Protein AF-A0A235BWM4-F1 (afdb_monomer_lite)

InterPro domains:
  IPR001303 Class II aldolase/adducin N-terminal [PF00596] (14-226)
  IPR001303 Class II aldolase/adducin N-terminal [SM01007] (13-226)
  IPR001537 tRNA/rRNA methyltransferase, SpoU type [PF00588] (274-415)
  IPR029026 tRNA (guanine-N1-)-methyltransferase, N-terminal [G3DSA:3.40.1280.10] (260-425)
  IPR029028 Alpha/beta knot methyltransferases [SSF75217] (262-420)
  IPR036409 Class II aldolase/adducin N-terminal domain superfamily [G3DSA:3.40.225.10] (7-238)
  IPR036409 Class II aldolase/adducin N-terminal domain superfamily [SSF53639] (11-229)
  IPR050197 Aldolase class II family, sugar metabolism enzymes [PTHR22789] (12-230)

Organism: NCBI:txid1973747

Sequence (426 aa):
MDLLTEVATPYLAEIAAVAEELDRKGWAEANAGNLSFRLNDIPLFPGKETRLSDSFPQFSQTSLLITAAGVRMRDLARNPLSGLCLVRFNNDGTAFRTLGNPVPTSELPAHIAAHSTLMRKQPCHPALVHTHPTALIALTLLQPEPESLLSLLGRSHSEMALFRDKLTMLPFLEPGSENLAKTTGKALEKYSGIIWPRHGMVASGTDFNAALDLIQICDKAAEIALLSKGKPMQKGRSLKGWNAPDGIETFYEVRSQDSHLPPEEFARLPRRPVHIILDNLRSAFNVGSIFRLADAARIAEIIPCGYTAYPPNHKLEQTALKTTDSVPWCRFQETTQALKELKKRNIQLVAVETAEGAIPFHRFDYHFPVAVIFGNERLGISQSVLRLCDGIIDIPVYGYKNSINVAAAAGIVLYHLLRTGKWLDR

Structure (mmCIF, N/CA/C/O backbone):
data_AF-A0A235BWM4-F1
#
_entry.id   AF-A0A235BWM4-F1
#
loop_
_atom_site.group_PDB
_atom_site.id
_atom_site.type_symbol
_atom_site.label_atom_id
_atom_site.label_alt_id
_atom_site.label_comp_id
_atom_site.label_asym_id
_atom_site.label_entity_id
_atom_site.label_seq_id
_atom_site.pdbx_PDB_ins_code
_atom_site.Cartn_x
_atom_site.Cartn_y
_atom_site.Cartn_z
_atom_site.occupancy
_atom_site.B_iso_or_equiv
_atom_site.auth_seq_id
_atom_site.auth_comp_id
_atom_site.auth_asym_id
_atom_site.auth_atom_id
_atom_site.pdbx_PDB_model_num
ATOM 1 N N . MET A 1 1 ? 31.220 -14.971 -44.095 1.00 57.50 1 MET A N 1
ATOM 2 C CA . MET A 1 1 ? 30.061 -14.260 -43.516 1.00 57.50 1 MET A CA 1
ATOM 3 C C . MET A 1 1 ? 30.319 -12.778 -43.663 1.00 57.50 1 MET A C 1
ATOM 5 O O . MET A 1 1 ? 31.482 -12.396 -43.626 1.00 57.50 1 MET A O 1
ATOM 9 N N . ASP A 1 2 ? 29.288 -11.966 -43.886 1.00 86.19 2 ASP A N 1
ATOM 10 C CA . ASP A 1 2 ? 29.452 -10.522 -43.711 1.00 86.19 2 ASP A CA 1
ATOM 11 C C . ASP A 1 2 ? 29.641 -10.197 -42.214 1.00 86.19 2 ASP A C 1
ATOM 13 O O . ASP A 1 2 ? 29.250 -10.979 -41.343 1.00 86.19 2 ASP A O 1
ATOM 17 N N . LEU A 1 3 ? 30.297 -9.069 -41.917 1.00 90.12 3 LEU A N 1
ATOM 18 C CA . LEU A 1 3 ? 30.657 -8.669 -40.548 1.00 90.12 3 LEU A CA 1
ATOM 19 C C . LEU A 1 3 ? 29.430 -8.597 -39.624 1.00 90.12 3 LEU A C 1
ATOM 21 O O . LEU A 1 3 ? 29.521 -8.935 -38.448 1.00 90.12 3 LEU A O 1
ATOM 25 N N . LEU A 1 4 ? 28.273 -8.183 -40.150 1.00 90.94 4 LEU A N 1
ATOM 26 C CA . LEU A 1 4 ? 27.035 -8.144 -39.375 1.00 90.94 4 LEU A CA 1
ATOM 27 C C . LEU A 1 4 ? 26.615 -9.544 -38.929 1.00 90.94 4 LEU A C 1
ATOM 29 O O . LEU A 1 4 ? 26.305 -9.727 -37.756 1.00 90.94 4 LEU A O 1
ATOM 33 N N . THR A 1 5 ? 26.608 -10.519 -39.841 1.00 92.75 5 THR A N 1
ATOM 34 C CA . THR A 1 5 ? 26.255 -11.905 -39.515 1.00 92.75 5 THR A CA 1
ATOM 35 C C . THR A 1 5 ? 27.187 -12.447 -38.443 1.00 92.75 5 THR A C 1
ATOM 37 O O . THR A 1 5 ? 26.711 -12.997 -37.455 1.00 92.75 5 THR A O 1
ATOM 40 N N . GLU A 1 6 ? 28.498 -12.255 -38.594 1.00 92.94 6 GLU A N 1
ATOM 41 C CA . GLU A 1 6 ? 29.494 -12.723 -37.624 1.00 92.94 6 GLU A CA 1
ATOM 42 C C . GLU A 1 6 ? 29.238 -12.158 -36.219 1.00 92.94 6 GLU A C 1
ATOM 44 O O . GLU A 1 6 ? 29.143 -12.909 -35.249 1.00 92.94 6 GLU A O 1
ATOM 49 N N . VAL A 1 7 ? 29.045 -10.843 -36.125 1.00 93.62 7 VAL A N 1
ATOM 50 C CA . VAL A 1 7 ? 28.863 -10.129 -34.856 1.00 93.62 7 VAL A CA 1
ATOM 51 C C . VAL A 1 7 ? 27.495 -10.399 -34.224 1.00 93.62 7 VAL A C 1
ATOM 53 O O . VAL A 1 7 ? 27.383 -10.467 -33.002 1.00 93.62 7 VAL A O 1
ATOM 56 N N . ALA A 1 8 ? 26.445 -10.546 -35.034 1.00 94.12 8 ALA A N 1
ATOM 57 C CA . ALA A 1 8 ? 25.087 -10.750 -34.542 1.00 94.12 8 ALA A CA 1
ATOM 58 C C . ALA A 1 8 ? 24.798 -12.212 -34.177 1.00 94.12 8 ALA A C 1
ATOM 60 O O . ALA A 1 8 ? 23.970 -12.441 -33.297 1.00 94.12 8 ALA A O 1
ATOM 61 N N . THR A 1 9 ? 25.469 -13.188 -34.812 1.00 94.94 9 THR A N 1
ATOM 62 C CA . THR A 1 9 ? 25.215 -14.637 -34.646 1.00 94.94 9 THR A CA 1
ATOM 63 C C . THR A 1 9 ? 25.057 -15.080 -33.187 1.00 94.94 9 THR A C 1
ATOM 65 O O . THR A 1 9 ? 24.078 -15.776 -32.912 1.00 94.94 9 THR A O 1
ATOM 68 N N . PRO A 1 10 ? 25.919 -14.662 -32.235 1.00 94.94 10 PRO A N 1
ATOM 69 C CA . PRO A 1 10 ? 25.785 -15.066 -30.832 1.00 94.94 10 PRO A CA 1
ATOM 70 C C . PRO A 1 10 ? 24.464 -14.640 -30.174 1.00 94.94 10 PRO A C 1
ATOM 72 O O . PRO A 1 10 ? 24.037 -15.262 -29.207 1.00 94.94 10 PRO A O 1
ATOM 75 N N . TYR A 1 11 ? 23.812 -13.603 -30.703 1.00 95.44 11 TYR A N 1
ATOM 76 C CA . TYR A 1 11 ? 22.629 -12.970 -30.120 1.00 95.44 11 TYR A CA 1
ATOM 77 C C . TYR A 1 11 ? 21.340 -13.273 -30.892 1.00 95.44 11 TYR A C 1
ATOM 79 O O . TYR A 1 11 ? 20.255 -13.020 -30.377 1.00 95.44 11 TYR A O 1
ATOM 87 N N . LEU A 1 12 ? 21.421 -13.810 -32.119 1.00 95.88 12 LEU A N 1
ATOM 88 C CA . LEU A 1 12 ? 20.250 -13.982 -32.994 1.00 95.88 12 LEU A CA 1
ATOM 89 C C . LEU A 1 12 ? 19.158 -14.851 -32.363 1.00 95.88 12 LEU A C 1
ATOM 91 O O . LEU A 1 12 ? 17.982 -14.517 -32.485 1.00 95.88 12 LEU A O 1
ATOM 95 N N . ALA A 1 13 ? 19.537 -15.942 -31.692 1.00 96.94 13 ALA A N 1
ATOM 96 C CA . ALA A 1 13 ? 18.582 -16.844 -31.050 1.00 96.94 13 ALA A CA 1
ATOM 97 C C . ALA A 1 13 ? 17.842 -16.160 -29.891 1.00 96.94 13 ALA A C 1
ATOM 99 O O . ALA A 1 13 ? 16.625 -16.284 -29.775 1.00 96.94 13 ALA A O 1
ATOM 100 N N . GLU A 1 14 ? 18.564 -15.397 -29.068 1.00 97.75 14 GLU A N 1
ATOM 101 C CA . GLU A 1 14 ? 17.978 -14.642 -27.962 1.00 97.75 14 GLU A CA 1
ATOM 102 C C . GLU A 1 14 ? 17.075 -13.511 -28.471 1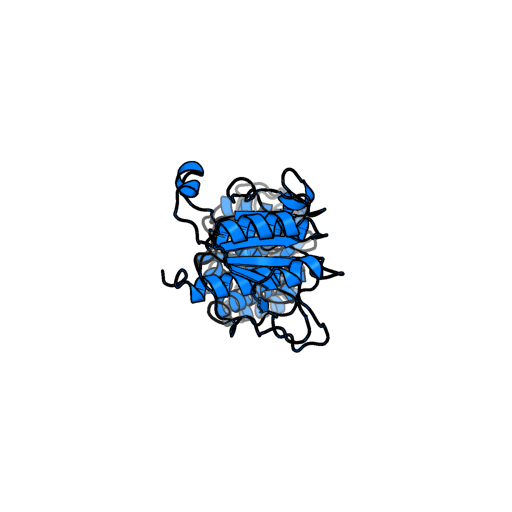.00 97.75 14 GLU A C 1
ATOM 104 O O . GLU A 1 14 ? 15.940 -13.379 -28.021 1.00 97.75 14 GLU A O 1
ATOM 109 N N . ILE A 1 15 ? 17.544 -12.734 -29.452 1.00 97.88 15 ILE A N 1
ATOM 110 C CA . ILE A 1 15 ? 16.765 -11.657 -30.078 1.00 97.88 15 ILE A CA 1
ATOM 111 C C . ILE A 1 15 ? 15.465 -12.211 -30.665 1.00 97.88 15 ILE A C 1
ATOM 113 O O . ILE A 1 15 ? 14.409 -11.617 -30.461 1.00 97.88 15 ILE A O 1
ATOM 117 N N . ALA A 1 16 ? 15.532 -13.345 -31.370 1.00 98.00 16 ALA A N 1
ATOM 118 C CA . ALA A 1 16 ? 14.356 -13.985 -31.945 1.00 98.00 16 ALA A CA 1
ATOM 119 C C . ALA A 1 16 ? 13.356 -14.419 -30.864 1.00 98.00 16 ALA A C 1
ATOM 121 O O . ALA A 1 16 ? 12.173 -14.110 -30.985 1.00 98.00 16 ALA A O 1
ATOM 122 N N . ALA A 1 17 ? 13.832 -15.062 -29.792 1.00 98.00 17 ALA A N 1
ATOM 123 C CA . ALA A 1 17 ? 12.986 -15.518 -28.689 1.00 98.00 17 ALA A CA 1
ATOM 124 C C . ALA A 1 17 ? 12.315 -14.352 -27.943 1.00 98.00 17 ALA A C 1
ATOM 126 O O . ALA A 1 17 ? 11.117 -14.395 -27.663 1.00 98.00 17 ALA A O 1
ATOM 127 N N . VAL A 1 18 ? 13.062 -13.278 -27.667 1.00 98.19 18 VAL A N 1
ATOM 128 C CA . VAL A 1 18 ? 12.517 -12.073 -27.028 1.00 98.19 18 VAL A CA 1
ATOM 129 C C . VAL A 1 18 ? 11.495 -11.403 -27.944 1.00 98.19 18 VAL A C 1
ATOM 131 O O . VAL A 1 18 ? 10.399 -11.081 -27.494 1.00 98.19 18 VAL A O 1
ATOM 134 N N . ALA A 1 19 ? 11.801 -11.242 -29.233 1.00 98.00 19 ALA A N 1
ATOM 135 C CA . ALA A 1 19 ? 10.870 -10.659 -30.198 1.00 98.00 19 ALA A CA 1
ATOM 136 C C . ALA A 1 19 ? 9.577 -11.483 -30.335 1.00 98.00 19 ALA A C 1
ATOM 138 O O . ALA A 1 19 ? 8.487 -10.911 -30.392 1.00 98.00 19 ALA A O 1
ATOM 139 N N . GLU A 1 20 ? 9.683 -12.814 -30.342 1.00 97.94 20 GLU A N 1
ATOM 140 C CA . GLU A 1 20 ? 8.527 -13.713 -30.361 1.00 97.94 20 GLU A CA 1
ATOM 141 C C . GLU A 1 20 ? 7.654 -13.519 -29.118 1.00 97.94 20 GLU A C 1
ATOM 143 O O . GLU A 1 20 ? 6.437 -13.375 -29.238 1.00 97.94 20 GLU A O 1
ATOM 148 N N . GLU A 1 21 ? 8.259 -13.453 -27.930 1.00 97.94 21 GLU A N 1
ATOM 149 C CA . GLU A 1 21 ? 7.518 -13.266 -26.683 1.00 97.94 21 GLU A CA 1
ATOM 150 C C . GLU A 1 21 ? 6.821 -11.898 -26.628 1.00 97.94 21 GLU A C 1
ATOM 152 O O . GLU A 1 21 ? 5.657 -11.824 -26.225 1.00 97.94 21 GLU A O 1
ATOM 157 N N . LEU A 1 22 ? 7.484 -10.829 -27.090 1.00 97.88 22 LEU A N 1
ATOM 158 C CA . LEU A 1 22 ? 6.885 -9.491 -27.175 1.00 97.88 22 LEU A CA 1
ATOM 159 C C . LEU A 1 22 ? 5.679 -9.455 -28.130 1.00 97.88 22 LEU A C 1
ATOM 161 O O . LEU A 1 22 ? 4.641 -8.888 -27.778 1.00 97.88 22 LEU A O 1
ATOM 165 N N . ASP A 1 23 ? 5.777 -10.077 -29.311 1.00 96.62 23 ASP A N 1
ATOM 166 C CA . ASP A 1 23 ? 4.658 -10.157 -30.266 1.00 96.62 23 ASP A CA 1
ATOM 167 C C . ASP A 1 23 ? 3.513 -11.021 -29.718 1.00 96.62 23 ASP A C 1
ATOM 169 O O . ASP A 1 23 ? 2.356 -10.597 -29.716 1.00 96.62 23 ASP A O 1
ATOM 173 N N . ARG A 1 24 ? 3.831 -12.195 -29.161 1.00 97.31 24 ARG A N 1
ATOM 174 C CA . ARG A 1 24 ? 2.853 -13.143 -28.604 1.00 97.31 24 ARG A CA 1
ATOM 175 C C . ARG A 1 24 ? 2.053 -12.549 -27.444 1.00 97.31 24 ARG A C 1
ATOM 177 O O . ARG A 1 24 ? 0.869 -12.853 -27.297 1.00 97.31 24 ARG A O 1
ATOM 184 N N . LYS A 1 25 ? 2.688 -11.721 -26.611 1.00 96.50 25 LYS A N 1
ATOM 185 C CA . LYS A 1 25 ? 2.043 -10.989 -25.509 1.00 96.50 25 LYS A CA 1
ATOM 186 C C . LYS A 1 25 ? 1.234 -9.778 -25.978 1.00 96.50 25 LYS A C 1
ATOM 188 O O . LYS A 1 25 ? 0.463 -9.240 -25.187 1.00 96.50 25 LYS A O 1
ATOM 193 N N . GLY A 1 26 ? 1.396 -9.356 -27.232 1.00 96.44 26 GLY A N 1
ATOM 194 C CA . GLY A 1 26 ? 0.804 -8.125 -27.749 1.00 96.44 26 GLY A CA 1
ATOM 195 C C . GLY A 1 26 ? 1.464 -6.862 -27.190 1.00 96.44 26 GLY A C 1
ATOM 196 O O . GLY A 1 26 ? 0.805 -5.832 -27.109 1.00 96.44 26 GLY A O 1
ATOM 197 N N . TRP A 1 27 ? 2.737 -6.936 -26.788 1.00 97.75 27 TRP A N 1
ATOM 198 C CA . TRP A 1 27 ? 3.497 -5.798 -26.251 1.00 97.75 27 TRP A CA 1
ATOM 199 C C . TRP A 1 27 ? 4.266 -5.024 -27.332 1.00 97.75 27 TRP A C 1
ATOM 201 O O . TRP A 1 27 ? 4.996 -4.081 -27.037 1.00 97.75 27 TRP A O 1
ATOM 211 N N . ALA A 1 28 ? 4.140 -5.424 -28.594 1.00 94.75 28 ALA A N 1
ATOM 212 C CA . ALA A 1 28 ? 4.805 -4.786 -29.722 1.00 94.75 28 ALA A CA 1
ATOM 213 C C . ALA A 1 28 ? 3.863 -4.711 -30.932 1.00 94.75 28 ALA A C 1
ATOM 215 O O . ALA A 1 28 ? 4.016 -5.431 -31.924 1.00 94.75 28 ALA A O 1
ATOM 216 N N . GLU A 1 29 ? 2.832 -3.871 -30.840 1.00 93.19 29 GLU A N 1
ATOM 217 C CA . GLU A 1 29 ? 1.895 -3.645 -31.935 1.00 93.19 29 GLU A CA 1
ATOM 218 C C . GLU A 1 29 ? 2.564 -2.942 -33.125 1.00 93.19 29 GLU A C 1
ATOM 220 O O . GLU A 1 29 ? 3.284 -1.958 -32.984 1.00 93.19 29 GLU A O 1
ATOM 225 N N . ALA A 1 30 ? 2.314 -3.443 -34.338 1.00 93.19 30 ALA A N 1
ATOM 226 C CA . ALA A 1 30 ? 2.976 -2.962 -35.550 1.00 93.19 30 ALA A CA 1
ATOM 227 C C . ALA A 1 30 ? 4.514 -2.916 -35.392 1.00 93.19 30 ALA A C 1
ATOM 229 O O . ALA A 1 30 ? 5.139 -3.968 -35.293 1.00 93.19 30 ALA A O 1
ATOM 230 N N . ASN A 1 31 ? 5.112 -1.725 -35.435 1.00 91.19 31 ASN A N 1
ATOM 231 C CA . ASN A 1 31 ? 6.551 -1.479 -35.295 1.00 91.19 31 ASN A CA 1
ATOM 232 C C . ASN A 1 31 ? 6.914 -0.826 -33.948 1.00 91.19 31 ASN A C 1
ATOM 234 O O . ASN A 1 31 ? 7.939 -0.148 -33.856 1.00 91.19 31 ASN A O 1
ATOM 238 N N . ALA A 1 32 ? 6.046 -0.965 -32.944 1.00 89.19 32 ALA A N 1
ATOM 239 C CA . ALA A 1 32 ? 6.314 -0.554 -31.577 1.00 89.19 32 ALA A CA 1
ATOM 240 C C . ALA A 1 32 ? 7.337 -1.472 -30.897 1.00 89.19 32 ALA A C 1
ATOM 242 O O . ALA A 1 32 ? 7.390 -2.678 -31.152 1.00 89.19 32 ALA A O 1
ATOM 243 N N . GLY A 1 33 ? 8.108 -0.888 -29.982 1.00 91.56 33 GLY A N 1
ATOM 244 C CA . GLY A 1 33 ? 9.192 -1.566 -29.288 1.00 91.56 33 GLY A CA 1
ATOM 245 C C . GLY A 1 33 ? 10.472 -1.669 -30.116 1.00 91.56 33 GLY A C 1
ATOM 246 O O . GLY A 1 33 ? 10.479 -1.658 -31.347 1.00 91.56 33 GLY A O 1
ATOM 247 N N . ASN A 1 34 ? 11.597 -1.745 -29.419 1.00 95.12 34 ASN A N 1
ATOM 248 C CA . ASN A 1 34 ? 12.921 -1.811 -30.020 1.00 95.12 34 ASN A CA 1
ATOM 249 C C . ASN A 1 34 ? 13.918 -2.444 -29.044 1.00 95.12 34 ASN A C 1
ATOM 251 O O . ASN A 1 34 ? 13.728 -2.455 -27.826 1.00 95.12 34 ASN A O 1
ATOM 255 N N . LEU A 1 35 ? 14.977 -3.022 -29.607 1.00 97.44 35 LEU A N 1
ATOM 256 C CA . LEU A 1 35 ? 15.997 -3.762 -28.867 1.00 97.44 35 LEU A CA 1
ATOM 257 C C . LEU A 1 35 ? 17.360 -3.198 -29.240 1.00 97.44 35 LEU A C 1
ATOM 259 O O . LEU A 1 35 ? 17.619 -2.967 -30.424 1.00 97.44 35 LEU A O 1
ATOM 263 N N . SER A 1 36 ? 18.249 -3.012 -28.264 1.00 97.88 36 SER A N 1
ATOM 264 C CA . SER A 1 36 ? 19.654 -2.753 -28.567 1.00 97.88 36 SER A CA 1
ATOM 265 C C . SER A 1 36 ? 20.630 -3.433 -27.618 1.00 97.88 36 SER A C 1
ATOM 267 O O . SER A 1 36 ? 20.392 -3.532 -26.417 1.00 97.88 36 SER A O 1
ATOM 269 N N . PHE A 1 37 ? 21.760 -3.862 -28.173 1.00 97.94 37 PHE A N 1
ATOM 270 C CA . PHE A 1 37 ? 22.847 -4.511 -27.460 1.00 97.94 37 PHE A CA 1
ATOM 271 C C . PHE A 1 37 ? 24.162 -3.770 -27.684 1.00 97.94 37 PHE A C 1
ATOM 273 O O . PHE A 1 37 ? 24.513 -3.422 -28.815 1.00 97.94 37 PHE A O 1
ATOM 280 N N . ARG A 1 38 ? 24.905 -3.543 -26.605 1.00 96.62 38 ARG A N 1
ATOM 281 C CA . ARG A 1 38 ? 26.225 -2.922 -26.626 1.00 96.62 38 ARG A CA 1
ATOM 282 C C . ARG A 1 38 ? 27.302 -3.955 -26.937 1.00 96.62 38 ARG A C 1
ATOM 284 O O . ARG A 1 38 ? 27.462 -4.928 -26.208 1.00 96.62 38 ARG A O 1
ATOM 291 N N . LEU A 1 39 ? 28.082 -3.684 -27.975 1.00 95.06 39 LEU A N 1
ATOM 292 C CA . LEU A 1 39 ? 29.193 -4.513 -28.431 1.00 95.06 39 LEU A CA 1
ATOM 293 C C . LEU A 1 39 ? 30.496 -3.725 -28.355 1.00 95.06 39 LEU A C 1
ATOM 295 O O . LEU A 1 39 ? 30.508 -2.526 -28.630 1.00 95.06 39 LEU A O 1
ATOM 299 N N . ASN A 1 40 ? 31.593 -4.396 -28.029 1.00 91.31 40 ASN A N 1
ATOM 300 C CA . ASN A 1 40 ? 32.918 -3.782 -27.971 1.00 91.31 40 ASN A CA 1
ATOM 301 C C . ASN A 1 40 ? 33.795 -4.301 -29.110 1.00 91.31 40 ASN A C 1
ATOM 303 O O . ASN A 1 40 ? 33.494 -5.334 -29.705 1.00 91.31 40 ASN A O 1
ATOM 307 N N . ASP A 1 41 ? 34.863 -3.563 -29.406 1.00 88.19 41 ASP A N 1
ATOM 308 C CA . ASP A 1 41 ? 35.968 -4.015 -30.262 1.00 88.19 41 ASP A CA 1
ATOM 309 C C . ASP A 1 41 ? 35.569 -4.362 -31.709 1.00 88.19 41 ASP A C 1
ATOM 311 O O . ASP A 1 41 ? 36.260 -5.089 -32.418 1.00 88.19 41 ASP A O 1
ATOM 315 N N . ILE A 1 42 ? 34.463 -3.786 -32.186 1.00 91.44 42 ILE A N 1
ATOM 316 C CA . ILE A 1 42 ? 34.045 -3.908 -33.583 1.00 91.44 42 ILE A CA 1
ATOM 317 C C . ILE A 1 42 ? 34.895 -2.959 -34.444 1.00 91.44 42 ILE A C 1
ATOM 319 O O . ILE A 1 42 ? 34.962 -1.756 -34.150 1.00 91.44 42 ILE A O 1
ATOM 323 N N . PRO A 1 43 ? 35.523 -3.435 -35.533 1.00 89.25 43 PRO A N 1
ATOM 324 C CA . PRO A 1 43 ? 36.311 -2.575 -36.407 1.00 89.25 43 PRO A CA 1
ATOM 325 C C . PRO A 1 43 ? 35.432 -1.529 -37.105 1.00 89.25 43 PRO A C 1
ATOM 327 O O . PRO A 1 43 ? 34.255 -1.758 -37.393 1.00 89.25 43 PRO A O 1
ATOM 330 N N . LEU A 1 44 ? 36.015 -0.366 -37.408 1.00 89.00 44 LEU A N 1
ATOM 331 C CA . LEU A 1 44 ? 35.378 0.591 -38.312 1.00 89.00 44 LEU A CA 1
ATOM 332 C C . LEU A 1 44 ? 35.223 -0.050 -39.695 1.00 89.00 44 LEU A C 1
ATOM 334 O O . LEU A 1 44 ? 36.155 -0.656 -40.219 1.00 89.00 44 LEU A O 1
ATOM 338 N N . PHE A 1 45 ? 34.053 0.127 -40.296 1.00 91.06 45 PHE A N 1
ATOM 339 C CA . PHE A 1 45 ? 33.739 -0.356 -41.636 1.00 91.06 45 PHE A CA 1
ATOM 340 C C . PHE A 1 45 ? 33.412 0.817 -42.570 1.00 91.06 45 PHE A C 1
ATOM 342 O O . PHE A 1 45 ? 32.996 1.883 -42.102 1.00 91.06 45 PHE A O 1
ATOM 349 N N . PRO A 1 46 ? 33.609 0.663 -43.892 1.00 87.25 46 PRO A N 1
ATOM 350 C CA . PRO A 1 46 ? 33.256 1.698 -44.856 1.00 87.25 46 PRO A CA 1
ATOM 351 C C . PRO A 1 46 ? 31.741 1.938 -44.870 1.00 87.25 46 PRO A C 1
ATOM 353 O O . PRO A 1 46 ? 30.948 1.019 -44.687 1.00 87.25 46 PRO A O 1
ATOM 356 N N . GLY A 1 47 ? 31.330 3.184 -45.102 1.00 86.12 47 GLY A N 1
ATOM 357 C CA . GLY A 1 47 ? 29.918 3.558 -45.137 1.00 86.12 47 GLY A CA 1
ATOM 358 C C . GLY A 1 47 ? 29.705 5.057 -44.967 1.00 86.12 47 GLY A C 1
ATOM 359 O O . GLY A 1 47 ? 30.626 5.791 -44.591 1.00 86.12 47 GLY A O 1
ATOM 360 N N . LYS A 1 48 ? 28.477 5.505 -45.246 1.00 89.06 48 LYS A N 1
ATOM 361 C CA . LYS A 1 48 ? 28.058 6.895 -45.043 1.00 89.06 48 LYS A CA 1
ATOM 362 C C . LYS A 1 48 ? 28.035 7.209 -43.546 1.00 89.06 48 LYS A C 1
ATOM 364 O O . LYS A 1 48 ? 27.385 6.505 -42.779 1.00 89.06 48 LYS A O 1
ATOM 369 N N . GLU A 1 49 ? 28.716 8.280 -43.151 1.00 92.75 49 GLU A N 1
ATOM 370 C CA . GLU A 1 49 ? 28.614 8.806 -41.792 1.00 92.75 49 GLU A CA 1
ATOM 371 C C . GLU A 1 49 ? 27.350 9.652 -41.625 1.00 92.75 49 GLU A C 1
ATOM 373 O O . GLU A 1 49 ? 27.012 10.483 -42.473 1.00 92.75 49 GLU A O 1
ATOM 378 N N . THR A 1 50 ? 26.680 9.455 -40.496 1.00 93.50 50 THR A N 1
ATOM 379 C CA . THR A 1 50 ? 25.572 10.284 -40.023 1.00 93.50 50 THR A CA 1
ATOM 380 C C . THR A 1 50 ? 26.036 11.030 -38.780 1.00 93.50 50 THR A C 1
ATOM 382 O O . THR A 1 50 ? 26.471 10.403 -37.815 1.00 93.50 50 THR A O 1
ATOM 385 N N . ARG A 1 51 ? 25.982 12.368 -38.811 1.00 93.31 51 ARG A N 1
ATOM 386 C CA . ARG A 1 51 ? 26.386 13.214 -37.678 1.00 93.31 51 ARG A CA 1
ATOM 387 C C . ARG A 1 51 ? 25.338 13.181 -36.569 1.00 93.31 51 ARG A C 1
ATOM 389 O O . ARG A 1 51 ? 24.141 13.209 -36.848 1.00 93.31 51 ARG A O 1
ATOM 396 N N . LEU A 1 52 ? 25.813 13.155 -35.331 1.00 89.06 52 LEU A N 1
ATOM 397 C CA . LEU A 1 52 ? 25.008 13.292 -34.122 1.00 89.06 52 LEU A CA 1
ATOM 398 C C . LEU A 1 52 ? 24.915 14.770 -33.719 1.00 89.06 52 LEU A C 1
ATOM 400 O O . LEU A 1 52 ? 25.762 15.580 -34.097 1.00 89.06 52 LEU A O 1
ATOM 404 N N . SER A 1 53 ? 23.875 15.115 -32.959 1.00 85.25 53 SER A N 1
ATOM 405 C CA . SER A 1 53 ? 23.711 16.451 -32.371 1.00 85.25 53 SER A CA 1
ATOM 406 C C . SER A 1 53 ? 24.744 16.732 -31.280 1.00 85.25 53 SER A C 1
ATOM 408 O O . SER A 1 53 ? 25.255 17.843 -31.186 1.00 85.25 53 SER A O 1
ATOM 410 N N . ASP A 1 54 ? 25.068 15.707 -30.493 1.00 85.06 54 ASP A N 1
ATOM 411 C CA . ASP A 1 54 ? 25.995 15.756 -29.368 1.00 85.06 54 ASP A CA 1
ATOM 412 C C . ASP A 1 54 ? 27.173 14.797 -29.590 1.00 85.06 54 ASP A C 1
ATOM 414 O O . ASP A 1 54 ? 27.084 13.835 -30.356 1.00 85.06 54 ASP A O 1
ATOM 418 N N . SER A 1 55 ? 28.281 15.045 -28.889 1.00 88.88 55 SER A N 1
ATOM 419 C CA . SER A 1 55 ? 29.431 14.137 -28.858 1.00 88.88 55 SER A CA 1
ATOM 420 C C . SER A 1 55 ? 29.269 13.109 -27.738 1.00 88.88 55 SER A C 1
ATOM 422 O O . SER A 1 55 ? 28.989 13.459 -26.588 1.00 88.88 55 SER A O 1
ATOM 424 N N . PHE A 1 56 ? 29.513 11.837 -28.059 1.00 89.88 56 PHE A N 1
ATOM 425 C CA . PHE A 1 56 ? 29.507 10.733 -27.100 1.00 89.88 56 PHE A CA 1
ATOM 426 C C . PHE A 1 56 ? 30.837 9.947 -27.128 1.00 89.88 56 PHE A C 1
ATOM 428 O O . PHE A 1 56 ? 30.866 8.803 -27.590 1.00 89.88 56 PHE A O 1
ATOM 435 N N . PRO A 1 57 ? 31.949 10.513 -26.613 1.00 87.50 57 PRO A N 1
ATOM 436 C CA . PRO A 1 57 ? 33.296 9.930 -26.736 1.00 87.50 57 PRO A CA 1
ATOM 437 C C . PRO A 1 57 ? 33.437 8.516 -26.156 1.00 87.50 57 PRO A C 1
ATOM 439 O O . PRO A 1 57 ? 34.262 7.719 -26.607 1.00 87.50 57 PRO A O 1
ATOM 442 N N . GLN A 1 58 ? 32.603 8.175 -25.173 1.00 87.88 58 GLN A N 1
ATOM 443 C CA . GLN A 1 58 ? 32.516 6.838 -24.587 1.00 87.88 58 GLN A CA 1
ATOM 444 C C . GLN A 1 58 ? 32.229 5.740 -25.620 1.00 87.88 58 GLN A C 1
ATOM 446 O O . GLN A 1 58 ? 32.623 4.606 -25.384 1.00 87.88 58 GLN A O 1
ATOM 451 N N . PHE A 1 59 ? 31.615 6.051 -26.767 1.00 90.88 59 PHE A N 1
ATOM 452 C CA . PHE A 1 59 ? 31.362 5.062 -27.820 1.00 90.88 59 PHE A CA 1
ATOM 453 C C . PHE A 1 59 ? 32.532 4.846 -28.791 1.00 90.88 59 PHE A C 1
ATOM 455 O O . PHE A 1 59 ? 32.408 4.047 -29.718 1.00 90.88 59 PHE A O 1
ATOM 462 N N . SER A 1 60 ? 33.678 5.502 -28.592 1.00 84.81 60 SER A N 1
ATOM 463 C CA . SER A 1 60 ? 34.844 5.406 -29.487 1.00 84.81 60 SER A CA 1
ATOM 464 C C . SER A 1 60 ? 35.253 3.964 -29.832 1.00 84.81 60 SER A C 1
ATOM 466 O O . SER A 1 60 ? 35.588 3.672 -30.979 1.00 84.81 60 SER A O 1
ATOM 468 N N . GLN A 1 61 ? 35.128 3.021 -28.894 1.00 82.19 61 GLN A N 1
ATOM 469 C CA . GLN A 1 61 ? 35.404 1.585 -29.097 1.00 82.19 61 GLN A CA 1
ATOM 470 C C . GLN A 1 61 ? 34.171 0.687 -28.946 1.00 82.19 61 GLN A C 1
ATOM 472 O O . GLN A 1 61 ? 34.272 -0.525 -28.768 1.00 82.19 61 GLN A O 1
ATOM 477 N N . THR A 1 62 ? 32.985 1.281 -29.035 1.00 90.50 62 THR A N 1
ATOM 478 C CA . THR A 1 62 ? 31.719 0.594 -28.816 1.00 90.50 62 THR A CA 1
ATOM 479 C C . THR A 1 62 ? 30.827 0.693 -30.049 1.00 90.50 62 THR A C 1
ATOM 481 O O . THR A 1 62 ? 30.888 1.638 -30.839 1.00 90.50 62 THR A O 1
ATOM 484 N N . SER A 1 63 ? 29.995 -0.322 -30.229 1.00 95.12 63 SER A N 1
ATOM 485 C CA . SER A 1 63 ? 28.940 -0.381 -31.235 1.00 95.12 63 SER A CA 1
ATOM 486 C C . SER A 1 63 ? 27.617 -0.728 -30.582 1.00 95.12 63 SER A C 1
ATOM 488 O O . SER A 1 63 ? 27.581 -1.293 -29.487 1.00 95.12 63 SER A O 1
ATOM 490 N N . LEU A 1 64 ? 26.529 -0.421 -31.275 1.00 97.19 64 LEU A N 1
ATOM 491 C CA . LEU A 1 64 ? 25.200 -0.887 -30.909 1.00 97.19 64 LEU A CA 1
ATOM 492 C C . LEU A 1 64 ? 24.676 -1.806 -32.007 1.00 97.19 64 LEU A C 1
ATOM 494 O O . LEU A 1 64 ? 24.580 -1.398 -33.161 1.00 97.19 64 LEU A O 1
ATOM 498 N N . LEU A 1 65 ? 24.315 -3.030 -31.645 1.00 97.38 65 LEU A N 1
ATOM 499 C CA . LEU A 1 65 ? 23.439 -3.862 -32.459 1.00 97.38 65 LEU A CA 1
ATOM 500 C C . LEU A 1 65 ? 22.005 -3.491 -32.091 1.00 97.38 65 LEU A C 1
ATOM 502 O O . LEU A 1 65 ? 21.610 -3.684 -30.947 1.00 97.38 65 LEU A O 1
ATOM 506 N N . ILE A 1 66 ? 21.248 -2.903 -33.011 1.00 97.44 66 ILE A N 1
ATOM 507 C CA . ILE A 1 66 ? 19.932 -2.317 -32.727 1.00 97.44 66 ILE A CA 1
ATOM 508 C C . ILE A 1 66 ? 18.911 -2.702 -33.794 1.00 97.44 66 ILE A C 1
ATOM 510 O O . ILE A 1 66 ? 19.263 -2.935 -34.949 1.00 97.44 66 ILE A O 1
ATOM 514 N N . THR A 1 67 ? 17.634 -2.744 -33.432 1.00 97.19 67 THR A N 1
ATOM 515 C CA . THR A 1 67 ? 16.539 -2.901 -34.398 1.00 97.19 67 THR A CA 1
ATOM 516 C C . THR A 1 67 ? 16.486 -1.737 -35.395 1.00 97.19 67 THR A C 1
ATOM 518 O O . THR A 1 67 ? 16.640 -0.565 -35.031 1.00 97.19 67 THR A O 1
ATOM 521 N N . ALA A 1 68 ? 16.249 -2.056 -36.665 1.00 96.06 68 ALA A N 1
ATOM 522 C CA . ALA A 1 68 ? 16.097 -1.077 -37.735 1.00 96.06 68 ALA A CA 1
ATOM 523 C C . ALA A 1 68 ? 14.731 -0.364 -37.699 1.00 96.06 68 ALA A C 1
ATOM 525 O O . ALA A 1 68 ? 13.791 -0.813 -37.041 1.00 96.06 68 ALA A O 1
ATOM 526 N N . ALA A 1 69 ? 14.608 0.759 -38.410 1.00 93.94 69 ALA A N 1
ATOM 527 C CA . ALA A 1 69 ? 13.349 1.497 -38.503 1.00 93.94 69 ALA A CA 1
ATOM 528 C C . ALA A 1 69 ? 12.235 0.662 -39.153 1.00 93.94 69 ALA A C 1
ATOM 530 O O . ALA A 1 69 ? 12.446 0.009 -40.173 1.00 93.94 69 ALA A O 1
ATOM 531 N N . GLY A 1 70 ? 11.030 0.722 -38.578 1.00 92.50 70 GLY A N 1
ATOM 532 C CA . GLY A 1 70 ? 9.835 0.061 -39.115 1.00 92.50 70 GLY A CA 1
ATOM 533 C C . GLY A 1 70 ? 9.780 -1.458 -38.914 1.00 92.50 70 GLY A C 1
ATOM 534 O O . GLY A 1 70 ? 8.806 -2.083 -39.335 1.00 92.50 70 GLY A O 1
ATOM 535 N N . VAL A 1 71 ? 10.787 -2.051 -38.267 1.00 94.88 71 VAL A N 1
ATOM 536 C CA . VAL A 1 71 ? 10.818 -3.484 -37.955 1.00 94.88 71 VAL A CA 1
ATOM 537 C C . VAL A 1 71 ? 9.709 -3.835 -36.970 1.00 94.88 71 VAL A C 1
ATOM 539 O O . VAL A 1 71 ? 9.467 -3.119 -36.002 1.00 94.88 71 VAL A O 1
ATOM 542 N N . ARG A 1 72 ? 9.040 -4.960 -37.225 1.00 96.94 72 ARG A N 1
ATOM 543 C CA . ARG A 1 72 ? 7.995 -5.521 -36.365 1.00 96.94 72 ARG A CA 1
ATOM 544 C C . ARG A 1 72 ? 8.551 -6.720 -35.614 1.00 96.94 72 ARG A C 1
ATOM 546 O O . ARG A 1 72 ? 9.244 -7.539 -36.220 1.00 96.94 72 ARG A O 1
ATOM 553 N N . MET A 1 73 ? 8.196 -6.887 -34.340 1.00 97.19 73 MET A N 1
ATOM 554 C CA . MET A 1 73 ? 8.724 -7.998 -33.532 1.00 97.19 73 MET A CA 1
ATOM 555 C C . MET A 1 73 ? 8.372 -9.376 -34.113 1.00 97.19 73 MET A C 1
ATOM 557 O O . MET A 1 73 ? 9.231 -10.251 -34.148 1.00 97.19 73 MET A O 1
ATOM 561 N N . ARG A 1 74 ? 7.183 -9.540 -34.716 1.00 95.94 74 ARG A N 1
ATOM 562 C CA . ARG A 1 74 ? 6.799 -10.772 -35.441 1.00 95.94 74 ARG A CA 1
ATOM 563 C C . ARG A 1 74 ? 7.724 -11.146 -36.602 1.00 95.94 74 ARG A C 1
ATOM 565 O O . ARG A 1 74 ? 7.890 -12.325 -36.907 1.00 95.94 74 ARG A O 1
ATOM 572 N N . ASP A 1 75 ? 8.274 -10.144 -37.286 1.00 96.81 75 ASP A N 1
ATOM 573 C CA . ASP A 1 75 ? 9.145 -10.342 -38.444 1.00 96.81 75 ASP A CA 1
ATOM 574 C C . ASP A 1 75 ? 10.580 -10.590 -37.959 1.00 96.81 75 ASP A C 1
ATOM 576 O O . ASP A 1 75 ? 11.255 -11.500 -38.445 1.00 96.81 75 ASP A O 1
ATOM 580 N N . LEU A 1 76 ? 10.999 -9.851 -36.923 1.00 96.31 76 LEU A N 1
ATOM 581 C CA . LEU A 1 76 ? 12.280 -10.031 -36.242 1.00 96.31 76 LEU A CA 1
ATOM 582 C C . LEU A 1 76 ? 12.406 -11.425 -35.603 1.00 96.31 76 LEU A C 1
ATOM 584 O O . LEU A 1 76 ? 13.464 -12.035 -35.696 1.00 96.31 76 LEU A O 1
ATOM 588 N N . ALA A 1 77 ? 11.329 -11.968 -35.032 1.00 97.06 77 ALA A N 1
ATOM 589 C CA . ALA A 1 77 ? 11.295 -13.322 -34.476 1.00 97.06 77 ALA A CA 1
ATOM 590 C C . ALA A 1 77 ? 11.609 -14.406 -35.522 1.00 97.06 77 ALA A C 1
ATOM 592 O O . ALA A 1 77 ? 12.287 -15.389 -35.236 1.00 97.06 77 ALA A O 1
ATOM 593 N N . ARG A 1 78 ? 11.136 -14.225 -36.762 1.00 96.56 78 ARG A N 1
ATOM 594 C CA . ARG A 1 78 ? 11.318 -15.199 -37.852 1.00 96.56 78 ARG A CA 1
ATOM 595 C C . ARG A 1 78 ? 12.662 -15.051 -38.550 1.00 96.56 78 ARG A C 1
ATOM 597 O O . ARG A 1 78 ? 13.237 -16.042 -38.991 1.00 96.56 78 ARG A O 1
ATOM 604 N N . ASN A 1 79 ? 13.123 -13.813 -38.713 1.00 95.31 79 ASN A N 1
ATOM 605 C CA . ASN A 1 79 ? 14.356 -13.501 -39.423 1.00 95.31 79 ASN A CA 1
ATOM 606 C C . ASN A 1 79 ? 15.103 -12.346 -38.731 1.00 95.31 79 ASN A C 1
ATOM 608 O O . ASN A 1 79 ? 15.096 -11.215 -39.236 1.00 95.31 79 ASN A O 1
ATOM 612 N N . PRO A 1 80 ? 15.767 -12.611 -37.590 1.00 94.69 80 PRO A N 1
ATOM 613 C CA . PRO A 1 80 ? 16.327 -11.567 -36.736 1.00 94.69 80 PRO A CA 1
ATOM 614 C C . PRO A 1 80 ? 17.375 -10.730 -37.464 1.00 94.69 80 PRO A C 1
ATOM 616 O O . PRO A 1 80 ? 17.332 -9.506 -37.406 1.00 94.69 80 PRO A O 1
ATOM 619 N N . LEU A 1 81 ? 18.258 -11.362 -38.242 1.00 94.44 81 LEU A N 1
ATOM 620 C CA . LEU A 1 81 ? 19.324 -10.665 -38.963 1.00 94.44 81 LEU A CA 1
ATOM 621 C C . LEU A 1 81 ? 18.779 -9.578 -39.908 1.00 94.44 81 LEU A C 1
ATOM 623 O O . LEU A 1 81 ? 19.355 -8.496 -40.004 1.00 94.44 81 LEU A O 1
ATOM 627 N N . SER A 1 82 ? 17.635 -9.833 -40.553 1.00 91.69 82 SER A N 1
ATOM 628 C CA . SER A 1 82 ? 17.008 -8.885 -41.486 1.00 91.69 82 SER A CA 1
ATOM 629 C C . SER A 1 82 ? 16.411 -7.646 -40.824 1.00 91.69 82 SER A C 1
ATOM 631 O O . SER A 1 82 ? 16.186 -6.653 -41.510 1.00 91.69 82 SER A O 1
ATOM 633 N N . GLY A 1 83 ? 16.170 -7.679 -39.512 1.00 94.62 83 GLY A N 1
ATOM 634 C CA . GLY A 1 83 ? 15.624 -6.558 -38.748 1.00 94.62 83 GLY A CA 1
ATOM 635 C C . GLY A 1 83 ? 16.670 -5.784 -37.944 1.00 94.62 83 GLY A C 1
ATOM 636 O O . GLY A 1 83 ? 16.308 -4.874 -37.199 1.00 94.62 83 GLY A O 1
ATOM 637 N N . LEU A 1 84 ? 17.956 -6.125 -38.067 1.00 95.81 84 LEU A N 1
ATOM 638 C CA . LEU A 1 84 ? 19.031 -5.526 -37.278 1.00 95.81 84 LEU A CA 1
ATOM 639 C C . LEU A 1 84 ? 19.879 -4.539 -38.089 1.00 95.81 84 LEU A C 1
ATOM 641 O O . LEU A 1 84 ? 20.008 -4.609 -39.315 1.00 95.81 84 LEU A O 1
ATOM 645 N N . CYS A 1 85 ? 20.457 -3.596 -37.362 1.00 95.06 85 CYS A N 1
ATOM 646 C CA . CYS A 1 85 ? 21.360 -2.562 -37.822 1.00 95.06 85 CYS A CA 1
ATOM 647 C C . CYS A 1 85 ? 22.542 -2.527 -36.848 1.00 95.06 85 CYS A C 1
ATOM 649 O O . CYS A 1 85 ? 22.351 -2.392 -35.638 1.00 95.06 85 CYS A O 1
ATOM 651 N N . LEU A 1 86 ? 23.765 -2.663 -37.358 1.00 96.00 86 LEU A N 1
ATOM 652 C CA . LEU A 1 86 ? 24.974 -2.462 -36.564 1.00 96.00 86 LEU A CA 1
ATOM 653 C C . LEU A 1 86 ? 25.411 -1.005 -36.695 1.00 96.00 86 LEU A C 1
ATOM 655 O O . LEU A 1 86 ? 25.765 -0.555 -37.782 1.00 96.00 86 LEU A O 1
ATOM 659 N N . VAL A 1 87 ? 25.399 -0.281 -35.581 1.00 96.19 87 VAL A N 1
ATOM 660 C CA . VAL A 1 87 ? 25.785 1.127 -35.478 1.00 96.19 87 VAL A CA 1
ATOM 661 C C . VAL A 1 87 ? 27.187 1.214 -34.887 1.00 96.19 87 VAL A C 1
ATOM 663 O O . VAL A 1 87 ? 27.387 0.884 -33.716 1.00 96.19 87 VAL A O 1
ATOM 666 N N . ARG A 1 88 ? 28.154 1.691 -35.675 1.00 95.38 88 ARG A N 1
ATOM 667 C CA . ARG A 1 88 ? 29.536 1.925 -35.232 1.00 95.38 88 ARG A CA 1
ATOM 668 C C . ARG A 1 88 ? 29.841 3.416 -35.193 1.00 95.38 88 ARG A C 1
ATOM 670 O O . ARG A 1 88 ? 29.724 4.099 -36.209 1.00 95.38 88 ARG A O 1
ATOM 677 N N . PHE A 1 89 ? 30.262 3.900 -34.031 1.00 94.88 89 PHE A N 1
ATOM 678 C CA . PHE A 1 89 ? 30.625 5.299 -33.812 1.00 94.88 89 PHE A CA 1
ATOM 679 C C . PHE A 1 89 ? 32.061 5.577 -34.263 1.00 94.88 89 PHE A C 1
ATOM 681 O O . PHE A 1 89 ? 32.910 4.683 -34.247 1.00 94.88 89 PHE A O 1
ATOM 688 N N . ASN A 1 90 ? 32.329 6.817 -34.671 1.00 92.25 90 ASN A N 1
ATOM 689 C CA . ASN A 1 90 ? 33.689 7.298 -34.896 1.00 92.25 90 ASN A CA 1
ATOM 690 C C . ASN A 1 90 ? 34.434 7.525 -33.563 1.00 92.25 90 ASN A C 1
ATOM 692 O O . ASN A 1 90 ? 33.854 7.473 -32.478 1.00 92.25 90 ASN A O 1
ATOM 696 N N . ASN A 1 91 ? 35.746 7.757 -33.645 1.00 88.56 91 ASN A N 1
ATOM 697 C CA . ASN A 1 91 ? 36.627 7.805 -32.471 1.00 88.56 91 ASN A CA 1
ATOM 698 C C . ASN A 1 91 ? 36.298 8.939 -31.484 1.00 88.56 91 ASN A C 1
ATOM 700 O O . ASN A 1 91 ? 36.603 8.825 -30.302 1.00 88.56 91 ASN A O 1
ATOM 704 N N . ASP A 1 92 ? 35.694 10.026 -31.950 1.00 88.25 92 ASP A N 1
ATOM 705 C CA . ASP A 1 92 ? 35.263 11.184 -31.159 1.00 88.25 92 ASP A CA 1
ATOM 706 C C . ASP A 1 92 ? 33.767 11.137 -30.789 1.00 88.25 92 ASP A C 1
ATOM 708 O O . ASP A 1 92 ? 33.266 12.021 -30.090 1.00 88.25 92 ASP A O 1
ATOM 712 N N . GLY A 1 93 ? 33.042 10.100 -31.226 1.00 90.44 93 GLY A N 1
ATOM 713 C CA . GLY A 1 93 ? 31.629 9.883 -30.913 1.00 90.44 93 GLY A CA 1
ATOM 714 C C . GLY A 1 93 ? 30.691 10.969 -31.448 1.00 90.44 93 GLY A C 1
ATOM 715 O O . GLY A 1 93 ? 29.631 11.186 -30.867 1.00 90.44 93 GLY A O 1
ATOM 716 N N . THR A 1 94 ? 31.084 11.683 -32.504 1.00 92.88 94 THR A N 1
ATOM 717 C CA . THR A 1 94 ? 30.315 12.772 -33.138 1.00 92.88 94 THR A CA 1
ATOM 718 C C . THR A 1 94 ? 29.515 12.308 -34.355 1.00 92.88 94 THR A C 1
ATOM 720 O O . THR A 1 94 ? 28.631 13.019 -34.838 1.00 92.88 94 THR A O 1
ATOM 723 N N . ALA A 1 95 ? 29.804 11.114 -34.871 1.00 93.75 95 ALA A N 1
ATOM 724 C CA . ALA A 1 95 ? 29.099 10.511 -35.991 1.00 93.75 95 ALA A CA 1
ATOM 725 C C . ALA A 1 95 ? 29.091 8.982 -35.881 1.00 93.75 95 ALA A C 1
ATOM 727 O O . ALA A 1 95 ? 29.881 8.378 -35.154 1.00 93.75 95 ALA A O 1
ATOM 728 N N . PHE A 1 96 ? 28.207 8.343 -36.641 1.00 94.81 96 PHE A N 1
ATOM 729 C CA . PHE A 1 96 ? 28.147 6.889 -36.745 1.00 94.81 96 PHE A CA 1
ATOM 730 C C . PHE A 1 96 ? 27.964 6.418 -38.187 1.00 94.81 96 PHE A C 1
ATOM 732 O O . PHE A 1 96 ? 27.488 7.156 -39.051 1.00 94.81 96 PHE A O 1
ATOM 739 N N . ARG A 1 97 ? 28.326 5.159 -38.431 1.00 94.75 97 ARG A N 1
ATOM 740 C CA . ARG A 1 97 ? 28.040 4.403 -39.655 1.00 94.75 97 ARG A CA 1
ATOM 741 C C . ARG A 1 97 ? 27.126 3.230 -39.328 1.00 94.75 97 ARG A C 1
ATOM 743 O O . ARG A 1 97 ? 27.150 2.722 -38.206 1.00 94.75 97 ARG A O 1
ATOM 750 N N . THR A 1 98 ? 26.358 2.789 -40.317 1.00 95.38 98 THR A N 1
ATOM 751 C CA . THR A 1 98 ? 25.469 1.629 -40.207 1.00 95.38 98 THR A CA 1
ATOM 752 C C . THR A 1 98 ? 25.913 0.502 -41.131 1.00 95.38 98 THR A C 1
ATOM 754 O O . THR A 1 98 ? 26.418 0.749 -42.227 1.00 95.38 98 THR A O 1
ATOM 757 N N . LEU A 1 99 ? 25.733 -0.738 -40.682 1.00 93.44 99 LEU A N 1
ATOM 758 C CA . LEU A 1 99 ? 25.912 -1.951 -41.478 1.00 93.44 99 LEU A CA 1
ATOM 759 C C . LEU A 1 99 ? 24.671 -2.844 -41.331 1.00 93.44 99 LEU A C 1
ATOM 761 O O . LEU A 1 99 ? 24.108 -2.953 -40.241 1.00 93.44 99 LEU A O 1
ATOM 765 N N . GLY A 1 100 ? 24.245 -3.476 -42.427 1.00 88.88 100 GLY A N 1
ATOM 766 C CA . GLY A 1 100 ? 22.953 -4.161 -42.517 1.00 88.88 100 GLY A CA 1
ATOM 767 C C . GLY A 1 100 ? 21.866 -3.214 -42.991 1.00 88.88 100 GLY A C 1
ATOM 768 O O . GLY A 1 100 ? 21.979 -2.620 -44.063 1.00 88.88 100 GLY A O 1
ATOM 769 N N . ASN A 1 101 ? 20.822 -3.045 -42.182 1.00 87.12 101 ASN A N 1
ATOM 770 C CA . ASN A 1 101 ? 19.797 -2.056 -42.479 1.00 87.12 101 ASN A CA 1
ATOM 771 C C . ASN A 1 101 ? 20.369 -0.630 -42.414 1.00 87.12 101 ASN A C 1
ATOM 773 O O . ASN A 1 101 ? 21.007 -0.271 -41.422 1.00 87.12 101 ASN A O 1
ATOM 777 N N . PRO A 1 102 ? 20.118 0.217 -43.427 1.00 84.44 102 PRO A N 1
ATOM 778 C CA . PRO A 1 102 ? 20.730 1.540 -43.495 1.00 84.44 102 PRO A CA 1
ATOM 779 C C . PRO A 1 102 ? 20.148 2.525 -42.476 1.00 84.44 102 PRO A C 1
ATOM 781 O O . PRO A 1 102 ? 20.832 3.477 -42.101 1.00 84.44 102 PRO A O 1
ATOM 784 N N . VAL A 1 103 ? 18.905 2.304 -42.033 1.00 91.81 103 VAL A N 1
ATOM 785 C CA . VAL A 1 103 ? 18.168 3.210 -41.145 1.00 91.81 103 VAL A CA 1
ATOM 786 C C . VAL A 1 103 ? 17.883 2.507 -39.809 1.00 91.81 103 VAL A C 1
ATOM 788 O O . VAL A 1 103 ? 17.087 1.564 -39.779 1.00 91.81 103 VAL A O 1
ATOM 791 N N . PRO A 1 104 ? 18.519 2.932 -38.703 1.00 93.62 104 PRO A N 1
ATOM 792 C CA . PRO A 1 104 ? 18.222 2.424 -37.366 1.00 93.62 104 PRO A CA 1
ATOM 793 C C . PRO A 1 104 ? 16.849 2.928 -36.896 1.00 93.62 104 PRO A C 1
ATOM 795 O O . PRO A 1 104 ? 16.296 3.850 -37.492 1.00 93.62 104 PRO A O 1
ATOM 798 N N . THR A 1 105 ? 16.299 2.343 -35.828 1.00 92.75 105 THR A N 1
ATOM 799 C CA . THR A 1 105 ? 15.047 2.819 -35.208 1.00 92.75 105 THR A CA 1
ATOM 800 C C . THR A 1 105 ? 15.026 4.340 -35.002 1.00 92.75 105 THR A C 1
ATOM 802 O O . THR A 1 105 ? 16.047 4.954 -34.679 1.00 92.75 105 THR A O 1
ATOM 805 N N . SER A 1 106 ? 13.845 4.951 -35.139 1.00 88.69 106 SER A N 1
ATOM 806 C CA . SER A 1 106 ? 13.629 6.379 -34.866 1.00 88.69 106 SER A CA 1
ATOM 807 C C . SER A 1 106 ? 13.988 6.769 -33.429 1.00 88.69 106 SER A C 1
ATOM 809 O O . SER A 1 106 ? 14.286 7.930 -33.167 1.00 88.69 106 SER A O 1
ATOM 811 N N . GLU A 1 107 ? 14.020 5.804 -32.508 1.00 87.75 107 GLU A N 1
ATOM 812 C CA . GLU A 1 107 ? 14.407 6.011 -31.109 1.00 87.75 107 GLU A CA 1
ATOM 813 C C . GLU A 1 107 ? 15.916 5.882 -30.849 1.00 87.75 107 GLU A C 1
ATOM 815 O O . GLU A 1 107 ? 16.346 5.923 -29.695 1.00 87.75 107 GLU A O 1
ATOM 820 N N . LEU A 1 108 ? 16.756 5.772 -31.888 1.00 91.00 108 LEU A N 1
ATOM 821 C CA . LEU A 1 108 ? 18.211 5.665 -31.730 1.00 91.00 108 LEU A CA 1
ATOM 822 C C . LEU A 1 108 ? 18.802 6.719 -30.765 1.00 91.00 108 LEU A C 1
ATOM 824 O O . LEU A 1 108 ? 19.611 6.322 -29.923 1.00 91.00 108 LEU A O 1
ATOM 828 N N . PRO A 1 109 ? 18.412 8.014 -30.792 1.00 88.31 109 PRO A N 1
ATOM 829 C CA . PRO A 1 109 ? 18.918 8.993 -29.825 1.00 88.31 109 PRO A CA 1
ATOM 830 C C . PRO A 1 109 ? 18.667 8.598 -28.360 1.00 88.31 109 PRO A C 1
ATOM 832 O O . PRO A 1 109 ? 19.545 8.781 -27.514 1.00 88.31 109 PRO A O 1
ATOM 835 N N . ALA A 1 110 ? 17.512 7.993 -28.059 1.00 88.00 110 ALA A N 1
ATOM 836 C CA . ALA A 1 110 ? 17.193 7.499 -26.722 1.00 88.00 110 ALA A CA 1
ATOM 837 C C . ALA A 1 110 ? 18.078 6.306 -26.331 1.00 88.00 110 ALA A C 1
ATOM 839 O O . ALA A 1 110 ? 18.593 6.280 -25.213 1.00 88.00 110 ALA A O 1
ATOM 840 N N . HIS A 1 111 ? 18.347 5.373 -27.253 1.00 94.12 111 HIS A N 1
ATOM 841 C CA . HIS A 1 111 ? 19.284 4.271 -26.997 1.00 94.12 111 HIS A CA 1
ATOM 842 C C . HIS A 1 111 ? 20.722 4.753 -26.800 1.00 94.12 111 HIS A C 1
ATOM 844 O O . HIS A 1 111 ? 21.417 4.219 -25.939 1.00 94.12 111 HIS A O 1
ATOM 850 N N . ILE A 1 112 ? 21.180 5.753 -27.562 1.00 92.62 112 ILE A N 1
ATOM 851 C CA . ILE A 1 112 ? 22.519 6.338 -27.393 1.00 92.62 112 ILE A CA 1
ATOM 852 C C . ILE A 1 112 ? 22.635 6.977 -26.007 1.00 92.62 112 ILE A C 1
ATOM 854 O O . ILE A 1 112 ? 23.588 6.693 -25.279 1.00 92.62 112 ILE A O 1
ATOM 858 N N . ALA A 1 113 ? 21.649 7.786 -25.609 1.00 90.25 113 ALA A N 1
ATOM 859 C CA . ALA A 1 113 ? 21.618 8.408 -24.287 1.00 90.25 113 ALA A CA 1
ATOM 860 C C . ALA A 1 113 ? 21.572 7.359 -23.159 1.00 90.25 113 ALA A C 1
ATOM 862 O O . ALA A 1 113 ? 22.327 7.458 -22.189 1.00 90.25 113 ALA A O 1
ATOM 863 N N . ALA A 1 114 ? 20.745 6.321 -23.309 1.00 94.25 114 ALA A N 1
ATOM 864 C CA . ALA A 1 114 ? 20.639 5.220 -22.357 1.00 94.25 114 ALA A CA 1
ATOM 865 C C . ALA A 1 114 ? 21.962 4.453 -22.220 1.00 94.25 114 ALA A C 1
ATOM 867 O O . ALA A 1 114 ? 22.508 4.359 -21.119 1.00 94.25 114 ALA A O 1
ATOM 868 N N . HIS A 1 115 ? 22.530 3.968 -23.329 1.00 95.88 115 HIS A N 1
ATOM 869 C CA . HIS A 1 115 ? 23.802 3.235 -23.320 1.00 95.88 115 HIS A CA 1
ATOM 870 C C . HIS A 1 115 ? 24.959 4.093 -22.827 1.00 95.88 115 HIS A C 1
ATOM 872 O O . HIS A 1 115 ? 25.792 3.604 -22.067 1.00 95.88 115 HIS A O 1
ATOM 878 N N . SER A 1 116 ? 24.97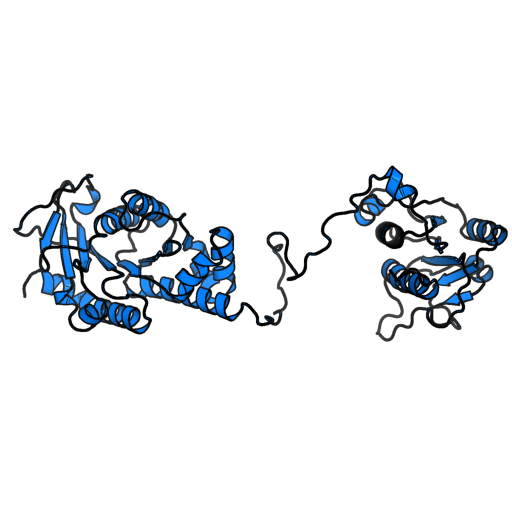1 5.385 -23.159 1.00 93.44 116 SER A N 1
ATOM 879 C CA . SER A 1 116 ? 25.943 6.328 -22.614 1.00 93.44 116 SER A CA 1
ATOM 880 C C . SER A 1 116 ? 25.924 6.359 -21.086 1.00 93.44 116 SER A C 1
ATOM 882 O O . SER A 1 116 ? 26.993 6.464 -20.480 1.00 93.44 116 SER A O 1
ATOM 884 N N . THR A 1 117 ? 24.746 6.347 -20.461 1.00 94.44 117 THR A N 1
ATOM 885 C CA . THR A 1 117 ? 24.650 6.307 -19.000 1.00 94.44 117 THR A CA 1
ATOM 886 C C . THR A 1 117 ? 25.033 4.936 -18.464 1.00 94.44 117 THR A C 1
ATOM 888 O O . THR A 1 117 ? 25.835 4.856 -17.530 1.00 94.44 117 THR A O 1
ATOM 891 N N . LEU A 1 118 ? 24.500 3.866 -19.058 1.00 95.44 118 LEU A N 1
ATOM 892 C CA . LEU A 1 118 ? 24.750 2.497 -18.610 1.00 95.44 118 LEU A CA 1
ATOM 893 C C . LEU A 1 118 ? 26.247 2.179 -18.616 1.00 95.44 118 LEU A C 1
ATOM 895 O O . LEU A 1 118 ? 26.757 1.691 -17.617 1.00 95.44 118 LEU A O 1
ATOM 899 N N . MET A 1 119 ? 26.994 2.573 -19.649 1.00 93.88 119 MET A N 1
ATOM 900 C CA . MET A 1 119 ? 28.453 2.395 -19.696 1.00 93.88 119 MET A CA 1
ATOM 901 C C . MET A 1 119 ? 29.191 3.032 -18.509 1.00 93.88 119 MET A C 1
ATOM 903 O O . MET A 1 119 ? 30.212 2.506 -18.076 1.00 93.88 119 MET A O 1
ATOM 907 N N . ARG A 1 120 ? 28.685 4.148 -17.967 1.00 91.88 120 ARG A N 1
ATOM 908 C CA . ARG A 1 120 ? 29.307 4.836 -16.825 1.00 91.88 120 ARG A CA 1
ATOM 909 C C . ARG A 1 120 ? 28.834 4.319 -15.469 1.00 91.88 120 ARG A C 1
ATOM 911 O O . ARG A 1 120 ? 29.601 4.367 -14.513 1.00 91.88 120 ARG A O 1
ATOM 918 N N . LYS A 1 121 ? 27.561 3.933 -15.352 1.00 94.62 121 LYS A N 1
ATOM 919 C CA . LYS A 1 121 ? 26.907 3.668 -14.055 1.00 94.62 121 LYS A CA 1
ATOM 920 C C . LYS A 1 121 ? 26.557 2.199 -13.825 1.00 94.62 121 LYS A C 1
ATOM 922 O O . LYS A 1 121 ? 26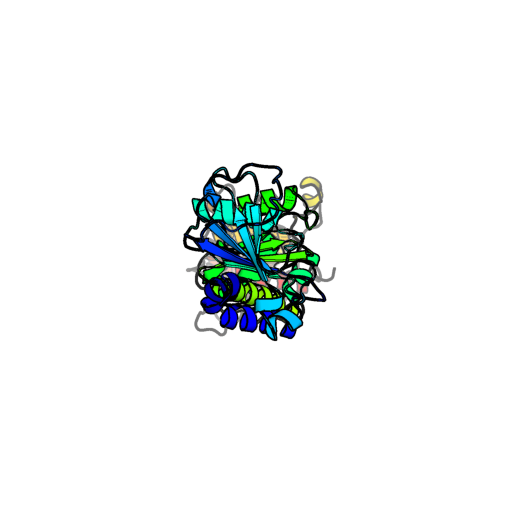.592 1.753 -12.687 1.00 94.62 121 LYS A O 1
ATOM 927 N N . GLN A 1 122 ? 26.243 1.460 -14.886 1.00 93.38 122 GLN A N 1
ATOM 928 C CA . GLN A 1 122 ? 25.852 0.046 -14.864 1.00 93.38 122 GLN A CA 1
ATOM 929 C C . GLN A 1 122 ? 26.514 -0.704 -16.046 1.00 93.38 122 GLN A C 1
ATOM 931 O O . GLN A 1 122 ? 25.822 -1.195 -16.942 1.00 93.38 122 GLN A O 1
ATOM 936 N N . PRO A 1 123 ? 27.862 -0.776 -16.116 1.00 92.81 123 PRO A N 1
ATOM 937 C CA . PRO A 1 123 ? 28.578 -1.296 -17.290 1.00 92.81 123 PRO A CA 1
ATOM 938 C C . PRO A 1 123 ? 28.302 -2.780 -17.572 1.00 92.81 123 PRO A C 1
ATOM 940 O O . PRO A 1 123 ? 28.482 -3.230 -18.703 1.00 92.81 123 PRO A O 1
ATOM 943 N N . CYS A 1 124 ? 27.819 -3.522 -16.572 1.00 94.38 124 CYS A N 1
ATOM 944 C CA . CYS A 1 124 ? 27.360 -4.901 -16.704 1.00 94.38 124 CYS A CA 1
ATOM 945 C C . CYS A 1 124 ? 26.038 -5.051 -17.474 1.00 94.38 124 CYS A C 1
ATOM 947 O O . CYS A 1 124 ? 25.645 -6.183 -17.725 1.00 94.38 124 CYS A O 1
ATOM 949 N N . HIS A 1 125 ? 25.350 -3.961 -17.842 1.00 96.88 125 HIS A N 1
ATOM 950 C CA . HIS A 1 125 ? 24.106 -4.006 -18.616 1.00 96.88 125 HIS A CA 1
ATOM 951 C C . HIS A 1 125 ? 24.355 -3.602 -20.080 1.00 96.88 125 HIS A C 1
ATOM 953 O O . HIS A 1 125 ? 24.367 -2.401 -20.394 1.00 96.88 125 HIS A O 1
ATOM 959 N N . PRO A 1 126 ? 24.636 -4.559 -20.984 1.00 96.81 126 PRO A N 1
ATOM 960 C CA . PRO A 1 126 ? 24.783 -4.299 -22.409 1.00 96.81 126 PRO A CA 1
ATOM 961 C C . PRO A 1 126 ? 23.454 -4.325 -23.167 1.00 96.81 126 PRO A C 1
ATOM 963 O O . PRO A 1 126 ? 23.424 -3.812 -24.279 1.00 96.81 126 PRO A O 1
ATOM 966 N N . ALA A 1 127 ? 22.377 -4.884 -22.614 1.00 98.12 127 ALA A N 1
ATOM 967 C CA . ALA A 1 127 ? 21.099 -5.018 -23.307 1.00 98.12 127 ALA A CA 1
ATOM 968 C C . ALA A 1 127 ? 20.092 -3.947 -22.866 1.00 98.12 127 ALA A C 1
ATOM 970 O O . ALA A 1 127 ? 20.026 -3.591 -21.686 1.00 98.12 127 ALA A O 1
ATOM 971 N N . LEU A 1 128 ? 19.294 -3.459 -23.817 1.00 98.00 128 LEU A N 1
ATOM 972 C CA . LEU A 1 128 ? 18.172 -2.550 -23.600 1.00 98.00 128 LEU A CA 1
ATOM 973 C C . LEU A 1 128 ? 16.956 -3.022 -24.407 1.00 98.00 128 LEU A C 1
ATOM 975 O O . LEU A 1 128 ? 17.075 -3.303 -25.601 1.00 98.00 128 LEU A O 1
ATOM 979 N N . VAL A 1 129 ? 15.795 -3.065 -23.760 1.00 98.19 129 VAL A N 1
ATOM 980 C CA . VAL A 1 129 ? 14.509 -3.449 -24.353 1.00 98.19 129 VAL A CA 1
ATOM 981 C C . VAL A 1 129 ? 13.496 -2.352 -24.072 1.00 98.19 129 VAL A C 1
ATOM 983 O O . VAL A 1 129 ? 13.269 -2.011 -22.913 1.00 98.19 129 VAL A O 1
ATOM 986 N N . HIS A 1 130 ? 12.866 -1.827 -25.116 1.00 96.81 130 HIS A N 1
ATOM 987 C CA . HIS A 1 130 ? 11.662 -1.011 -25.012 1.00 96.81 130 HIS A CA 1
ATOM 988 C C . HIS A 1 130 ? 10.477 -1.775 -25.596 1.00 96.81 130 HIS A C 1
ATOM 990 O O . HIS A 1 130 ? 10.583 -2.371 -26.670 1.00 96.81 130 HIS A O 1
ATOM 996 N N . THR A 1 131 ? 9.343 -1.754 -24.904 1.00 97.50 131 THR A N 1
ATOM 997 C CA . THR A 1 131 ? 8.111 -2.411 -25.352 1.00 97.50 131 THR A CA 1
ATOM 998 C C . THR A 1 131 ? 6.888 -1.801 -24.659 1.00 97.50 131 THR A C 1
ATOM 1000 O O . THR A 1 131 ? 7.032 -0.947 -23.775 1.00 97.50 131 THR A O 1
ATOM 1003 N N . HIS A 1 132 ? 5.688 -2.216 -25.069 1.00 97.38 132 HIS A N 1
ATOM 1004 C CA . HIS A 1 132 ? 4.391 -1.669 -24.666 1.00 97.38 132 HIS A CA 1
ATOM 1005 C C . HIS A 1 132 ? 3.585 -2.683 -23.822 1.00 97.38 132 HIS A C 1
ATOM 1007 O O . HIS A 1 132 ? 2.561 -3.205 -24.268 1.00 97.38 132 HIS A O 1
ATOM 1013 N N . PRO A 1 133 ? 4.026 -2.992 -22.587 1.00 98.12 133 PRO A N 1
ATOM 1014 C CA . PRO A 1 133 ? 3.331 -3.920 -21.697 1.00 98.12 133 PRO A CA 1
ATOM 1015 C C . PRO A 1 133 ? 1.907 -3.436 -21.383 1.00 98.12 133 PRO A C 1
ATOM 1017 O O . PRO A 1 133 ? 1.704 -2.371 -20.790 1.00 98.12 133 PRO A O 1
ATOM 1020 N N . THR A 1 134 ? 0.907 -4.200 -21.826 1.00 97.75 134 THR A N 1
ATOM 1021 C CA . THR A 1 134 ? -0.494 -3.755 -21.896 1.00 97.75 134 THR A CA 1
ATOM 1022 C C . THR A 1 134 ? -1.091 -3.442 -20.527 1.00 97.75 134 THR A C 1
ATOM 1024 O O . THR A 1 134 ? -1.734 -2.401 -20.352 1.00 97.75 134 THR A O 1
ATOM 1027 N N . ALA A 1 135 ? -0.896 -4.327 -19.546 1.00 97.50 135 ALA A N 1
ATOM 1028 C CA . ALA A 1 135 ? -1.460 -4.144 -18.216 1.00 97.50 135 ALA A CA 1
ATOM 1029 C C . ALA A 1 135 ? -0.767 -2.986 -17.494 1.00 97.50 135 ALA A C 1
ATOM 1031 O O . ALA A 1 135 ? -1.426 -2.191 -16.819 1.00 97.50 135 ALA A O 1
ATOM 1032 N N . LEU A 1 136 ? 0.543 -2.834 -17.690 1.00 97.56 136 LEU A N 1
ATOM 1033 C CA . LEU A 1 136 ? 1.297 -1.716 -17.140 1.00 97.56 136 LEU A CA 1
ATOM 1034 C C . LEU A 1 136 ? 0.824 -0.376 -17.715 1.00 97.56 136 LEU A C 1
ATOM 1036 O O . LEU A 1 136 ? 0.545 0.543 -16.944 1.00 97.56 136 LEU A O 1
ATOM 1040 N N . ILE A 1 137 ? 0.647 -0.269 -19.037 1.00 97.12 137 ILE A N 1
ATOM 1041 C CA . ILE A 1 137 ? 0.098 0.940 -19.676 1.00 97.12 137 ILE A CA 1
ATOM 1042 C C . ILE A 1 137 ? -1.284 1.262 -19.100 1.00 97.12 137 ILE A C 1
ATOM 1044 O O . ILE A 1 137 ? -1.513 2.390 -18.653 1.00 97.12 137 ILE A O 1
ATOM 1048 N N . ALA A 1 138 ? -2.181 0.274 -19.037 1.00 95.56 138 ALA A N 1
ATOM 1049 C CA . ALA A 1 138 ? -3.512 0.453 -18.462 1.00 95.56 138 ALA A CA 1
ATOM 1050 C C . ALA A 1 138 ? -3.449 0.929 -17.002 1.00 95.56 138 ALA A C 1
ATOM 1052 O O . ALA A 1 138 ? -4.209 1.815 -16.599 1.00 95.56 138 ALA A O 1
ATOM 1053 N N . LEU A 1 139 ? -2.512 0.404 -16.210 1.00 93.81 139 LEU A N 1
ATOM 1054 C CA . LEU A 1 139 ? -2.345 0.827 -14.828 1.00 93.81 139 LEU A CA 1
ATOM 1055 C C . LEU A 1 139 ? -1.844 2.272 -14.715 1.00 93.81 139 LEU A C 1
ATOM 1057 O O . LEU A 1 139 ? -2.355 3.001 -13.866 1.00 93.81 139 LEU A O 1
ATOM 1061 N N . THR A 1 140 ? -0.934 2.720 -15.588 1.00 94.50 140 THR A N 1
ATOM 1062 C CA . THR A 1 140 ? -0.453 4.121 -15.598 1.00 94.50 140 THR A CA 1
ATOM 1063 C C . THR A 1 140 ? -1.562 5.132 -15.904 1.00 94.50 140 THR A C 1
ATOM 1065 O O . THR A 1 140 ? -1.505 6.268 -15.440 1.00 94.50 140 THR A O 1
ATOM 1068 N N . LEU A 1 141 ? -2.606 4.729 -16.641 1.00 88.81 141 LEU A N 1
ATOM 1069 C CA . LEU A 1 141 ? -3.789 5.567 -16.872 1.00 88.81 141 LEU A CA 1
ATOM 1070 C C . LEU A 1 141 ? -4.646 5.712 -15.607 1.00 88.81 141 LEU A C 1
ATOM 1072 O O . LEU A 1 141 ? -5.227 6.768 -15.374 1.00 88.81 141 LEU A O 1
ATOM 1076 N N . LEU A 1 142 ? -4.724 4.658 -14.789 1.00 86.56 142 LEU A N 1
ATOM 1077 C CA . LEU A 1 142 ? -5.532 4.629 -13.565 1.00 86.56 142 LEU A CA 1
ATOM 1078 C C . LEU A 1 142 ? -4.783 5.127 -12.323 1.00 86.56 142 LEU A C 1
ATOM 1080 O O . LEU A 1 142 ? -5.420 5.420 -11.311 1.00 86.56 142 LEU A O 1
ATOM 1084 N N . GLN A 1 143 ? -3.454 5.124 -12.355 1.00 86.50 143 GLN A N 1
ATOM 1085 C CA . GLN A 1 143 ? -2.559 5.539 -11.277 1.00 86.50 143 GLN A CA 1
ATOM 1086 C C . GLN A 1 143 ? -1.488 6.465 -11.873 1.00 86.50 143 GLN A C 1
ATOM 1088 O O . GLN A 1 143 ? -0.373 6.018 -12.134 1.00 86.50 143 GLN A O 1
ATOM 1093 N N . PRO A 1 144 ? -1.831 7.740 -12.135 1.00 81.38 144 PRO A N 1
ATOM 1094 C CA . PRO A 1 144 ? -0.922 8.676 -12.797 1.00 81.38 144 PRO A CA 1
ATOM 1095 C C . PRO A 1 144 ? 0.243 9.121 -11.902 1.00 81.38 144 PRO A C 1
ATOM 1097 O O . PRO A 1 144 ? 1.248 9.601 -12.418 1.00 81.38 144 PRO A O 1
ATOM 1100 N N . GLU A 1 145 ? 0.126 8.947 -10.583 1.00 86.94 145 GLU A N 1
ATOM 1101 C CA . GLU A 1 145 ? 1.158 9.329 -9.621 1.00 86.94 145 GLU A CA 1
ATOM 1102 C C . GLU A 1 145 ? 2.233 8.233 -9.469 1.00 86.94 145 GLU A C 1
ATOM 1104 O O . GLU A 1 145 ? 1.887 7.098 -9.111 1.00 86.94 145 GLU A O 1
ATOM 1109 N N . PRO A 1 146 ? 3.533 8.550 -9.679 1.00 87.31 146 PRO A N 1
ATOM 1110 C CA . PRO A 1 146 ? 4.631 7.579 -9.626 1.00 87.31 146 PRO A CA 1
ATOM 1111 C C . PRO A 1 146 ? 4.669 6.744 -8.348 1.00 87.31 146 PRO A C 1
ATOM 1113 O O . PRO A 1 146 ? 4.787 5.521 -8.407 1.00 87.31 146 PRO A O 1
ATOM 1116 N N . GLU A 1 147 ? 4.546 7.388 -7.186 1.00 85.88 147 GLU A N 1
ATOM 1117 C CA . GLU A 1 147 ? 4.651 6.706 -5.893 1.00 85.88 147 GLU A CA 1
ATOM 1118 C C . GLU A 1 147 ? 3.510 5.706 -5.683 1.00 85.88 147 GLU A C 1
ATOM 1120 O O . GLU A 1 147 ? 3.741 4.581 -5.230 1.00 85.88 147 GLU A O 1
ATOM 1125 N N . SER A 1 148 ? 2.289 6.080 -6.076 1.00 82.50 148 SER A N 1
ATOM 1126 C CA . SER A 1 148 ? 1.118 5.207 -5.972 1.00 82.50 148 SER A CA 1
ATOM 1127 C C . SER A 1 148 ? 1.251 3.990 -6.887 1.00 82.50 148 SER A C 1
ATOM 1129 O O . SER A 1 148 ? 1.048 2.852 -6.452 1.00 82.50 148 SER A O 1
ATOM 1131 N N . LEU A 1 149 ? 1.661 4.208 -8.142 1.00 89.69 149 LEU A N 1
ATOM 1132 C CA . LEU A 1 149 ? 1.847 3.133 -9.112 1.00 89.69 149 LEU A CA 1
ATOM 1133 C C . LEU A 1 149 ? 2.941 2.153 -8.669 1.00 89.69 149 LEU A C 1
ATOM 1135 O O . LEU A 1 149 ? 2.705 0.945 -8.637 1.00 89.69 149 LEU A O 1
ATOM 1139 N N . LEU A 1 150 ? 4.113 2.655 -8.270 1.00 91.81 150 LEU A N 1
ATOM 1140 C CA . LEU A 1 150 ? 5.229 1.815 -7.822 1.00 91.81 150 LEU A CA 1
ATOM 1141 C C . LEU A 1 150 ? 4.891 1.052 -6.533 1.00 91.81 150 LEU A C 1
ATOM 1143 O O . LEU A 1 150 ? 5.269 -0.112 -6.386 1.00 91.81 150 LEU A O 1
ATOM 1147 N N . SER A 1 151 ? 4.141 1.672 -5.616 1.00 86.12 151 SER A N 1
ATOM 1148 C CA . SER A 1 151 ? 3.629 1.011 -4.410 1.00 86.12 151 SER A CA 1
ATOM 1149 C C . SER A 1 151 ? 2.686 -0.145 -4.750 1.00 86.12 151 SER A C 1
ATOM 1151 O O . SER A 1 151 ? 2.808 -1.237 -4.187 1.00 86.12 151 SER A O 1
ATOM 1153 N N . LEU A 1 152 ? 1.777 0.065 -5.704 1.00 86.38 152 LEU A N 1
ATOM 1154 C CA . LEU A 1 152 ? 0.815 -0.946 -6.128 1.00 86.38 152 LEU A CA 1
ATOM 1155 C C . LEU A 1 152 ? 1.496 -2.125 -6.833 1.00 86.38 152 LEU A C 1
ATOM 1157 O O . LEU A 1 152 ? 1.253 -3.276 -6.460 1.00 86.38 152 LEU A O 1
ATOM 1161 N N . LEU A 1 153 ? 2.408 -1.854 -7.774 1.00 90.50 153 LEU A N 1
ATOM 1162 C CA . LEU A 1 153 ? 3.235 -2.894 -8.394 1.00 90.50 153 LEU A CA 1
ATOM 1163 C C . LEU A 1 153 ? 4.001 -3.677 -7.320 1.00 90.50 153 LEU A C 1
ATOM 1165 O O . LEU A 1 153 ? 3.902 -4.900 -7.256 1.00 90.50 153 LEU A O 1
ATOM 1169 N N . GLY A 1 154 ? 4.674 -2.971 -6.406 1.00 87.69 154 GLY A N 1
ATOM 1170 C CA . GLY A 1 154 ? 5.493 -3.554 -5.339 1.00 87.69 154 GLY A CA 1
ATOM 1171 C C . GLY A 1 154 ? 4.757 -4.499 -4.383 1.00 87.69 154 GLY A C 1
ATOM 1172 O O . GLY A 1 154 ? 5.403 -5.274 -3.681 1.00 87.69 154 GLY A O 1
ATOM 1173 N N . ARG A 1 155 ? 3.421 -4.446 -4.340 1.00 81.00 155 ARG A N 1
ATOM 1174 C CA . ARG A 1 155 ? 2.569 -5.270 -3.464 1.00 81.00 155 ARG A CA 1
ATOM 1175 C C . ARG A 1 155 ? 1.802 -6.365 -4.205 1.00 81.00 155 ARG A C 1
ATOM 1177 O O . ARG A 1 155 ? 1.042 -7.089 -3.566 1.00 81.00 155 ARG A O 1
ATOM 1184 N N . SER A 1 156 ? 1.967 -6.467 -5.521 1.00 84.38 156 SER A N 1
ATOM 1185 C CA . SER A 1 156 ? 1.130 -7.336 -6.352 1.00 84.38 156 SER A CA 1
ATOM 1186 C C . SER A 1 156 ? 1.520 -8.817 -6.268 1.00 84.38 156 SER A C 1
ATOM 1188 O O . SER A 1 156 ? 0.638 -9.668 -6.217 1.00 84.38 156 SER A O 1
ATOM 1190 N N . HIS A 1 157 ? 2.814 -9.149 -6.207 1.00 88.56 157 HIS A N 1
ATOM 1191 C CA . HIS A 1 157 ? 3.303 -10.523 -6.003 1.00 88.56 157 HIS A CA 1
ATOM 1192 C C . HIS A 1 157 ? 4.718 -10.544 -5.395 1.00 88.56 157 HIS A C 1
ATOM 1194 O O . HIS A 1 157 ? 5.362 -9.501 -5.278 1.00 88.56 157 HIS A O 1
ATOM 1200 N N . SER A 1 158 ? 5.191 -11.722 -4.973 1.00 87.06 158 SER A N 1
ATOM 1201 C CA . SER A 1 158 ? 6.429 -11.904 -4.197 1.00 87.06 158 SER A CA 1
ATOM 1202 C C . SER A 1 158 ? 7.695 -11.442 -4.912 1.00 87.06 158 SER A C 1
ATOM 1204 O O . SER A 1 158 ? 8.568 -10.845 -4.285 1.00 87.06 158 SER A O 1
ATOM 1206 N N . GLU A 1 159 ? 7.800 -11.680 -6.215 1.00 89.12 159 GLU A N 1
ATOM 1207 C CA . GLU A 1 159 ? 9.012 -11.406 -6.993 1.00 89.12 159 GLU A CA 1
ATOM 1208 C C . GLU A 1 159 ? 9.291 -9.900 -7.065 1.00 89.12 159 GLU A C 1
ATOM 1210 O O . GLU A 1 159 ? 10.451 -9.495 -7.063 1.00 89.12 159 GLU A O 1
ATOM 1215 N N . MET A 1 160 ? 8.256 -9.050 -6.996 1.00 90.19 160 MET A N 1
ATOM 1216 C CA . MET A 1 160 ? 8.417 -7.592 -6.942 1.00 90.19 160 MET A CA 1
ATOM 1217 C C . MET A 1 160 ? 9.275 -7.118 -5.763 1.00 90.19 160 MET A C 1
ATOM 1219 O O . MET A 1 160 ? 9.895 -6.057 -5.859 1.00 90.19 160 MET A O 1
ATOM 1223 N N . ALA A 1 161 ? 9.392 -7.900 -4.684 1.00 83.19 161 ALA A N 1
ATOM 1224 C CA . ALA A 1 161 ? 10.290 -7.586 -3.573 1.00 83.19 161 ALA A CA 1
ATOM 1225 C C . ALA A 1 161 ? 11.766 -7.474 -4.006 1.00 83.19 161 ALA A C 1
ATOM 1227 O O . ALA A 1 161 ? 12.506 -6.696 -3.412 1.00 83.19 161 ALA A O 1
ATOM 1228 N N . LEU A 1 162 ? 12.182 -8.200 -5.051 1.00 84.25 162 LEU A N 1
ATOM 1229 C CA . LEU A 1 162 ? 13.559 -8.201 -5.566 1.00 84.25 162 LEU A CA 1
ATOM 1230 C C . LEU A 1 162 ? 13.827 -7.090 -6.592 1.00 84.25 162 LEU A C 1
ATOM 1232 O O . LEU A 1 162 ? 14.984 -6.742 -6.846 1.00 84.25 162 LEU A O 1
ATOM 1236 N N . PHE A 1 163 ? 12.772 -6.555 -7.211 1.00 86.81 163 PHE A N 1
ATOM 1237 C CA . PHE A 1 163 ? 12.889 -5.655 -8.361 1.00 86.81 163 PHE A CA 1
ATOM 1238 C C . PHE A 1 163 ? 12.354 -4.247 -8.103 1.00 86.81 163 PHE A C 1
ATOM 1240 O O . PHE A 1 163 ? 12.715 -3.340 -8.847 1.00 86.81 163 PHE A O 1
ATOM 1247 N N . ARG A 1 164 ? 11.573 -4.016 -7.037 1.00 85.25 164 ARG A N 1
ATOM 1248 C CA . ARG A 1 164 ? 10.963 -2.704 -6.748 1.00 85.25 164 ARG A CA 1
ATOM 1249 C C . ARG A 1 164 ? 11.963 -1.547 -6.710 1.00 85.25 164 ARG A C 1
ATOM 1251 O O . ARG A 1 164 ? 11.673 -0.486 -7.247 1.00 85.25 164 ARG A O 1
ATOM 1258 N N . ASP A 1 165 ? 13.146 -1.761 -6.136 1.00 90.00 165 ASP A N 1
ATOM 1259 C CA . ASP A 1 165 ? 14.160 -0.709 -5.980 1.00 90.00 165 ASP A CA 1
ATOM 1260 C C . ASP A 1 165 ? 14.921 -0.431 -7.286 1.00 90.00 165 ASP A C 1
ATOM 1262 O O . ASP A 1 165 ? 15.653 0.553 -7.390 1.00 90.00 165 ASP A O 1
ATOM 1266 N N . LYS A 1 166 ? 14.720 -1.281 -8.301 1.00 93.50 166 LYS A N 1
ATOM 1267 C CA . LYS A 1 166 ? 15.272 -1.136 -9.653 1.00 93.50 166 LYS A CA 1
ATOM 1268 C C . LYS A 1 166 ? 14.318 -0.401 -10.596 1.00 93.50 166 LYS A C 1
ATOM 1270 O O . LYS A 1 166 ? 14.667 -0.231 -11.763 1.00 93.50 166 LYS A O 1
ATOM 1275 N N . LEU A 1 167 ? 13.141 0.012 -10.121 1.00 96.12 167 LEU A N 1
ATOM 1276 C CA . LEU A 1 167 ? 12.085 0.602 -10.936 1.00 96.12 167 LEU A CA 1
ATOM 1277 C C . LEU A 1 167 ? 11.848 2.070 -10.602 1.00 96.12 167 LEU A C 1
ATOM 1279 O O . LEU A 1 167 ? 11.911 2.487 -9.448 1.00 96.12 167 LEU A O 1
ATOM 1283 N N . THR A 1 168 ? 11.494 2.840 -11.623 1.00 97.19 168 THR A N 1
ATOM 1284 C CA . THR A 1 168 ? 10.920 4.174 -11.451 1.00 97.19 168 THR A CA 1
ATOM 1285 C C . THR A 1 168 ? 9.928 4.482 -12.566 1.00 97.19 168 THR A C 1
ATOM 1287 O O . THR A 1 168 ? 9.972 3.867 -13.633 1.00 97.19 168 THR A O 1
ATOM 1290 N N . MET A 1 169 ? 9.053 5.458 -12.339 1.00 96.44 169 MET A N 1
ATOM 1291 C CA . MET A 1 169 ? 8.170 6.013 -13.361 1.00 96.44 169 MET A CA 1
ATOM 1292 C C . MET A 1 169 ? 8.551 7.466 -13.633 1.00 96.44 169 MET A C 1
ATOM 1294 O O . MET A 1 169 ? 8.775 8.242 -12.703 1.00 96.44 169 MET A O 1
ATOM 1298 N N . LEU A 1 170 ? 8.639 7.825 -14.912 1.00 94.44 170 LEU A N 1
ATOM 1299 C CA . LEU A 1 170 ? 8.862 9.208 -15.332 1.00 94.44 170 LEU A CA 1
ATOM 1300 C C . LEU A 1 170 ? 7.539 9.989 -15.368 1.00 94.44 170 LEU A C 1
ATOM 1302 O O . LEU A 1 170 ? 6.477 9.378 -15.489 1.00 94.44 170 LEU A O 1
ATOM 1306 N N . PRO A 1 171 ? 7.572 11.334 -15.323 1.00 90.06 171 PRO A N 1
ATOM 1307 C CA . PRO A 1 171 ? 6.429 12.121 -15.778 1.00 90.06 171 PRO A CA 1
ATOM 1308 C C . PRO A 1 171 ? 6.126 11.821 -17.254 1.00 90.06 171 PRO A C 1
ATOM 1310 O O . PRO A 1 171 ? 6.981 11.320 -17.989 1.00 90.06 171 PRO A O 1
ATOM 1313 N N . PHE A 1 172 ? 4.914 12.146 -17.707 1.00 88.88 172 PHE A N 1
ATOM 1314 C CA . PHE A 1 172 ? 4.579 12.022 -19.124 1.00 88.88 172 PHE A CA 1
ATOM 1315 C C . PHE A 1 172 ? 5.459 12.958 -19.958 1.00 88.88 172 PHE A C 1
ATOM 1317 O O . PHE A 1 172 ? 5.483 14.168 -19.734 1.00 88.88 172 PHE A O 1
ATOM 1324 N N . LEU A 1 173 ? 6.174 12.378 -20.918 1.00 88.62 173 LEU A N 1
ATOM 1325 C CA . LEU A 1 173 ? 7.056 13.059 -21.855 1.00 88.62 173 LEU A CA 1
ATOM 1326 C C . LEU A 1 173 ? 6.745 12.545 -23.260 1.00 88.62 173 LEU A C 1
ATOM 1328 O O . LEU A 1 173 ? 6.377 11.383 -23.429 1.00 88.62 173 LEU A O 1
ATOM 1332 N N . GLU A 1 174 ? 6.896 13.405 -24.263 1.00 86.25 174 GLU A N 1
ATOM 1333 C CA . GLU A 1 174 ? 6.583 13.058 -25.648 1.00 86.25 174 GLU A CA 1
ATOM 1334 C C . GLU A 1 174 ? 7.500 11.922 -26.159 1.00 86.25 174 GLU A C 1
ATOM 1336 O O . GLU A 1 174 ? 8.731 12.046 -26.062 1.00 86.25 174 GLU A O 1
ATOM 1341 N N . PRO A 1 175 ? 6.933 10.818 -26.687 1.00 83.88 175 PRO A N 1
ATOM 1342 C CA . PRO A 1 175 ? 7.684 9.741 -27.332 1.00 83.88 175 PRO A CA 1
ATOM 1343 C C . PRO A 1 175 ? 8.642 10.253 -28.410 1.00 83.88 175 PRO A C 1
ATOM 1345 O O . PRO A 1 175 ? 8.300 11.141 -29.184 1.00 83.88 175 PRO A O 1
ATOM 1348 N N . GLY A 1 176 ? 9.860 9.710 -28.456 1.00 80.12 176 GLY A N 1
ATOM 1349 C CA . GLY A 1 176 ? 10.883 10.130 -29.422 1.00 80.12 176 GLY A CA 1
ATOM 1350 C C . GLY A 1 176 ? 11.491 11.522 -29.183 1.00 80.12 176 GLY A C 1
ATOM 1351 O O . GLY A 1 176 ? 12.387 11.918 -29.927 1.00 80.12 176 GLY A O 1
ATOM 1352 N N . SER A 1 177 ? 11.066 12.263 -28.152 1.00 86.19 177 SER A N 1
ATOM 1353 C CA . SER A 1 177 ? 11.636 13.579 -27.839 1.00 86.19 177 SER A CA 1
ATOM 1354 C C . SER A 1 177 ? 13.024 13.493 -27.191 1.00 86.19 177 SER A C 1
ATOM 1356 O O . SER A 1 177 ? 13.350 12.568 -26.442 1.00 86.19 177 SER A O 1
ATOM 1358 N N . GLU A 1 178 ? 13.835 14.531 -27.399 1.00 86.38 178 GLU A N 1
ATOM 1359 C CA . GLU A 1 178 ? 15.145 14.674 -26.751 1.00 86.38 178 GLU A CA 1
ATOM 1360 C C . GLU A 1 178 ? 15.029 14.728 -25.215 1.00 86.38 178 GLU A C 1
ATOM 1362 O O . GLU A 1 178 ? 15.883 14.215 -24.487 1.00 86.38 178 GLU A O 1
ATOM 1367 N N . ASN A 1 179 ? 13.935 15.304 -24.705 1.00 89.31 179 ASN A N 1
ATOM 1368 C CA . ASN A 1 179 ? 13.670 15.383 -23.272 1.00 89.31 179 ASN A CA 1
ATOM 1369 C C . ASN A 1 179 ? 13.402 13.998 -22.658 1.00 89.31 179 ASN A C 1
ATOM 1371 O O . ASN A 1 179 ? 13.935 13.680 -21.589 1.00 89.31 179 ASN A O 1
ATOM 1375 N N . LEU A 1 180 ? 12.629 13.148 -23.348 1.00 88.50 180 LEU A N 1
ATOM 1376 C CA . LEU A 1 180 ? 12.420 11.756 -22.943 1.00 88.50 180 LEU A CA 1
ATOM 1377 C C . LEU A 1 180 ? 13.745 10.987 -22.920 1.00 88.50 180 LEU A C 1
ATOM 1379 O O . LEU A 1 180 ? 14.035 10.303 -21.934 1.00 88.50 180 LEU A O 1
ATOM 1383 N N . ALA A 1 181 ? 14.572 11.144 -23.958 1.00 88.06 181 ALA A N 1
ATOM 1384 C CA . ALA A 1 181 ? 15.886 10.508 -24.046 1.00 88.06 181 ALA A CA 1
ATOM 1385 C C . ALA A 1 181 ? 16.802 10.909 -22.875 1.00 88.06 181 ALA A C 1
ATOM 1387 O O . ALA A 1 181 ? 17.337 10.044 -22.177 1.00 88.06 181 ALA A O 1
ATOM 1388 N N . LYS A 1 182 ? 16.933 12.215 -22.602 1.00 90.19 182 LYS A N 1
ATOM 1389 C CA . LYS A 1 182 ? 17.761 12.748 -21.504 1.00 90.19 182 LYS A CA 1
ATOM 1390 C C . LYS A 1 182 ? 17.259 12.302 -20.130 1.00 90.19 182 LYS A C 1
ATOM 1392 O O . LYS A 1 182 ? 18.056 11.884 -19.288 1.00 90.19 182 LYS A O 1
ATOM 1397 N N . THR A 1 183 ? 15.948 12.350 -19.905 1.00 93.00 183 THR A N 1
ATOM 1398 C CA . THR A 1 183 ? 15.352 11.977 -18.613 1.00 93.00 183 THR A CA 1
ATOM 1399 C C . THR A 1 183 ? 15.453 10.472 -18.362 1.00 93.00 183 THR A C 1
ATOM 1401 O O . THR A 1 183 ? 15.823 10.061 -17.262 1.00 93.00 183 THR A O 1
ATOM 1404 N N . THR A 1 184 ? 15.218 9.646 -19.387 1.00 93.75 184 THR A N 1
ATOM 1405 C CA . THR A 1 184 ? 15.417 8.188 -19.312 1.00 93.75 184 THR A CA 1
ATOM 1406 C C . THR A 1 184 ? 16.879 7.853 -19.040 1.00 93.75 184 THR A C 1
ATOM 1408 O O . THR A 1 184 ? 17.173 7.089 -18.122 1.00 93.75 184 THR A O 1
ATOM 1411 N N . GLY A 1 185 ? 17.805 8.492 -19.763 1.00 92.38 185 GLY A N 1
ATOM 1412 C CA . GLY A 1 185 ? 19.240 8.345 -19.540 1.00 92.38 185 GLY A CA 1
ATOM 1413 C C . GLY A 1 185 ? 19.650 8.686 -18.108 1.00 92.38 185 GLY A C 1
ATOM 1414 O O . GLY A 1 185 ? 20.434 7.950 -17.523 1.00 92.38 185 GLY A O 1
ATOM 1415 N N . LYS A 1 186 ? 19.097 9.744 -17.503 1.00 93.62 186 LYS A N 1
ATOM 1416 C CA . LYS A 1 186 ? 19.361 10.096 -16.096 1.00 93.62 186 LYS A CA 1
ATOM 1417 C C . LYS A 1 186 ? 18.766 9.083 -15.112 1.00 93.62 186 LYS A C 1
ATOM 1419 O O . LYS A 1 186 ? 19.390 8.760 -14.106 1.00 93.62 186 LYS A O 1
ATOM 1424 N N . ALA A 1 187 ? 17.571 8.565 -15.381 1.00 95.69 187 ALA A N 1
ATOM 1425 C CA . ALA A 1 187 ? 16.936 7.578 -14.510 1.00 95.69 187 ALA A CA 1
ATOM 1426 C C . ALA A 1 187 ? 17.699 6.237 -14.494 1.00 95.69 187 ALA A C 1
ATOM 1428 O O . ALA A 1 187 ? 17.836 5.615 -13.436 1.00 95.69 187 ALA A O 1
ATOM 1429 N N . LEU A 1 188 ? 18.289 5.851 -15.629 1.00 96.12 188 LEU A N 1
ATOM 1430 C CA . LEU A 1 188 ? 19.159 4.676 -15.757 1.00 96.12 188 LEU A CA 1
ATOM 1431 C C . LEU A 1 188 ? 20.482 4.785 -14.972 1.00 96.12 188 LEU A C 1
ATOM 1433 O O . LEU A 1 188 ? 21.235 3.817 -14.900 1.00 96.12 188 LEU A O 1
ATOM 1437 N N . GLU A 1 189 ? 20.791 5.922 -14.337 1.00 94.88 189 GLU A N 1
ATOM 1438 C CA . GLU A 1 189 ? 21.919 5.993 -13.396 1.00 94.88 189 GLU A CA 1
ATOM 1439 C C . GLU A 1 189 ? 21.685 5.143 -12.142 1.00 94.88 189 GLU A C 1
ATOM 1441 O O . GLU A 1 189 ? 22.649 4.671 -11.539 1.00 94.88 189 GLU A O 1
ATOM 1446 N N . LYS A 1 190 ? 20.418 4.966 -11.749 1.00 95.00 190 LYS A N 1
ATOM 1447 C CA . LYS A 1 190 ? 20.022 4.289 -10.507 1.00 95.00 190 LYS A CA 1
ATOM 1448 C C . LYS A 1 190 ? 19.113 3.086 -10.745 1.00 95.00 190 LYS A C 1
ATOM 1450 O O . LYS A 1 190 ? 19.175 2.121 -9.991 1.00 95.00 190 LYS A O 1
ATOM 1455 N N . TYR A 1 191 ? 18.256 3.160 -11.755 1.00 97.31 191 TYR A N 1
ATOM 1456 C CA . TYR A 1 191 ? 17.215 2.171 -12.006 1.00 97.31 191 TYR A CA 1
ATOM 1457 C C . TYR A 1 191 ? 17.558 1.337 -13.239 1.00 97.31 191 TYR A C 1
ATOM 1459 O O . TYR A 1 191 ? 18.307 1.777 -14.110 1.00 97.31 191 TYR A O 1
ATOM 1467 N N . SER A 1 192 ? 17.018 0.125 -13.314 1.00 97.00 192 SER A N 1
ATOM 1468 C CA . SER A 1 192 ? 17.192 -0.768 -14.466 1.00 97.00 192 SER A CA 1
ATOM 1469 C C . SER A 1 192 ? 15.903 -0.919 -15.273 1.00 97.00 192 SER A C 1
ATOM 1471 O O . SER A 1 192 ? 15.978 -1.388 -16.402 1.00 97.00 192 SER A O 1
ATOM 1473 N N . GLY A 1 193 ? 14.752 -0.491 -14.739 1.00 97.50 193 GLY A N 1
ATOM 1474 C CA . GLY A 1 193 ? 13.471 -0.438 -15.445 1.00 97.50 193 GLY A CA 1
ATOM 1475 C C . GLY A 1 193 ? 12.780 0.914 -15.269 1.00 97.50 193 GLY A C 1
ATOM 1476 O O . GLY A 1 193 ? 12.571 1.385 -14.152 1.00 97.50 193 GLY A O 1
ATOM 1477 N N . ILE A 1 194 ? 12.442 1.547 -16.386 1.00 97.69 194 ILE A N 1
ATOM 1478 C CA . ILE A 1 194 ? 11.886 2.894 -16.469 1.00 97.69 194 ILE A CA 1
ATOM 1479 C C . ILE A 1 194 ? 10.508 2.811 -17.114 1.00 97.69 194 ILE A C 1
ATOM 1481 O O . ILE A 1 194 ? 10.375 2.402 -18.266 1.00 97.69 194 ILE A O 1
ATOM 1485 N N . ILE A 1 195 ? 9.482 3.215 -16.375 1.00 97.88 195 ILE A N 1
ATOM 1486 C CA . ILE A 1 195 ? 8.100 3.223 -16.847 1.00 97.88 195 ILE A CA 1
ATOM 1487 C C . ILE A 1 195 ? 7.824 4.570 -17.515 1.00 97.88 195 ILE A C 1
ATOM 1489 O O . ILE A 1 195 ? 8.020 5.631 -16.910 1.00 97.88 195 ILE A O 1
ATOM 1493 N N . TRP A 1 196 ? 7.360 4.519 -18.760 1.00 95.50 196 TRP A N 1
ATOM 1494 C CA . TRP A 1 196 ? 6.895 5.668 -19.526 1.00 95.50 196 TRP A CA 1
ATOM 1495 C C . TR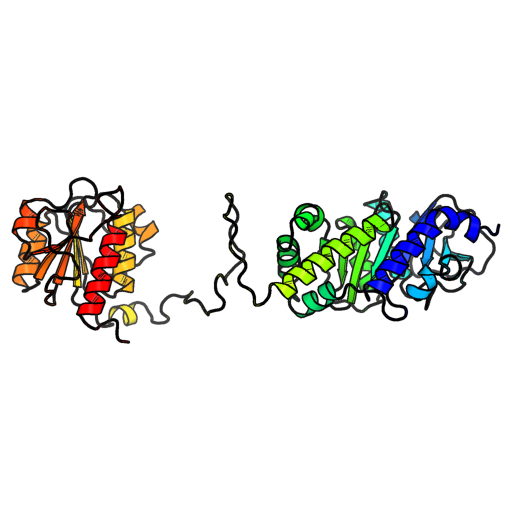P A 1 196 ? 5.365 5.680 -19.489 1.00 95.50 196 TRP A C 1
ATOM 1497 O O . TRP A 1 196 ? 4.729 4.868 -20.173 1.00 95.50 196 TRP A O 1
ATOM 1507 N N . PRO A 1 197 ? 4.741 6.551 -18.675 1.00 94.00 197 PRO A N 1
ATOM 1508 C CA . PRO A 1 197 ? 3.298 6.509 -18.483 1.00 94.00 197 PRO A CA 1
ATOM 1509 C C . PRO A 1 197 ? 2.577 6.691 -19.821 1.00 94.00 197 PRO A C 1
ATOM 1511 O O . PRO A 1 197 ? 2.945 7.552 -20.619 1.00 94.00 197 PRO A O 1
ATOM 1514 N N . ARG A 1 198 ? 1.531 5.887 -20.052 1.00 91.00 198 ARG A N 1
ATOM 1515 C CA . ARG A 1 198 ? 0.723 5.853 -21.290 1.00 91.00 198 ARG A CA 1
ATOM 1516 C C . ARG A 1 198 ? 1.456 5.407 -22.560 1.00 91.00 198 ARG A C 1
ATOM 1518 O O . ARG A 1 198 ? 0.859 5.474 -23.628 1.00 91.00 198 ARG A O 1
ATOM 1525 N N . HIS A 1 199 ? 2.709 4.972 -22.455 1.00 93.00 199 HIS A N 1
ATOM 1526 C CA . HIS A 1 199 ? 3.514 4.576 -23.607 1.00 93.00 199 HIS A CA 1
ATOM 1527 C C . HIS A 1 199 ? 4.050 3.153 -23.452 1.00 93.00 199 HIS A C 1
ATOM 1529 O O . HIS A 1 199 ? 3.797 2.310 -24.301 1.00 93.00 199 HIS A O 1
ATOM 1535 N N . GLY A 1 200 ? 4.732 2.850 -22.350 1.00 95.19 200 GLY A N 1
ATOM 1536 C CA . GLY A 1 200 ? 5.307 1.527 -22.153 1.00 95.19 200 GLY A CA 1
ATOM 1537 C C . GLY A 1 200 ? 6.412 1.523 -21.112 1.00 95.19 200 GLY A C 1
ATOM 1538 O O . GLY A 1 200 ? 6.350 2.231 -20.106 1.00 95.19 200 GLY A O 1
ATOM 1539 N N . MET A 1 201 ? 7.430 0.706 -21.347 1.00 96.50 201 MET A N 1
ATOM 1540 C CA . MET A 1 201 ? 8.554 0.553 -20.432 1.00 96.50 201 MET A CA 1
ATOM 1541 C C . MET A 1 201 ? 9.856 0.372 -21.203 1.00 96.50 201 MET A C 1
ATOM 1543 O O . MET A 1 201 ? 9.867 -0.184 -22.301 1.00 96.50 201 MET A O 1
ATOM 1547 N N . VAL A 1 202 ? 10.950 0.832 -20.603 1.00 97.19 202 VAL A N 1
ATOM 1548 C CA . VAL A 1 202 ? 12.320 0.534 -21.025 1.00 97.19 202 VAL A CA 1
ATOM 1549 C C . VAL A 1 202 ? 13.024 -0.206 -19.899 1.00 97.19 202 VAL A C 1
ATOM 1551 O O . VAL A 1 202 ? 13.004 0.255 -18.759 1.00 97.19 202 VAL A O 1
ATOM 1554 N N . ALA A 1 203 ? 13.670 -1.326 -20.198 1.00 98.12 203 ALA A N 1
ATOM 1555 C CA . ALA A 1 203 ? 14.471 -2.080 -19.243 1.00 98.12 203 ALA A CA 1
ATOM 1556 C C . ALA A 1 203 ? 15.877 -2.351 -19.776 1.00 98.12 203 ALA A C 1
ATOM 1558 O O . ALA A 1 203 ? 16.083 -2.516 -20.976 1.00 98.12 203 ALA A O 1
ATOM 1559 N N . SER A 1 204 ? 16.841 -2.405 -18.861 1.00 98.31 204 SER A N 1
ATOM 1560 C CA . SER A 1 204 ? 18.229 -2.787 -19.119 1.00 98.31 204 SER A CA 1
ATOM 1561 C C . SER A 1 204 ? 18.594 -4.041 -18.333 1.00 98.31 204 SER A C 1
ATOM 1563 O O . SER A 1 204 ? 18.086 -4.244 -17.228 1.00 98.31 204 SER A O 1
ATOM 1565 N N . GLY A 1 205 ? 19.490 -4.854 -18.883 1.00 97.62 205 GLY A N 1
ATOM 1566 C CA . GLY A 1 205 ? 19.907 -6.114 -18.273 1.00 97.62 205 GLY A CA 1
ATOM 1567 C C . GLY A 1 205 ? 21.270 -6.585 -18.768 1.00 97.62 205 GLY A C 1
ATOM 1568 O O . GLY A 1 205 ? 21.851 -5.993 -19.684 1.00 97.62 205 GLY A O 1
ATOM 1569 N N . THR A 1 206 ? 21.780 -7.645 -18.137 1.00 97.19 206 THR A N 1
ATOM 1570 C CA . THR A 1 206 ? 23.021 -8.341 -18.531 1.00 97.19 206 THR A CA 1
ATOM 1571 C C . THR A 1 206 ? 22.922 -8.964 -19.922 1.00 97.19 206 THR A C 1
ATOM 1573 O O . THR A 1 206 ? 23.925 -9.074 -20.620 1.00 97.19 206 THR A O 1
ATOM 1576 N N . ASP A 1 207 ? 21.705 -9.313 -20.321 1.00 97.75 207 ASP A N 1
ATOM 1577 C CA . ASP A 1 207 ? 21.296 -9.826 -21.621 1.00 97.75 207 ASP A CA 1
ATOM 1578 C C . ASP A 1 207 ? 19.834 -9.399 -21.890 1.00 97.75 207 ASP A C 1
ATOM 1580 O O . ASP A 1 207 ? 19.231 -8.667 -21.086 1.00 97.75 207 ASP A O 1
ATOM 1584 N N . PHE A 1 208 ? 19.273 -9.764 -23.046 1.00 98.25 208 PHE A N 1
ATOM 1585 C CA . PHE A 1 208 ? 17.907 -9.357 -23.386 1.00 98.25 208 PHE A CA 1
ATOM 1586 C C . PHE A 1 208 ? 16.862 -10.072 -22.529 1.00 98.25 208 PHE A C 1
ATOM 1588 O O . PHE A 1 208 ? 15.850 -9.454 -22.195 1.00 98.25 208 PHE A O 1
ATOM 1595 N N . ASN A 1 209 ? 17.112 -11.321 -22.128 1.00 97.88 209 ASN A N 1
ATOM 1596 C CA . ASN A 1 209 ? 16.228 -12.056 -21.223 1.00 97.88 209 ASN A CA 1
ATOM 1597 C C . ASN A 1 209 ? 16.116 -11.373 -19.856 1.00 97.88 209 ASN A C 1
ATOM 1599 O O . ASN A 1 209 ? 15.009 -11.149 -19.389 1.00 97.88 209 ASN A O 1
ATOM 1603 N N . ALA A 1 210 ? 17.218 -10.932 -19.249 1.00 97.06 210 ALA A N 1
ATOM 1604 C CA . ALA A 1 210 ? 17.197 -10.230 -17.966 1.00 97.06 210 ALA A CA 1
ATOM 1605 C C . ALA A 1 210 ? 16.433 -8.895 -18.039 1.00 97.06 210 ALA A C 1
ATOM 1607 O O . ALA A 1 210 ? 15.756 -8.502 -17.084 1.00 97.06 210 ALA A O 1
ATOM 1608 N N . ALA A 1 211 ? 16.528 -8.187 -19.170 1.00 98.00 211 ALA A N 1
ATOM 1609 C CA . ALA A 1 211 ? 15.726 -6.989 -19.411 1.00 98.00 211 ALA A CA 1
ATOM 1610 C C . ALA A 1 211 ? 14.235 -7.334 -19.595 1.00 98.00 211 ALA A C 1
ATOM 1612 O O . ALA A 1 211 ? 13.373 -6.657 -19.028 1.00 98.00 211 ALA A O 1
ATOM 1613 N N . LEU A 1 212 ? 13.930 -8.399 -20.344 1.00 98.00 212 LEU A N 1
ATOM 1614 C CA . LEU A 1 212 ? 12.571 -8.894 -20.555 1.00 98.00 212 LEU A CA 1
ATOM 1615 C C . LEU A 1 212 ? 11.928 -9.379 -19.249 1.00 98.00 212 LEU A C 1
ATOM 1617 O O . LEU A 1 212 ? 10.785 -9.017 -18.985 1.00 98.00 212 LEU A O 1
ATOM 1621 N N . ASP A 1 213 ? 12.653 -10.116 -18.409 1.00 97.31 213 ASP A N 1
ATOM 1622 C CA . ASP A 1 213 ? 12.196 -10.612 -17.108 1.00 97.31 213 ASP A CA 1
ATOM 1623 C C . ASP A 1 213 ? 11.688 -9.463 -16.236 1.00 97.31 213 ASP A C 1
ATOM 1625 O O . ASP A 1 213 ? 10.608 -9.544 -15.647 1.00 97.31 213 ASP A O 1
ATOM 1629 N N . LEU A 1 214 ? 12.425 -8.347 -16.195 1.00 97.12 214 LEU A N 1
ATOM 1630 C CA . LEU A 1 214 ? 12.009 -7.164 -15.445 1.00 97.12 214 LEU A CA 1
ATOM 1631 C C . LEU A 1 214 ? 10.683 -6.596 -15.969 1.00 97.12 214 LEU A C 1
ATOM 1633 O O . LEU A 1 214 ? 9.810 -6.244 -15.172 1.00 97.12 214 LEU A O 1
ATOM 1637 N N . ILE A 1 215 ? 10.519 -6.526 -17.291 1.00 98.19 215 ILE A N 1
ATOM 1638 C CA . ILE A 1 215 ? 9.281 -6.058 -17.929 1.00 98.19 215 ILE A CA 1
ATOM 1639 C C . ILE A 1 215 ? 8.134 -7.027 -17.629 1.00 98.19 215 ILE A C 1
ATOM 1641 O O . ILE A 1 215 ? 7.049 -6.587 -17.254 1.00 98.19 215 ILE A O 1
ATOM 1645 N N . GLN A 1 216 ? 8.371 -8.336 -17.732 1.00 97.62 216 GLN A N 1
ATOM 1646 C CA . GLN A 1 216 ? 7.366 -9.363 -17.474 1.00 97.62 216 GLN A CA 1
ATOM 1647 C C . GLN A 1 216 ? 6.890 -9.360 -16.027 1.00 97.62 216 GLN A C 1
ATOM 1649 O O . GLN A 1 216 ? 5.687 -9.445 -15.777 1.00 97.62 216 GLN A O 1
ATOM 1654 N N . ILE A 1 217 ? 7.816 -9.215 -15.083 1.00 96.94 217 ILE A N 1
ATOM 1655 C CA . ILE A 1 217 ? 7.512 -9.066 -13.660 1.00 96.94 217 ILE A CA 1
ATOM 1656 C C . ILE A 1 217 ? 6.651 -7.816 -13.436 1.00 96.94 217 ILE A C 1
ATOM 1658 O O . ILE A 1 217 ? 5.623 -7.891 -12.764 1.00 96.94 217 ILE A O 1
ATOM 1662 N N . CYS A 1 218 ? 7.003 -6.686 -14.055 1.00 96.69 218 CYS A N 1
ATOM 1663 C CA . CYS A 1 218 ? 6.231 -5.449 -13.923 1.00 96.69 218 CYS A CA 1
ATOM 1664 C C . CYS A 1 218 ? 4.829 -5.547 -14.534 1.00 96.69 218 CYS A C 1
ATOM 1666 O O . CYS A 1 218 ? 3.859 -5.137 -13.894 1.00 96.69 218 CYS A O 1
ATOM 1668 N N . ASP A 1 219 ? 4.694 -6.085 -15.748 1.00 97.81 219 ASP A N 1
ATOM 1669 C CA . ASP A 1 219 ? 3.387 -6.223 -16.396 1.00 97.81 219 ASP A CA 1
ATOM 1670 C C . ASP A 1 219 ? 2.512 -7.244 -15.667 1.00 97.81 219 ASP A C 1
ATOM 1672 O O . ASP A 1 219 ? 1.322 -7.006 -15.471 1.00 97.81 219 ASP A O 1
ATOM 1676 N N . LYS A 1 220 ? 3.101 -8.334 -15.154 1.00 97.19 220 LYS A N 1
ATOM 1677 C CA . LYS A 1 220 ? 2.367 -9.303 -14.337 1.00 97.19 220 LYS A CA 1
ATOM 1678 C C . LYS A 1 220 ? 1.862 -8.682 -13.038 1.00 97.19 220 LYS A C 1
ATOM 1680 O O . LYS A 1 220 ? 0.712 -8.914 -12.659 1.00 97.19 220 LYS A O 1
ATOM 1685 N N . ALA A 1 221 ? 2.688 -7.877 -12.372 1.00 95.62 221 ALA A N 1
ATOM 1686 C CA . ALA A 1 221 ? 2.267 -7.099 -11.214 1.00 95.62 221 ALA A CA 1
ATOM 1687 C C . ALA A 1 221 ? 1.113 -6.154 -11.569 1.00 95.62 221 ALA A C 1
ATOM 1689 O O . ALA A 1 221 ? 0.110 -6.119 -10.855 1.00 95.62 221 ALA A O 1
ATOM 1690 N N . ALA A 1 222 ? 1.207 -5.450 -12.697 1.00 95.81 222 ALA A N 1
ATOM 1691 C CA . ALA A 1 222 ? 0.143 -4.571 -13.158 1.00 95.81 222 ALA A CA 1
ATOM 1692 C C . ALA A 1 222 ? -1.158 -5.334 -13.458 1.00 95.81 222 ALA A C 1
ATOM 1694 O O . ALA A 1 222 ? -2.231 -4.907 -13.033 1.00 95.81 222 ALA A O 1
ATOM 1695 N N . GLU A 1 223 ? -1.071 -6.490 -14.116 1.00 96.06 223 GLU A N 1
ATOM 1696 C CA . GLU A 1 223 ? -2.207 -7.368 -14.405 1.00 96.06 223 GLU A CA 1
ATOM 1697 C C . GLU A 1 223 ? -2.885 -7.832 -13.110 1.00 96.06 223 GLU A C 1
ATOM 1699 O O . GLU A 1 223 ? -4.100 -7.700 -12.964 1.00 96.06 223 GLU A O 1
ATOM 1704 N N . ILE A 1 224 ? -2.110 -8.313 -12.132 1.00 92.94 224 ILE A N 1
ATOM 1705 C CA . ILE A 1 224 ? -2.633 -8.726 -10.823 1.00 92.94 224 ILE A CA 1
ATOM 1706 C C . ILE A 1 224 ? -3.313 -7.549 -10.119 1.00 92.94 224 ILE A C 1
ATOM 1708 O O . ILE A 1 224 ? -4.415 -7.715 -9.590 1.00 92.94 224 ILE A O 1
ATOM 1712 N N . ALA A 1 225 ? -2.702 -6.363 -10.132 1.00 89.94 225 ALA A N 1
ATOM 1713 C CA . ALA A 1 225 ? -3.281 -5.165 -9.535 1.00 89.94 225 ALA A CA 1
ATOM 1714 C C . ALA A 1 225 ? -4.622 -4.788 -10.185 1.00 89.94 225 ALA A C 1
ATOM 1716 O O . ALA A 1 225 ? -5.582 -4.469 -9.480 1.00 89.94 225 ALA A O 1
ATOM 1717 N N . LEU A 1 226 ? -4.709 -4.862 -11.515 1.00 88.94 226 LEU A N 1
ATOM 1718 C CA . LEU A 1 226 ? -5.936 -4.595 -12.267 1.00 88.94 226 LEU A CA 1
ATOM 1719 C C . LEU A 1 226 ? -7.014 -5.651 -11.994 1.00 88.94 226 LEU A C 1
ATOM 1721 O O . LEU A 1 226 ? -8.154 -5.287 -11.722 1.00 88.94 226 LEU A O 1
ATOM 1725 N N . LEU A 1 227 ? -6.663 -6.940 -11.993 1.00 87.31 227 LEU A N 1
ATOM 1726 C CA . LEU A 1 227 ? -7.592 -8.044 -11.711 1.00 87.31 227 LEU A CA 1
ATOM 1727 C C . LEU A 1 227 ? -8.065 -8.076 -10.250 1.00 87.31 227 LEU A C 1
ATOM 1729 O O . LEU A 1 227 ? -9.141 -8.602 -9.954 1.00 87.31 227 LEU A O 1
ATOM 1733 N N . SER A 1 228 ? -7.265 -7.527 -9.335 1.00 76.31 228 SER A N 1
ATOM 1734 C CA . SER A 1 228 ? -7.604 -7.414 -7.914 1.00 76.31 228 SER A CA 1
ATOM 1735 C C . SER A 1 228 ? -8.538 -6.235 -7.625 1.00 76.31 228 SER A C 1
ATOM 1737 O O . SER A 1 228 ? -9.195 -6.225 -6.580 1.00 76.31 228 SER A O 1
ATOM 1739 N N . LYS A 1 229 ? -8.674 -5.261 -8.540 1.00 64.38 229 LYS A N 1
ATOM 1740 C CA . LYS A 1 229 ? -9.707 -4.221 -8.423 1.00 64.38 229 LYS A CA 1
ATOM 1741 C C . LYS A 1 229 ? -11.090 -4.878 -8.509 1.00 64.38 229 LYS A C 1
ATOM 1743 O O . LYS A 1 229 ? -11.486 -5.395 -9.546 1.00 64.38 229 LYS A O 1
ATOM 1748 N N . GLY A 1 230 ? -11.825 -4.857 -7.396 1.00 45.91 230 GLY A N 1
ATOM 1749 C CA . GLY A 1 230 ? -13.185 -5.402 -7.293 1.00 45.91 230 GLY A CA 1
ATOM 1750 C C . GLY A 1 230 ? -13.306 -6.799 -6.670 1.00 45.91 230 GLY A C 1
ATOM 1751 O O . GLY A 1 230 ? -14.424 -7.293 -6.545 1.00 45.91 230 GLY A O 1
ATOM 1752 N N . LYS A 1 231 ? -12.209 -7.436 -6.227 1.00 39.19 231 LYS A N 1
ATOM 1753 C CA . LYS A 1 231 ? -12.262 -8.694 -5.457 1.00 39.19 231 LYS A CA 1
ATOM 1754 C C . LYS A 1 231 ? -11.672 -8.491 -4.057 1.00 39.19 231 LYS A C 1
ATOM 1756 O O . LYS A 1 231 ? -10.588 -7.925 -3.940 1.00 39.19 231 LYS A O 1
ATOM 1761 N N . PRO A 1 232 ? -12.348 -8.940 -2.981 1.00 35.00 232 PRO A N 1
ATOM 1762 C CA . PRO A 1 232 ? -11.812 -8.820 -1.633 1.00 35.00 232 PRO A CA 1
ATOM 1763 C C . PRO A 1 232 ? -10.556 -9.690 -1.507 1.00 35.00 232 PRO A C 1
ATOM 1765 O O . PRO A 1 232 ? -10.642 -10.915 -1.429 1.00 35.00 232 PRO A O 1
ATOM 1768 N N . MET A 1 233 ? -9.376 -9.065 -1.486 1.00 37.88 233 MET A N 1
ATOM 1769 C CA . MET A 1 233 ? -8.144 -9.738 -1.079 1.00 37.88 233 MET A CA 1
ATOM 1770 C C . MET A 1 233 ? -8.311 -10.221 0.365 1.00 37.88 233 MET A C 1
ATOM 1772 O O . MET A 1 233 ? -8.474 -9.417 1.287 1.00 37.88 233 MET A O 1
ATOM 1776 N N . GLN A 1 234 ? -8.273 -11.539 0.570 1.00 34.88 234 GLN A N 1
ATOM 1777 C CA . GLN A 1 234 ? -8.218 -12.102 1.913 1.00 34.88 234 GLN A CA 1
ATOM 1778 C C . GLN A 1 234 ? -6.898 -11.692 2.572 1.00 34.88 234 GLN A C 1
ATOM 1780 O O . GLN A 1 234 ? -5.813 -11.940 2.047 1.00 34.88 234 GLN A O 1
ATOM 1785 N N . LYS A 1 235 ? -6.997 -11.019 3.722 1.00 38.88 235 LYS A N 1
ATOM 1786 C CA . LYS A 1 235 ? -5.847 -10.529 4.485 1.00 38.88 235 LYS A CA 1
ATOM 1787 C C . LYS A 1 235 ? -4.998 -11.706 4.981 1.00 38.88 235 LYS A C 1
ATOM 1789 O O . LYS A 1 235 ? -5.375 -12.389 5.932 1.00 38.88 235 LYS A O 1
ATOM 1794 N N . GLY A 1 236 ? -3.816 -11.884 4.393 1.00 33.41 236 GLY A N 1
ATOM 1795 C CA . GLY A 1 236 ? -2.696 -12.539 5.066 1.00 33.41 236 GLY A CA 1
ATOM 1796 C C . GLY A 1 236 ? -2.309 -11.744 6.319 1.00 33.41 236 GLY A C 1
ATOM 1797 O O . GLY A 1 236 ? -2.310 -10.512 6.310 1.00 33.41 236 GLY A O 1
ATOM 1798 N N . ARG A 1 237 ? -2.045 -12.448 7.423 1.00 35.00 237 ARG A N 1
ATOM 1799 C CA . ARG A 1 237 ? -1.668 -11.859 8.719 1.00 35.00 237 ARG A CA 1
ATOM 1800 C C . ARG A 1 237 ? -0.345 -11.092 8.603 1.00 35.00 237 ARG A C 1
ATOM 1802 O O . ARG A 1 237 ? 0.593 -11.579 7.981 1.00 35.00 237 ARG A O 1
ATOM 1809 N N . SER A 1 238 ? -0.266 -9.920 9.233 1.00 33.50 238 SER A N 1
ATOM 1810 C CA . SER A 1 238 ? 0.931 -9.078 9.224 1.00 33.50 238 SER A CA 1
ATOM 1811 C C . SER A 1 238 ? 2.035 -9.629 10.135 1.00 33.50 238 SER A C 1
ATOM 1813 O O . SER A 1 238 ? 1.799 -9.998 11.287 1.00 33.50 238 SER A O 1
ATOM 1815 N N . LEU A 1 239 ? 3.268 -9.627 9.626 1.00 32.31 239 LEU A N 1
ATOM 1816 C CA . LEU A 1 239 ? 4.480 -9.604 10.438 1.00 32.31 239 LEU A CA 1
ATOM 1817 C C . LEU A 1 239 ? 4.914 -8.140 10.561 1.00 32.31 239 LEU A C 1
ATOM 1819 O O . LEU A 1 239 ? 5.219 -7.492 9.570 1.00 32.31 239 LEU A O 1
ATOM 1823 N N . LYS A 1 240 ? 4.834 -7.644 11.799 1.00 34.00 240 LYS A N 1
ATOM 1824 C CA . LYS A 1 240 ? 5.398 -6.413 12.379 1.00 34.00 240 LYS A CA 1
ATOM 1825 C C . LYS A 1 240 ? 6.037 -5.378 11.431 1.00 34.00 240 LYS A C 1
ATOM 1827 O O . LYS A 1 240 ? 7.121 -5.593 10.902 1.00 34.00 240 LYS A O 1
ATOM 1832 N N . GLY A 1 241 ? 5.469 -4.171 11.489 1.00 41.09 241 GLY A N 1
ATOM 1833 C CA . GLY A 1 241 ? 6.132 -2.906 11.162 1.00 41.09 241 GLY A CA 1
ATOM 1834 C C . GLY A 1 241 ? 5.746 -2.348 9.797 1.00 41.09 241 GLY A C 1
ATOM 1835 O O . GLY A 1 241 ? 5.641 -3.104 8.844 1.00 41.09 241 GLY A O 1
ATOM 1836 N N . TRP A 1 242 ? 5.597 -1.022 9.739 1.00 33.03 242 TRP A N 1
ATOM 1837 C CA . TRP A 1 242 ? 5.218 -0.152 8.613 1.00 33.03 242 TRP A CA 1
ATOM 1838 C C . TRP A 1 242 ? 3.732 0.229 8.512 1.00 33.03 242 TRP A C 1
ATOM 1840 O O . TRP A 1 242 ? 2.847 -0.590 8.273 1.00 33.03 242 TRP A O 1
ATOM 1850 N N . ASN A 1 243 ? 3.511 1.532 8.729 1.00 33.38 243 ASN A N 1
ATOM 1851 C CA . ASN A 1 243 ? 2.248 2.258 8.638 1.00 33.38 243 ASN A CA 1
ATOM 1852 C C . ASN A 1 243 ? 1.791 2.371 7.175 1.00 33.38 243 ASN A C 1
ATOM 1854 O O . ASN A 1 243 ? 2.616 2.507 6.271 1.00 33.38 243 ASN A O 1
ATOM 1858 N N . ALA A 1 244 ? 0.477 2.311 6.960 1.00 36.56 244 ALA A N 1
ATOM 1859 C CA . ALA A 1 244 ? -0.148 2.502 5.656 1.00 36.56 244 ALA A CA 1
ATOM 1860 C C . ALA A 1 244 ? 0.095 3.931 5.114 1.00 36.56 244 ALA A C 1
ATOM 1862 O O . ALA A 1 244 ? 0.162 4.861 5.918 1.00 36.56 244 ALA A O 1
ATOM 1863 N N . PRO A 1 245 ? 0.198 4.131 3.783 1.00 38.91 245 PRO A N 1
ATOM 1864 C CA . PRO A 1 245 ? 0.105 5.460 3.179 1.00 38.91 245 PRO A CA 1
ATOM 1865 C C . PRO A 1 245 ? -1.289 6.043 3.424 1.00 38.91 245 PRO A C 1
ATOM 1867 O O . PRO A 1 245 ? -2.267 5.292 3.470 1.00 38.91 245 PRO A O 1
ATOM 1870 N N . ASP A 1 246 ? -1.366 7.361 3.573 1.00 37.66 246 ASP A N 1
ATOM 1871 C CA . ASP A 1 246 ? -2.556 8.089 4.002 1.00 37.66 246 ASP A CA 1
ATOM 1872 C C . ASP A 1 246 ? -3.863 7.650 3.314 1.00 37.66 246 ASP A C 1
ATOM 1874 O O . ASP A 1 246 ? -4.094 7.863 2.124 1.00 37.66 246 ASP A O 1
ATOM 1878 N N . GLY A 1 247 ? -4.773 7.119 4.135 1.00 44.38 247 GLY A N 1
ATOM 1879 C CA . GLY A 1 247 ? -6.107 7.711 4.217 1.00 44.38 247 GLY A CA 1
ATOM 1880 C C . GLY A 1 247 ? -7.310 6.893 3.759 1.00 44.38 247 GLY A C 1
ATOM 1881 O O . GLY A 1 247 ? -8.421 7.302 4.078 1.00 44.38 247 GLY A O 1
ATOM 1882 N N . ILE A 1 248 ? -7.171 5.757 3.066 1.00 44.59 248 ILE A N 1
ATOM 1883 C CA . ILE A 1 248 ? -8.355 4.988 2.624 1.00 44.59 248 ILE A CA 1
ATOM 1884 C C . ILE A 1 248 ? -8.198 3.498 2.947 1.00 44.59 248 ILE A C 1
ATOM 1886 O O . ILE A 1 248 ? -7.828 2.675 2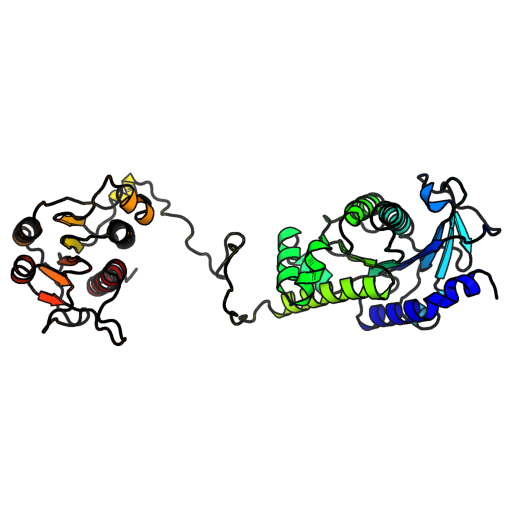.112 1.00 44.59 248 ILE A O 1
ATOM 1890 N N . GLU A 1 249 ? -8.515 3.145 4.195 1.00 44.56 249 GLU A N 1
ATOM 1891 C CA . GLU A 1 249 ? -8.677 1.751 4.639 1.00 44.56 249 GLU A CA 1
ATOM 1892 C C . GLU A 1 249 ? -10.012 1.134 4.177 1.00 44.56 249 GLU A C 1
ATOM 1894 O O . GLU A 1 249 ? -10.182 -0.088 4.207 1.00 44.56 249 GLU A O 1
ATOM 1899 N N . THR A 1 250 ? -10.961 1.966 3.733 1.00 42.06 250 THR A N 1
ATOM 1900 C CA . THR A 1 250 ? -12.308 1.563 3.308 1.00 42.06 250 THR A CA 1
ATOM 1901 C C . THR A 1 250 ? -12.741 2.330 2.065 1.00 42.06 250 THR A C 1
ATOM 1903 O O . THR A 1 250 ? -12.525 3.528 2.008 1.00 42.06 250 THR A O 1
ATOM 1906 N N . PHE A 1 251 ? -13.458 1.707 1.124 1.00 41.47 251 PHE A N 1
ATOM 1907 C CA . PHE A 1 251 ? -14.050 2.390 -0.047 1.00 41.47 251 PHE A CA 1
ATOM 1908 C C . PHE A 1 251 ? -15.168 3.404 0.290 1.00 41.47 251 PHE A C 1
ATOM 1910 O O . PHE A 1 251 ? -15.805 3.937 -0.613 1.00 41.47 251 PHE A O 1
ATOM 1917 N N . TYR A 1 252 ? -15.426 3.646 1.576 1.00 43.09 252 TYR A N 1
ATOM 1918 C CA . TYR A 1 252 ? -16.368 4.644 2.066 1.00 43.09 252 TYR A CA 1
ATOM 1919 C C . TYR A 1 252 ? -15.615 5.885 2.532 1.00 43.09 252 TYR A C 1
ATOM 1921 O O . TYR A 1 252 ? -14.506 5.779 3.057 1.00 43.09 252 TYR A O 1
ATOM 1929 N N . GLU A 1 253 ? -16.247 7.049 2.391 1.00 50.00 253 GLU A N 1
ATOM 1930 C CA . GLU A 1 253 ? -15.799 8.267 3.058 1.00 50.00 253 GLU A CA 1
ATOM 1931 C C . GLU A 1 253 ? -15.831 8.026 4.576 1.00 50.00 253 GLU A C 1
ATOM 1933 O O . GLU A 1 253 ? -16.891 7.902 5.197 1.00 50.00 253 GLU A O 1
ATOM 1938 N N . VAL A 1 254 ? -14.648 7.863 5.170 1.00 55.44 254 VAL A N 1
ATOM 1939 C CA . VAL A 1 254 ? -14.505 7.703 6.616 1.00 55.44 254 VAL A CA 1
ATOM 1940 C C . VAL A 1 254 ? -14.665 9.080 7.239 1.00 55.44 254 VAL A C 1
ATOM 1942 O O . VAL A 1 254 ? -14.014 10.029 6.807 1.00 55.44 254 VAL A O 1
ATOM 1945 N N . ARG A 1 255 ? -15.484 9.190 8.292 1.00 58.78 255 ARG A N 1
ATOM 1946 C CA . ARG A 1 255 ? -15.497 10.385 9.148 1.00 58.78 255 ARG A CA 1
ATOM 1947 C C . ARG A 1 255 ? -14.100 10.561 9.749 1.00 58.78 255 ARG A C 1
ATOM 1949 O O . ARG A 1 255 ? -13.751 9.877 10.707 1.00 58.78 255 ARG A O 1
ATOM 1956 N N . SER A 1 256 ? -13.302 11.423 9.130 1.00 62.59 256 SER A N 1
ATOM 1957 C CA . SER A 1 256 ? -11.879 11.636 9.423 1.00 62.59 256 SER A CA 1
ATOM 1958 C C . SER A 1 256 ? -11.606 12.971 10.112 1.00 62.59 256 SER A C 1
ATOM 1960 O O . SER A 1 256 ? -10.489 13.211 10.562 1.00 62.59 256 SER A O 1
ATOM 1962 N N . GLN A 1 257 ? -12.625 13.826 10.206 1.00 68.44 257 GLN A N 1
ATOM 1963 C CA . GLN A 1 257 ? -12.559 15.134 10.840 1.00 68.44 257 GLN A CA 1
ATOM 1964 C C . GLN A 1 257 ? -13.529 15.198 12.021 1.00 68.44 257 GLN A C 1
ATOM 1966 O O . GLN A 1 257 ? -14.602 14.584 11.995 1.00 68.44 257 GLN A O 1
ATOM 1971 N N . ASP A 1 258 ? -13.134 15.947 13.049 1.00 77.62 258 ASP A N 1
ATOM 1972 C CA . ASP A 1 258 ? -13.995 16.288 14.178 1.00 77.62 258 ASP A CA 1
ATOM 1973 C C . ASP A 1 258 ? -15.165 17.186 13.729 1.00 77.62 258 ASP A C 1
ATOM 1975 O O . ASP A 1 258 ? -15.249 17.628 12.582 1.00 77.62 258 ASP A O 1
ATOM 1979 N N . SER A 1 259 ? -16.103 17.452 14.641 1.00 77.75 259 SER A N 1
ATOM 1980 C CA . SER A 1 259 ? -17.267 18.304 14.374 1.00 77.75 259 SER A CA 1
ATOM 1981 C C . SER A 1 259 ? -16.870 19.669 13.789 1.00 77.75 259 SER A C 1
ATOM 1983 O O . SER A 1 259 ? -16.026 20.362 14.347 1.00 77.75 259 SER A O 1
ATOM 1985 N N . HIS A 1 260 ? -17.558 20.104 12.726 1.00 78.69 260 HIS A N 1
ATOM 1986 C CA . HIS A 1 260 ? -17.385 21.442 12.137 1.00 78.69 260 HIS A CA 1
ATOM 1987 C C . HIS A 1 260 ? -17.909 22.585 13.028 1.00 78.69 260 HIS A C 1
ATOM 1989 O O . HIS A 1 260 ? -17.639 23.751 12.750 1.00 78.69 260 HIS A O 1
ATOM 1995 N N . LEU A 1 261 ? -18.681 22.268 14.075 1.00 81.12 261 LEU A N 1
ATOM 1996 C CA . LEU A 1 261 ? -19.195 23.264 15.019 1.00 81.12 261 LEU A CA 1
ATOM 1997 C C . LEU A 1 261 ? -18.074 23.816 15.917 1.00 81.12 261 LEU A C 1
ATOM 1999 O O . LEU A 1 261 ? -17.300 23.023 16.460 1.00 81.12 261 LEU A O 1
ATOM 2003 N N . PRO A 1 262 ? -18.027 25.139 16.166 1.00 81.06 262 PRO A N 1
ATOM 2004 C CA . PRO A 1 262 ? -17.132 25.728 17.159 1.00 81.06 262 PRO A CA 1
ATOM 2005 C C . PRO A 1 262 ? -17.341 25.119 18.561 1.00 81.06 262 PRO A C 1
ATOM 2007 O O . PRO A 1 262 ? -18.480 24.794 18.913 1.00 81.06 262 PRO A O 1
ATOM 2010 N N . PRO A 1 263 ? -16.296 25.023 19.412 1.00 75.50 263 PRO A N 1
ATOM 2011 C CA . PRO A 1 263 ? -16.398 24.401 20.738 1.00 75.50 263 PRO A CA 1
ATOM 2012 C C . PRO A 1 263 ? -17.516 24.964 21.628 1.00 75.50 263 PRO A C 1
ATOM 2014 O O . PRO A 1 263 ? -18.205 24.205 22.307 1.00 75.50 263 PRO A O 1
ATOM 2017 N N . GLU A 1 264 ? -17.745 26.280 21.596 1.00 79.19 264 GLU A N 1
ATOM 2018 C CA . GLU A 1 264 ? -18.795 26.941 22.384 1.00 79.19 264 GLU A CA 1
ATOM 2019 C C . GLU A 1 264 ? -20.210 26.532 21.956 1.00 79.19 264 GLU A C 1
ATOM 2021 O O . GLU A 1 264 ? -21.096 26.350 22.792 1.00 79.19 264 GLU A O 1
ATOM 2026 N N . GLU A 1 265 ? -20.427 26.363 20.652 1.00 82.38 265 GLU A N 1
ATOM 2027 C CA . GLU A 1 265 ? -21.706 25.923 20.099 1.00 82.38 265 GLU A CA 1
ATOM 2028 C C . GLU A 1 265 ? -21.909 24.426 20.346 1.00 82.38 265 GLU A C 1
ATOM 2030 O O . GLU A 1 265 ? -22.969 23.999 20.811 1.00 82.38 265 GLU A O 1
ATOM 2035 N N . PHE A 1 266 ? -20.853 23.634 20.150 1.00 81.50 266 PHE A N 1
ATOM 2036 C CA . PHE A 1 266 ? -20.860 22.209 20.455 1.00 81.50 266 PHE A CA 1
ATOM 2037 C C . PHE A 1 266 ? -21.168 21.950 21.937 1.00 81.50 266 PHE A C 1
ATOM 2039 O O . PHE A 1 266 ? -21.931 21.038 22.271 1.00 81.50 266 PHE A O 1
ATOM 2046 N N . ALA A 1 267 ? -20.641 22.768 22.852 1.00 79.19 267 ALA A N 1
ATOM 2047 C CA . ALA A 1 267 ? -20.914 22.660 24.284 1.00 79.19 267 ALA A CA 1
ATOM 2048 C C . ALA A 1 267 ? -22.408 22.833 24.620 1.00 79.19 267 ALA A C 1
ATOM 2050 O O . ALA A 1 267 ? -22.905 22.127 25.501 1.00 79.19 267 ALA A O 1
ATOM 2051 N N . ARG A 1 268 ? -23.136 23.685 23.880 1.00 83.75 268 ARG A N 1
ATOM 2052 C CA . ARG A 1 268 ? -24.564 23.999 24.097 1.00 83.75 268 ARG A CA 1
ATOM 2053 C C . ARG A 1 268 ? -25.540 22.936 23.593 1.00 83.75 268 ARG A C 1
ATOM 2055 O O . ARG A 1 268 ? -26.715 22.988 23.952 1.00 83.75 268 ARG A O 1
ATOM 2062 N N . LEU A 1 269 ? -25.091 21.979 22.779 1.00 87.12 269 LEU A N 1
ATOM 2063 C CA . LEU A 1 269 ? -25.963 20.907 22.292 1.00 87.12 269 LEU A CA 1
ATOM 2064 C C . LEU A 1 269 ? -26.569 20.102 23.464 1.00 87.12 269 LEU A C 1
ATOM 2066 O O . LEU A 1 269 ? -25.937 19.953 24.514 1.00 87.12 269 LEU A O 1
ATOM 2070 N N . PRO A 1 270 ? -27.768 19.517 23.316 1.00 89.62 270 PRO A N 1
ATOM 2071 C CA . PRO A 1 270 ? -28.364 18.716 24.378 1.00 89.62 270 PRO A CA 1
ATOM 2072 C C . PRO A 1 270 ? -27.468 17.527 24.754 1.00 89.62 270 PRO A C 1
ATOM 2074 O O . PRO A 1 270 ? -26.837 16.894 23.899 1.00 89.62 270 PRO A O 1
ATOM 2077 N N . ARG A 1 271 ? -27.413 17.225 26.053 1.00 94.25 271 ARG A N 1
ATOM 2078 C CA . ARG A 1 271 ? -26.705 16.065 26.607 1.00 94.25 271 ARG A CA 1
ATOM 2079 C C . ARG A 1 271 ? -27.683 14.976 27.001 1.00 94.25 271 ARG A C 1
ATOM 2081 O O . ARG A 1 271 ? -28.853 15.232 27.280 1.00 94.25 271 ARG A O 1
ATOM 2088 N N . ARG A 1 272 ? -27.198 13.742 26.998 1.00 96.19 272 ARG A N 1
ATOM 2089 C CA . ARG A 1 272 ? -27.962 12.577 27.432 1.00 96.19 272 ARG A CA 1
ATOM 2090 C C . ARG A 1 272 ? -27.898 12.507 28.955 1.00 96.19 272 ARG A C 1
ATOM 2092 O O . ARG A 1 272 ? -26.807 12.695 29.489 1.00 96.19 272 ARG A O 1
ATOM 2099 N N . PRO A 1 273 ? -29.018 12.253 29.651 1.00 97.19 273 PRO A N 1
ATOM 2100 C CA . PRO A 1 273 ? -29.098 12.214 31.114 1.00 97.19 273 PRO A CA 1
ATOM 2101 C C . PRO A 1 273 ? -28.456 10.933 31.682 1.00 97.19 273 PRO A C 1
ATOM 2103 O O . PRO A 1 273 ? -29.086 10.141 32.379 1.00 97.19 273 PRO A O 1
ATOM 2106 N N . VAL A 1 274 ? -27.196 10.708 31.318 1.00 98.31 274 VAL A N 1
ATOM 2107 C CA . VAL A 1 274 ? -26.353 9.587 31.719 1.00 98.31 274 VAL A CA 1
ATOM 2108 C C . VAL A 1 274 ? -25.126 10.168 32.406 1.00 98.31 274 VAL A C 1
ATOM 2110 O O . VAL A 1 274 ? -24.469 11.054 31.861 1.00 98.31 274 VAL A O 1
ATOM 2113 N N . HIS A 1 275 ? -24.824 9.671 33.594 1.00 98.56 275 HIS A N 1
ATOM 2114 C CA . HIS A 1 275 ? -23.673 10.054 34.399 1.00 98.56 275 HIS A CA 1
ATOM 2115 C C . HIS A 1 275 ? -22.748 8.836 34.513 1.00 98.56 275 HIS A C 1
ATOM 2117 O O . HIS A 1 275 ? -23.226 7.709 34.661 1.00 98.56 275 HIS A O 1
ATOM 2123 N N . ILE A 1 276 ? -21.433 9.030 34.438 1.00 98.69 276 ILE A N 1
ATOM 2124 C CA . ILE A 1 276 ? -20.461 7.947 34.659 1.00 98.69 276 ILE A CA 1
ATOM 2125 C C . ILE A 1 276 ? -19.659 8.255 35.916 1.00 98.69 276 ILE A C 1
ATOM 2127 O O . ILE A 1 276 ? -19.020 9.300 35.993 1.00 98.69 276 ILE A O 1
ATOM 2131 N N . ILE A 1 277 ? -19.646 7.336 36.877 1.00 98.69 277 ILE A N 1
ATOM 2132 C CA . ILE A 1 277 ? -18.826 7.436 38.087 1.00 98.69 277 ILE A CA 1
ATOM 2133 C C . ILE A 1 277 ? -17.669 6.448 37.994 1.00 98.69 277 ILE A C 1
ATOM 2135 O O . ILE A 1 277 ? -17.864 5.279 37.659 1.00 98.69 277 ILE A O 1
ATOM 2139 N N . LEU A 1 278 ? -16.469 6.920 38.324 1.00 98.31 278 LEU A N 1
ATOM 2140 C CA . LEU A 1 278 ? -15.251 6.114 38.328 1.00 98.31 278 LEU A CA 1
ATOM 2141 C C . LEU A 1 278 ? -14.785 5.921 39.776 1.00 98.31 278 LEU A C 1
ATOM 2143 O O . LEU A 1 278 ? -14.185 6.820 40.372 1.00 98.31 278 LEU A O 1
ATOM 2147 N N . ASP A 1 279 ? -15.097 4.758 40.345 1.00 97.81 279 ASP A N 1
ATOM 2148 C CA . ASP A 1 279 ? -14.778 4.390 41.724 1.00 97.81 279 ASP A CA 1
ATOM 2149 C C . ASP A 1 279 ? -13.347 3.850 41.811 1.00 97.81 279 ASP A C 1
ATOM 2151 O O . ASP A 1 279 ? -13.084 2.689 41.494 1.00 97.81 279 ASP A O 1
ATOM 2155 N N . ASN A 1 280 ? -12.414 4.696 42.261 1.00 96.94 280 ASN A N 1
ATOM 2156 C CA . ASN A 1 280 ? -11.026 4.305 42.524 1.00 96.94 280 ASN A CA 1
ATOM 2157 C C . ASN A 1 280 ? -10.334 3.624 41.321 1.00 96.94 280 ASN A C 1
ATOM 2159 O O . ASN A 1 280 ? -9.601 2.643 41.474 1.00 96.94 280 ASN A O 1
ATOM 2163 N N . LEU A 1 281 ? -10.557 4.139 40.110 1.00 96.31 281 LEU A N 1
ATOM 2164 C CA . LEU A 1 281 ? -9.987 3.592 38.883 1.00 96.31 281 LEU A CA 1
ATOM 2165 C C . LEU A 1 281 ? -8.474 3.825 38.838 1.00 96.31 281 LEU A C 1
ATOM 2167 O O . LEU A 1 281 ? -7.994 4.953 38.978 1.00 96.31 281 LEU A O 1
ATOM 2171 N N . ARG A 1 282 ? -7.697 2.759 38.625 1.00 95.94 282 ARG A N 1
ATOM 2172 C CA . ARG A 1 282 ? -6.233 2.823 38.723 1.00 95.94 282 ARG A CA 1
ATOM 2173 C C . ARG A 1 282 ? -5.587 3.367 37.451 1.00 95.94 282 ARG A C 1
ATOM 2175 O O . ARG A 1 282 ? -4.587 4.083 37.529 1.00 95.94 282 ARG A O 1
ATOM 2182 N N . SER A 1 283 ? -6.085 2.984 36.277 1.00 96.38 283 SER A N 1
ATOM 2183 C CA . SER A 1 283 ? -5.450 3.339 35.005 1.00 96.38 283 SER A CA 1
ATOM 2184 C C . SER A 1 283 ? -5.925 4.694 34.487 1.00 96.38 283 SER A C 1
ATOM 2186 O O . SER A 1 283 ? -7.039 4.821 33.982 1.00 96.38 283 SER A O 1
ATOM 2188 N N . ALA A 1 284 ? -5.038 5.692 34.496 1.00 96.31 284 ALA A N 1
ATOM 2189 C CA . ALA A 1 284 ? -5.303 6.990 33.870 1.00 96.31 284 ALA A CA 1
ATOM 2190 C C . ALA A 1 284 ? -5.642 6.877 32.366 1.00 96.31 284 ALA A C 1
ATOM 2192 O O . ALA A 1 284 ? -6.442 7.659 31.866 1.00 96.31 284 ALA A O 1
ATOM 2193 N N . PHE A 1 285 ? -5.107 5.871 31.661 1.00 96.31 285 PHE A N 1
ATOM 2194 C CA . PHE A 1 285 ? -5.433 5.600 30.253 1.00 96.31 285 PHE A CA 1
ATOM 2195 C C . PHE A 1 285 ? -6.865 5.082 30.056 1.00 96.31 285 PHE A C 1
ATOM 2197 O O . PHE A 1 285 ? -7.526 5.417 29.073 1.00 96.31 285 PHE A O 1
ATOM 2204 N N . ASN A 1 286 ? -7.371 4.278 31.000 1.00 97.38 286 ASN A N 1
ATOM 2205 C CA . ASN A 1 286 ? -8.772 3.856 30.972 1.00 97.38 286 ASN A CA 1
ATOM 2206 C C . ASN A 1 286 ? -9.685 5.056 31.247 1.00 97.38 286 ASN A C 1
ATOM 2208 O O . ASN A 1 286 ? -10.678 5.225 30.545 1.00 97.38 286 ASN A O 1
ATOM 2212 N N . VAL A 1 287 ? -9.314 5.922 32.200 1.00 97.88 287 VAL A N 1
ATOM 2213 C CA . VAL A 1 287 ? -10.049 7.169 32.465 1.00 97.88 287 VAL A CA 1
ATOM 2214 C C . VAL A 1 287 ? -10.126 8.028 31.199 1.00 97.88 287 VAL A C 1
ATOM 2216 O O . VAL A 1 287 ? -11.221 8.419 30.806 1.00 97.88 287 VAL A O 1
ATOM 2219 N N . GLY A 1 288 ? -9.002 8.274 30.518 1.00 97.38 288 GLY A N 1
ATOM 2220 C CA . GLY A 1 288 ? -9.002 9.084 29.296 1.00 97.38 288 GLY A CA 1
ATOM 2221 C C . GLY A 1 288 ? -9.814 8.456 28.157 1.00 97.38 288 GLY A C 1
ATOM 2222 O O . GLY A 1 288 ? -10.577 9.149 27.489 1.00 97.38 288 GLY A O 1
ATOM 2223 N N . SER A 1 289 ? -9.765 7.131 28.003 1.00 97.75 289 SER A N 1
ATOM 2224 C CA . SER A 1 289 ? -10.621 6.413 27.042 1.00 97.75 289 SER A CA 1
ATOM 2225 C C . SER A 1 289 ? -12.118 6.576 27.351 1.00 97.75 289 SER A C 1
ATOM 2227 O O . SER A 1 289 ? -12.926 6.713 26.433 1.00 97.75 289 SER A O 1
ATOM 2229 N N . ILE A 1 290 ? -12.496 6.605 28.635 1.00 98.31 290 ILE A N 1
ATOM 2230 C CA . ILE A 1 290 ? -13.879 6.846 29.071 1.00 98.31 290 ILE A CA 1
ATOM 2231 C C . ILE A 1 290 ? -14.292 8.306 28.834 1.00 98.31 290 ILE A C 1
ATOM 2233 O O . ILE A 1 290 ? -15.420 8.539 28.407 1.00 98.31 290 ILE A O 1
ATOM 2237 N N . PHE A 1 291 ? -13.396 9.282 29.020 1.00 97.88 291 PHE A N 1
ATOM 2238 C CA . PHE A 1 291 ? -13.641 10.677 28.619 1.00 97.88 291 PHE A CA 1
ATOM 2239 C C . PHE A 1 291 ? -13.950 10.792 27.124 1.00 97.88 291 PHE A C 1
ATOM 2241 O O . PHE A 1 291 ? -14.940 11.420 26.748 1.00 97.88 291 PHE A O 1
ATOM 2248 N N . ARG A 1 292 ? -13.160 10.130 26.275 1.00 96.38 292 ARG A N 1
ATOM 2249 C CA . ARG A 1 292 ? -13.387 10.132 24.825 1.00 96.38 292 ARG A CA 1
ATOM 2250 C C . ARG A 1 292 ? -14.720 9.482 24.444 1.00 96.38 292 ARG A C 1
ATOM 2252 O O . ARG A 1 292 ? -15.443 9.975 23.582 1.00 96.38 292 ARG A O 1
ATOM 2259 N N . LEU A 1 293 ? -15.066 8.384 25.113 1.00 97.31 293 LEU A N 1
ATOM 2260 C CA . LEU A 1 293 ? -16.349 7.705 24.948 1.00 97.31 293 LEU A CA 1
ATOM 2261 C C . LEU A 1 293 ? -17.536 8.592 25.378 1.00 97.31 293 LEU A C 1
ATOM 2263 O O . LEU A 1 293 ? -18.552 8.643 24.684 1.00 97.31 293 LEU A O 1
ATOM 2267 N N . ALA A 1 294 ? -17.410 9.289 26.507 1.00 96.69 294 ALA A N 1
ATOM 2268 C CA . ALA A 1 294 ? -18.424 10.192 27.045 1.00 96.69 294 ALA A CA 1
ATOM 2269 C C . ALA A 1 294 ? -18.707 11.389 26.127 1.00 96.69 294 ALA A C 1
ATOM 2271 O O . ALA A 1 294 ? -19.869 11.787 25.991 1.00 96.69 294 ALA A O 1
ATOM 2272 N N . ASP A 1 295 ? -17.671 11.927 25.478 1.00 94.44 295 ASP A N 1
ATOM 2273 C CA . ASP A 1 295 ? -17.805 12.974 24.465 1.00 94.44 295 ASP A CA 1
ATOM 2274 C C . ASP A 1 295 ? -18.587 12.480 23.243 1.00 94.44 295 ASP A C 1
ATOM 2276 O O . ASP A 1 295 ? -19.624 13.054 22.902 1.00 94.44 295 ASP A O 1
ATOM 2280 N N . ALA A 1 296 ? -18.177 11.338 22.675 1.00 93.81 296 ALA A N 1
ATOM 2281 C CA . ALA A 1 296 ? -18.839 10.728 21.520 1.00 93.81 296 ALA A CA 1
ATOM 2282 C C . ALA A 1 296 ? -20.329 10.426 21.779 1.00 93.81 296 ALA A C 1
ATOM 2284 O O . ALA A 1 296 ? -21.173 10.589 20.896 1.00 93.81 296 ALA A O 1
ATOM 2285 N N . ALA A 1 297 ? -20.661 10.013 23.004 1.00 94.69 297 ALA A N 1
ATOM 2286 C CA . ALA A 1 297 ? -22.025 9.725 23.446 1.00 94.69 297 ALA A CA 1
ATOM 2287 C C . ALA A 1 297 ? -22.807 10.957 23.943 1.00 94.69 297 ALA A C 1
ATOM 2289 O O . ALA A 1 297 ? -24.012 10.850 24.191 1.00 94.69 297 ALA A O 1
ATOM 2290 N N . ARG A 1 298 ? -22.155 12.120 24.093 1.00 94.25 298 ARG A N 1
ATOM 2291 C CA . ARG A 1 298 ? -22.743 13.363 24.625 1.00 94.25 298 ARG A CA 1
ATOM 2292 C C . ARG A 1 298 ? -23.433 13.174 25.981 1.00 94.25 298 ARG A C 1
ATOM 2294 O O . ARG A 1 298 ? -24.543 13.667 26.179 1.00 94.25 298 ARG A O 1
ATOM 2301 N N . ILE A 1 299 ? -22.804 12.466 26.917 1.00 96.75 299 ILE A N 1
ATOM 2302 C CA . ILE A 1 299 ? -23.388 12.226 28.251 1.00 96.75 299 ILE A CA 1
ATOM 2303 C C . ILE A 1 299 ? -23.400 13.494 29.122 1.00 96.75 299 ILE A C 1
ATOM 2305 O O . ILE A 1 299 ? -22.798 14.508 28.753 1.00 96.75 299 ILE A O 1
ATOM 2309 N N . ALA A 1 300 ? -24.080 13.441 30.269 1.00 96.75 300 ALA A N 1
ATOM 2310 C CA . ALA A 1 300 ? -24.251 14.573 31.173 1.00 96.75 300 ALA A CA 1
ATOM 2311 C C . ALA A 1 300 ? -22.933 14.970 31.846 1.00 96.75 300 ALA A C 1
ATOM 2313 O O . ALA A 1 300 ? -22.521 16.120 31.712 1.00 96.75 300 ALA A O 1
ATOM 2314 N N . GLU A 1 301 ? -22.275 14.033 32.534 1.00 96.88 301 GLU A N 1
ATOM 2315 C CA . GLU A 1 301 ? -21.002 14.278 33.225 1.00 96.88 301 GLU A CA 1
ATOM 2316 C C . GLU A 1 301 ? -20.233 12.986 33.558 1.00 96.88 301 GLU A C 1
ATOM 2318 O O . GLU A 1 301 ? -20.818 11.901 33.660 1.00 96.88 301 GLU A O 1
ATOM 2323 N N . ILE A 1 302 ? -18.918 13.122 33.767 1.00 98.38 302 ILE A N 1
ATOM 2324 C CA . ILE A 1 302 ? -18.053 12.109 34.395 1.00 98.38 302 ILE A CA 1
ATOM 2325 C C . ILE A 1 302 ? -17.705 12.546 35.820 1.00 98.38 302 ILE A C 1
ATOM 2327 O O . ILE A 1 302 ? -17.371 13.702 36.062 1.00 98.38 302 ILE A O 1
ATOM 2331 N N . ILE A 1 303 ? -17.713 11.609 36.764 1.00 98.56 303 ILE A N 1
ATOM 2332 C CA . ILE A 1 303 ? -17.435 11.868 38.175 1.00 98.56 303 ILE A CA 1
ATOM 2333 C C . ILE A 1 303 ? -16.304 10.950 38.661 1.00 98.56 303 ILE A C 1
ATOM 2335 O O . ILE A 1 303 ? -16.557 9.815 39.079 1.00 98.56 303 ILE A O 1
ATOM 2339 N N . PRO A 1 304 ? -15.034 11.393 38.600 1.00 98.31 304 PRO A N 1
ATOM 2340 C CA . PRO A 1 304 ? -13.920 10.660 39.185 1.00 98.31 304 PRO A CA 1
ATOM 2341 C C . PRO A 1 304 ? -13.981 10.702 40.716 1.00 98.31 304 PRO A C 1
ATOM 2343 O O . PRO A 1 304 ? -14.128 11.773 41.315 1.00 98.31 304 PRO A O 1
ATOM 2346 N N . CYS A 1 305 ? -13.826 9.546 41.360 1.00 98.19 305 CYS A N 1
ATOM 2347 C CA . CYS A 1 305 ? -13.837 9.429 42.817 1.00 98.19 305 CYS A CA 1
ATOM 2348 C C . CYS A 1 305 ? -12.561 8.777 43.361 1.00 98.19 305 CYS A C 1
ATOM 2350 O O . CYS A 1 305 ? -11.901 7.988 42.673 1.00 98.19 305 CYS A O 1
ATOM 2352 N N . GLY A 1 306 ? -12.208 9.097 44.608 1.00 96.62 306 GLY A N 1
ATOM 2353 C CA . GLY A 1 306 ? -11.047 8.517 45.278 1.00 96.62 306 GLY A CA 1
ATOM 2354 C C . GLY A 1 306 ? -9.737 8.866 44.580 1.00 96.62 306 GLY A C 1
ATOM 2355 O O . GLY A 1 306 ? -9.522 9.999 44.145 1.00 96.62 306 GLY A O 1
ATOM 2356 N N . TYR A 1 307 ? -8.838 7.897 44.436 1.00 95.88 307 TYR A N 1
ATOM 2357 C CA . TYR A 1 307 ? -7.551 8.130 43.766 1.00 95.88 307 TYR A CA 1
ATOM 2358 C C . TYR A 1 307 ? -7.623 8.093 42.231 1.00 95.88 307 TYR A C 1
ATOM 2360 O O . TYR A 1 307 ? -6.581 8.171 41.579 1.00 95.88 307 TYR A O 1
ATOM 2368 N N . THR A 1 308 ? -8.822 7.998 41.642 1.00 97.75 308 THR A N 1
ATOM 2369 C CA . THR A 1 308 ? -8.994 8.051 40.184 1.00 97.75 308 THR A CA 1
ATOM 2370 C C . THR A 1 308 ? -8.337 9.302 39.611 1.00 97.75 308 THR A C 1
ATOM 2372 O O . THR A 1 308 ? -8.524 10.399 40.142 1.00 97.75 308 THR A O 1
ATOM 2375 N N . ALA A 1 309 ? -7.572 9.143 38.527 1.00 96.44 309 ALA A N 1
ATOM 2376 C CA . ALA A 1 309 ? -6.965 10.264 37.815 1.00 96.44 309 ALA A CA 1
ATOM 2377 C C . ALA A 1 309 ? -8.039 11.223 37.274 1.00 96.44 309 ALA A C 1
ATOM 2379 O O . ALA A 1 309 ? -9.115 10.802 36.863 1.00 96.44 309 ALA A O 1
ATOM 2380 N N . TYR A 1 310 ? -7.737 12.516 37.258 1.00 96.56 310 TYR A N 1
ATOM 2381 C CA . TYR A 1 310 ? -8.644 13.575 36.818 1.00 96.56 310 TYR A CA 1
ATOM 2382 C C . TYR A 1 310 ? -7.838 14.702 36.161 1.00 96.56 310 TYR A C 1
ATOM 2384 O O . TYR A 1 310 ? -6.639 14.811 36.440 1.00 96.56 310 TYR A O 1
ATOM 2392 N N . PRO A 1 311 ? -8.445 15.521 35.287 1.00 95.19 311 PRO A N 1
ATOM 2393 C CA . PRO A 1 311 ? -7.745 16.641 34.671 1.00 95.19 311 PRO A CA 1
ATOM 2394 C C . PRO A 1 311 ? -7.312 17.694 35.712 1.00 95.19 311 PRO A C 1
ATOM 2396 O O . PRO A 1 311 ? -8.068 17.966 36.648 1.00 95.19 311 PRO A O 1
ATOM 2399 N N . PRO A 1 312 ? -6.123 18.311 35.569 1.00 94.56 312 PRO A N 1
ATOM 2400 C CA . PRO A 1 312 ? -5.107 18.052 34.544 1.00 94.56 312 PRO A CA 1
ATOM 2401 C C . PRO A 1 312 ? -4.247 16.810 34.865 1.00 94.56 312 PRO A C 1
ATOM 2403 O O . PRO A 1 312 ? -3.652 16.708 35.938 1.00 94.56 312 PRO A O 1
ATOM 2406 N N . ASN A 1 313 ? -4.121 15.865 33.922 1.00 94.94 313 ASN A N 1
ATOM 2407 C CA . ASN A 1 313 ? -3.246 14.693 34.072 1.00 94.94 313 ASN A CA 1
ATOM 2408 C C . ASN A 1 313 ? -2.705 14.199 32.722 1.00 94.94 313 ASN A C 1
ATOM 2410 O O . ASN A 1 313 ? -3.458 13.714 31.884 1.00 94.94 313 ASN A O 1
ATOM 2414 N N . HIS A 1 314 ? -1.382 14.225 32.540 1.00 91.69 314 HIS A N 1
ATOM 2415 C CA . HIS A 1 314 ? -0.743 13.901 31.258 1.00 91.69 314 HIS A CA 1
ATOM 2416 C C . HIS A 1 314 ? -1.068 12.494 30.718 1.00 91.69 314 HIS A C 1
ATOM 2418 O O . HIS A 1 314 ? -1.271 12.327 29.520 1.00 91.69 314 HIS A O 1
ATOM 2424 N N . LYS A 1 315 ? -1.141 11.467 31.578 1.00 92.44 315 LYS A N 1
ATOM 2425 C CA . LYS A 1 315 ? -1.440 10.091 31.130 1.00 92.44 315 LYS A CA 1
ATOM 2426 C C . LYS A 1 315 ? -2.894 9.942 30.682 1.00 92.44 315 LYS A C 1
ATOM 2428 O O . LYS A 1 315 ? -3.172 9.196 29.750 1.00 92.44 315 LYS A O 1
ATOM 2433 N N . LEU A 1 316 ? -3.805 10.645 31.351 1.00 94.31 316 LEU A N 1
ATOM 2434 C CA . LEU A 1 316 ? -5.214 10.705 30.973 1.00 94.31 316 LEU A CA 1
ATOM 2435 C C . LEU A 1 316 ? -5.358 11.389 29.605 1.00 94.31 316 LEU A C 1
ATOM 2437 O O . LEU A 1 316 ? -5.955 10.811 28.693 1.00 94.31 316 LEU A O 1
ATOM 2441 N N . GLU A 1 317 ? -4.731 12.555 29.431 1.00 92.69 317 GLU A N 1
ATOM 2442 C CA . GLU A 1 317 ? -4.829 13.364 28.205 1.00 92.69 317 GLU A CA 1
ATOM 2443 C C . GLU A 1 317 ? -4.387 12.625 26.937 1.00 92.69 317 GLU A C 1
ATOM 2445 O O . GLU A 1 317 ? -5.005 12.773 25.883 1.00 92.69 317 GLU A O 1
ATOM 2450 N N . GLN A 1 318 ? -3.384 11.746 27.042 1.00 90.81 318 GLN A N 1
ATOM 2451 C CA . GLN A 1 318 ? -2.910 10.931 25.916 1.00 90.81 318 GLN A CA 1
ATOM 2452 C C . GLN A 1 318 ? -4.005 10.070 25.265 1.00 90.81 318 GLN A C 1
ATOM 2454 O O . GLN A 1 318 ? -3.900 9.744 24.086 1.00 90.81 318 GLN A O 1
ATOM 2459 N N . THR A 1 319 ? -5.042 9.690 26.017 1.00 91.62 319 THR A N 1
ATOM 2460 C CA . THR A 1 319 ? -6.149 8.855 25.509 1.00 91.62 319 THR A CA 1
ATOM 2461 C C . THR A 1 319 ? -7.469 9.606 25.387 1.00 91.62 319 THR A C 1
ATOM 2463 O O . THR A 1 319 ? -8.289 9.230 24.549 1.00 91.62 319 THR A O 1
ATOM 2466 N N . ALA A 1 320 ? -7.657 10.675 26.166 1.00 90.00 320 ALA A N 1
ATOM 2467 C CA . ALA A 1 320 ? -8.824 11.544 26.051 1.00 90.00 320 ALA A CA 1
ATOM 2468 C C . ALA A 1 320 ? -8.818 12.377 24.765 1.00 90.00 320 ALA A C 1
ATOM 2470 O O . ALA A 1 320 ? -9.883 12.658 24.236 1.00 90.00 320 ALA A O 1
ATOM 2471 N N . LEU A 1 321 ? -7.645 12.740 24.226 1.00 89.06 321 LEU A N 1
ATOM 2472 C CA . LEU A 1 321 ? -7.539 13.589 23.030 1.00 89.06 321 LEU A CA 1
ATOM 2473 C C . LEU A 1 321 ? -8.312 14.916 23.180 1.00 89.06 321 LEU A C 1
ATOM 2475 O O . LEU A 1 321 ? -9.085 15.289 22.303 1.00 89.06 321 LEU A O 1
ATOM 2479 N N . LYS A 1 322 ? -8.093 15.629 24.296 1.00 87.06 322 LYS A N 1
ATOM 2480 C CA . LYS A 1 322 ? -8.726 16.921 24.644 1.00 87.06 322 LYS A CA 1
ATOM 2481 C C . LYS A 1 322 ? -10.230 16.889 24.936 1.00 87.06 322 LYS A C 1
ATOM 2483 O O . LYS A 1 322 ? -10.822 17.931 25.198 1.00 87.06 322 LYS A O 1
ATOM 2488 N N . THR A 1 323 ? -10.870 15.720 24.985 1.00 88.69 323 THR A N 1
ATOM 2489 C CA . THR A 1 323 ? -12.291 15.641 25.375 1.00 88.69 323 THR A CA 1
ATOM 2490 C C . THR A 1 323 ? -12.540 15.977 26.853 1.00 88.69 323 THR A C 1
ATOM 2492 O O . THR A 1 323 ? -13.683 16.053 27.295 1.00 88.69 323 THR A O 1
ATOM 2495 N N . THR A 1 324 ? -11.490 16.175 27.648 1.00 90.06 324 THR A N 1
ATOM 2496 C CA . THR A 1 324 ? -11.564 16.684 29.026 1.00 90.06 324 THR A CA 1
ATOM 2497 C C . THR A 1 324 ? -12.027 18.138 29.102 1.00 90.06 324 THR A C 1
ATOM 2499 O O . THR A 1 324 ? -12.599 18.523 30.121 1.00 90.06 324 THR A O 1
ATOM 2502 N N . ASP A 1 325 ? -11.853 18.905 28.021 1.00 87.62 325 ASP A N 1
ATOM 2503 C CA . ASP A 1 325 ? -12.337 20.284 27.896 1.00 87.62 325 ASP A CA 1
ATOM 2504 C C . ASP A 1 325 ? -13.824 20.338 27.498 1.00 87.62 325 ASP A C 1
ATOM 2506 O O . 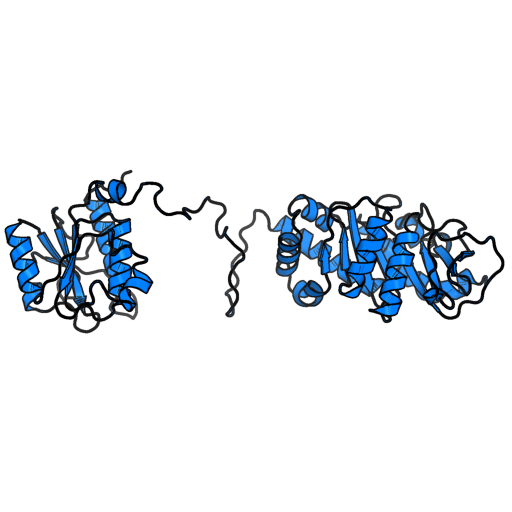ASP A 1 325 ? -14.529 21.296 27.816 1.00 87.62 325 ASP A O 1
ATOM 2510 N N . SER A 1 326 ? -14.323 19.309 26.800 1.00 87.31 326 SER A N 1
ATOM 2511 C CA . SER A 1 326 ? -15.691 19.267 26.270 1.00 87.31 326 SER A CA 1
ATOM 2512 C C . SER A 1 326 ? -16.677 18.512 27.161 1.00 87.31 326 SER A C 1
ATOM 2514 O O . SER A 1 326 ? -17.875 18.801 27.122 1.00 87.31 326 SER A O 1
ATOM 2516 N N . VAL A 1 327 ? -16.230 17.530 27.946 1.00 93.19 327 VAL A N 1
ATOM 2517 C CA . VAL A 1 327 ? -17.092 16.707 28.810 1.00 93.19 327 VAL A CA 1
ATOM 2518 C C . VAL A 1 327 ? -17.163 17.319 30.210 1.00 93.19 327 VAL A C 1
ATOM 2520 O O . VAL A 1 327 ? -16.130 17.413 30.862 1.00 93.19 327 VAL A O 1
ATOM 2523 N N . PRO A 1 328 ? -18.353 17.688 30.726 1.00 95.19 328 PRO A N 1
ATOM 2524 C CA . PRO A 1 328 ? -18.501 18.144 32.099 1.00 95.19 328 PRO A CA 1
ATOM 2525 C C . PRO A 1 328 ? -18.024 17.077 33.078 1.00 95.19 328 PRO A C 1
ATOM 2527 O O . PRO A 1 328 ? -18.330 15.892 32.926 1.00 95.19 328 PRO A O 1
ATOM 2530 N N . TRP A 1 329 ? -17.290 17.495 34.100 1.00 97.00 329 TRP A N 1
ATOM 2531 C CA . TRP A 1 329 ? -16.851 16.594 35.149 1.00 97.00 329 TRP A CA 1
ATOM 2532 C C . TRP A 1 329 ? -16.721 17.315 36.484 1.00 97.00 329 TRP A C 1
ATOM 2534 O O . TRP A 1 329 ? -16.449 18.513 36.550 1.00 97.00 329 TRP A O 1
ATOM 2544 N N . CYS A 1 330 ? -16.904 16.564 37.564 1.00 96.75 330 CYS A N 1
ATOM 2545 C CA . CYS A 1 330 ? -16.621 17.018 38.920 1.00 96.75 330 CYS A CA 1
ATOM 2546 C C . CYS A 1 330 ? -16.015 15.869 39.730 1.00 96.75 330 CYS A C 1
ATOM 2548 O O . CYS A 1 330 ? -16.257 14.700 39.445 1.00 96.75 330 CYS A O 1
ATOM 2550 N N . ARG A 1 331 ? -15.182 16.180 40.725 1.00 96.69 331 ARG A N 1
ATOM 2551 C CA . ARG A 1 331 ? -14.473 15.168 41.522 1.00 96.69 331 ARG A CA 1
ATOM 2552 C C . ARG A 1 331 ? -15.043 15.093 42.931 1.00 96.69 331 ARG A C 1
ATOM 2554 O O . ARG A 1 331 ? -15.293 16.122 43.553 1.00 96.69 331 ARG A O 1
ATOM 2561 N N . PHE A 1 332 ? -15.117 13.877 43.462 1.00 97.88 332 PHE A N 1
ATOM 2562 C CA . PHE A 1 332 ? -15.368 13.626 44.882 1.00 97.88 332 PHE A CA 1
ATOM 2563 C C . PHE A 1 332 ? -14.197 12.871 45.510 1.00 97.88 332 PHE A C 1
ATOM 2565 O O . PHE A 1 332 ? -13.530 12.077 44.849 1.00 97.88 332 PHE A O 1
ATOM 2572 N N . GLN A 1 333 ? -13.940 13.110 46.798 1.00 97.12 333 GLN A N 1
ATOM 2573 C CA . GLN A 1 333 ? -12.944 12.319 47.528 1.00 97.12 333 GLN A CA 1
ATOM 2574 C C . GLN A 1 333 ? -13.459 10.899 47.760 1.00 97.12 333 GLN A C 1
ATOM 2576 O O . GLN A 1 333 ? -12.738 9.945 47.506 1.00 97.12 333 GLN A O 1
ATOM 2581 N N . GLU A 1 334 ? -14.730 10.755 48.133 1.00 97.12 334 GLU A N 1
ATOM 2582 C CA . GLU A 1 334 ? -15.350 9.457 48.390 1.00 97.12 334 GLU A CA 1
ATOM 2583 C C . GLU A 1 334 ? -16.496 9.189 47.414 1.00 97.12 334 GLU A C 1
ATOM 2585 O O . GLU A 1 334 ? -17.415 10.000 47.277 1.00 97.12 334 GLU A O 1
ATOM 2590 N N . THR A 1 335 ? -16.510 8.007 46.798 1.00 97.88 335 THR A N 1
ATOM 2591 C CA . THR A 1 335 ? -17.571 7.594 45.860 1.00 97.88 335 THR A CA 1
ATOM 2592 C C . THR A 1 335 ? -18.951 7.624 46.517 1.00 97.88 335 THR A C 1
ATOM 2594 O O . THR A 1 335 ? -19.938 8.037 45.913 1.00 97.88 335 THR A O 1
ATOM 2597 N N . THR A 1 336 ? -19.032 7.275 47.804 1.00 98.06 336 THR A N 1
ATOM 2598 C CA . THR A 1 336 ? -20.288 7.325 48.568 1.00 98.06 336 THR A CA 1
ATOM 2599 C C . THR A 1 336 ? -20.852 8.742 48.724 1.00 98.06 336 THR A C 1
ATOM 2601 O O . THR A 1 336 ? -22.067 8.891 48.855 1.00 98.06 336 THR A O 1
ATOM 2604 N N . GLN A 1 337 ? -20.011 9.785 48.696 1.00 97.94 337 GLN A N 1
ATOM 2605 C CA . GLN A 1 337 ? -20.468 11.179 48.710 1.00 97.94 337 GLN A CA 1
ATOM 2606 C C . GLN A 1 337 ? -21.118 11.537 47.375 1.00 97.94 337 GLN A C 1
ATOM 2608 O O . GLN A 1 337 ? -22.233 12.053 47.374 1.00 97.94 337 GLN A O 1
ATOM 2613 N N . ALA A 1 338 ? -20.475 11.179 46.258 1.00 97.75 338 ALA A N 1
ATOM 2614 C CA . ALA A 1 338 ? -21.042 11.369 44.925 1.00 97.75 338 ALA A CA 1
ATOM 2615 C C . ALA A 1 338 ? -22.409 10.677 44.795 1.00 97.75 338 ALA A C 1
ATOM 2617 O O . ALA A 1 338 ? -23.380 11.301 44.371 1.00 97.75 338 ALA A O 1
ATOM 2618 N N . LEU A 1 339 ? -22.518 9.417 45.242 1.00 98.25 339 LEU A N 1
ATOM 2619 C CA . LEU A 1 339 ? -23.776 8.662 45.188 1.00 98.25 339 LEU A CA 1
ATOM 2620 C C . LEU A 1 339 ? -24.903 9.330 45.976 1.00 98.25 339 LEU A C 1
ATOM 2622 O O . LEU A 1 339 ? -26.024 9.431 45.483 1.00 98.25 339 LEU A O 1
ATOM 2626 N N . LYS A 1 340 ? -24.620 9.818 47.188 1.00 97.94 340 LYS A N 1
ATOM 2627 C CA . LYS A 1 340 ? -25.617 10.531 48.001 1.00 97.94 340 LYS A CA 1
ATOM 2628 C C . LYS A 1 340 ? -26.099 11.806 47.310 1.00 97.94 340 LYS A C 1
ATOM 2630 O O . LYS A 1 340 ? -27.292 12.100 47.362 1.00 97.94 340 LYS A O 1
ATOM 2635 N N . GLU A 1 341 ? -25.206 12.525 46.637 1.00 97.44 341 GLU A N 1
ATOM 2636 C CA . GLU A 1 341 ? -25.546 13.769 45.944 1.00 97.44 341 GLU A CA 1
ATOM 2637 C C . GLU A 1 341 ? -26.379 13.530 44.684 1.00 97.44 341 GLU A C 1
ATOM 2639 O O . GLU A 1 341 ? -27.361 14.234 44.449 1.00 97.44 341 GLU A O 1
ATOM 2644 N N . LEU A 1 342 ? -26.064 12.486 43.916 1.00 97.38 342 LEU A N 1
ATOM 2645 C CA . LEU A 1 342 ? -26.885 12.078 42.774 1.00 97.38 342 LEU A CA 1
ATOM 2646 C C . LEU A 1 342 ? -28.246 11.523 43.213 1.00 97.38 342 LEU A C 1
ATOM 2648 O O . LEU A 1 342 ? -29.260 11.820 42.581 1.00 97.38 342 LEU A O 1
ATOM 2652 N N . LYS A 1 343 ? -28.307 10.808 44.341 1.00 96.56 343 LYS A N 1
ATOM 2653 C CA . LYS A 1 343 ? -29.571 10.305 44.894 1.00 96.56 343 LYS A CA 1
ATOM 2654 C C . LYS A 1 343 ? -30.520 11.438 45.293 1.00 96.56 343 LYS A C 1
ATOM 2656 O O . LYS A 1 343 ? -31.708 11.358 45.001 1.00 96.56 343 LYS A O 1
ATOM 2661 N N . LYS A 1 344 ? -30.008 12.537 45.868 1.00 97.31 344 LYS A N 1
ATOM 2662 C CA . LYS A 1 344 ? -30.803 13.760 46.136 1.00 97.31 344 LYS A CA 1
ATOM 2663 C C . LYS A 1 344 ? -31.390 14.382 44.863 1.00 97.31 344 LYS A C 1
ATOM 2665 O O . LYS A 1 344 ? -32.401 15.071 44.933 1.00 97.31 344 LYS A O 1
ATOM 2670 N N . ARG A 1 345 ? -30.758 14.148 43.709 1.00 96.62 345 ARG A N 1
ATOM 2671 C CA . ARG A 1 345 ? -31.201 14.613 42.386 1.00 96.62 345 ARG A CA 1
ATOM 2672 C C . ARG A 1 345 ? -32.135 13.615 41.686 1.00 96.62 345 ARG A C 1
ATOM 2674 O O . ARG A 1 345 ? -32.444 13.827 40.518 1.00 96.62 345 ARG A O 1
ATOM 2681 N N . ASN A 1 346 ? -32.583 12.558 42.374 1.00 97.12 346 ASN A N 1
ATOM 2682 C CA . ASN A 1 346 ? -33.406 11.473 41.824 1.00 97.12 346 ASN A CA 1
ATOM 2683 C C . ASN A 1 346 ? -32.768 10.778 40.606 1.00 97.12 346 ASN A C 1
ATOM 2685 O O . ASN A 1 346 ? -33.452 10.453 39.639 1.00 97.12 346 ASN A O 1
ATOM 2689 N N . ILE A 1 347 ? -31.450 10.575 40.645 1.00 98.38 347 ILE A N 1
ATOM 2690 C CA . ILE A 1 347 ? -30.707 9.853 39.606 1.00 98.38 347 ILE A CA 1
ATOM 2691 C C . ILE A 1 347 ? -30.578 8.386 40.024 1.00 98.38 347 ILE A C 1
ATOM 2693 O O . ILE A 1 347 ? -30.101 8.110 41.126 1.00 98.38 347 ILE A O 1
ATOM 2697 N N . GLN A 1 348 ? -30.981 7.461 39.147 1.00 98.50 348 GLN A N 1
ATOM 2698 C CA . GLN A 1 348 ? -30.863 6.018 39.385 1.00 98.50 348 GLN A CA 1
ATOM 2699 C C . GLN A 1 348 ? -29.384 5.611 39.416 1.00 98.50 348 GLN A C 1
ATOM 2701 O O . GLN A 1 348 ? -28.619 6.003 38.538 1.00 98.50 348 GLN A O 1
ATOM 2706 N N . LEU A 1 349 ? -28.969 4.820 40.401 1.00 98.69 349 LEU A N 1
ATOM 2707 C CA . LEU A 1 349 ? -27.580 4.414 40.613 1.00 98.69 349 LEU A CA 1
ATOM 2708 C C . LEU A 1 349 ? -27.397 2.936 40.258 1.00 98.69 349 LEU A C 1
ATOM 2710 O O . LEU A 1 349 ? -27.974 2.068 40.910 1.00 98.69 349 LEU A O 1
ATOM 2714 N N . VAL A 1 350 ? -26.573 2.630 39.258 1.00 98.62 350 VAL A N 1
ATOM 2715 C CA . VAL A 1 350 ? -26.383 1.256 38.767 1.00 98.62 350 VAL A CA 1
ATOM 2716 C C . VAL A 1 350 ? -24.902 0.884 38.766 1.00 98.62 350 VAL A C 1
ATOM 2718 O O . VAL A 1 350 ? -24.095 1.476 38.049 1.00 98.62 350 VAL A O 1
ATOM 2721 N N . ALA A 1 351 ? -24.529 -0.108 39.570 1.00 98.44 351 ALA A N 1
ATOM 2722 C CA . ALA A 1 351 ? -23.157 -0.603 39.632 1.00 98.44 351 ALA A CA 1
ATOM 2723 C C . ALA A 1 351 ? -22.876 -1.597 38.503 1.00 98.44 351 ALA A C 1
ATOM 2725 O O . ALA A 1 351 ? -23.656 -2.525 38.303 1.00 98.44 351 ALA A O 1
ATOM 2726 N N . VAL A 1 352 ? -21.748 -1.440 37.808 1.00 97.88 352 VAL A N 1
ATOM 2727 C CA . VAL A 1 352 ? -21.268 -2.404 36.809 1.00 97.88 352 VAL A CA 1
ATOM 2728 C C . VAL A 1 352 ? -20.179 -3.262 37.439 1.00 97.88 352 VAL A C 1
ATOM 2730 O O . VAL A 1 352 ? -19.037 -2.821 37.573 1.00 97.88 352 VAL A O 1
ATOM 2733 N N . GLU A 1 353 ? -20.537 -4.476 37.849 1.00 95.56 353 GLU A N 1
ATOM 2734 C CA . GLU A 1 353 ? -19.641 -5.380 38.570 1.00 95.56 353 GLU A CA 1
ATOM 2735 C C . GLU A 1 353 ? -19.968 -6.849 38.290 1.00 95.56 353 GLU A C 1
ATOM 2737 O O . GLU A 1 353 ? -21.122 -7.240 38.138 1.00 95.56 353 GLU A O 1
ATOM 2742 N N . THR A 1 354 ? -18.932 -7.683 38.301 1.00 91.00 354 THR A N 1
ATOM 2743 C CA . THR A 1 354 ? -19.002 -9.150 38.236 1.00 91.00 354 THR A CA 1
ATOM 2744 C C . THR A 1 354 ? -19.403 -9.770 39.582 1.00 91.00 354 THR A C 1
ATOM 2746 O O . THR A 1 354 ? -18.775 -10.707 40.076 1.00 91.00 354 THR A O 1
ATOM 2749 N N . ALA A 1 355 ? -20.436 -9.213 40.215 1.00 87.00 355 ALA A N 1
ATOM 2750 C CA . ALA A 1 355 ? -20.940 -9.684 41.498 1.00 87.00 355 ALA A CA 1
ATOM 2751 C C . ALA A 1 355 ? -21.888 -10.879 41.322 1.00 87.00 355 ALA A C 1
ATOM 2753 O O . ALA A 1 355 ? -22.644 -10.964 40.353 1.00 87.00 355 ALA A O 1
ATOM 2754 N N . GLU A 1 356 ? -21.895 -11.786 42.296 1.00 84.56 356 GLU A N 1
ATOM 2755 C CA . GLU A 1 356 ? -22.885 -12.860 42.351 1.00 84.56 356 GLU A CA 1
ATOM 2756 C C . GLU A 1 356 ? -24.304 -12.274 42.456 1.00 84.56 356 GLU A C 1
ATOM 2758 O O . GLU A 1 356 ? -24.563 -11.384 43.267 1.00 84.56 356 GLU A O 1
ATOM 2763 N N . GLY A 1 357 ? -25.221 -12.750 41.608 1.00 86.06 357 GLY A N 1
ATOM 2764 C CA . GLY A 1 357 ? -26.594 -12.240 41.540 1.00 86.06 357 GLY A CA 1
ATOM 2765 C C . GLY A 1 357 ? -26.769 -10.937 40.749 1.00 86.06 357 GLY A C 1
ATOM 2766 O O . GLY A 1 357 ? -27.875 -10.396 40.734 1.00 86.06 357 GLY A O 1
ATOM 2767 N N . ALA A 1 358 ? -25.722 -10.438 40.081 1.00 94.44 358 ALA A N 1
ATOM 2768 C CA . ALA A 1 358 ? -25.852 -9.324 39.149 1.00 94.44 358 ALA A CA 1
ATOM 2769 C C . ALA A 1 358 ? -26.816 -9.665 37.996 1.00 94.44 358 ALA A C 1
ATOM 2771 O O . ALA A 1 358 ? -26.901 -10.805 37.530 1.00 94.44 358 ALA A O 1
ATOM 2772 N N . ILE A 1 359 ? -27.568 -8.662 37.546 1.00 97.38 359 ILE A N 1
ATOM 2773 C CA . ILE A 1 359 ? -28.516 -8.802 36.439 1.00 97.38 359 ILE A CA 1
ATOM 2774 C C . ILE A 1 359 ? -27.768 -8.511 35.131 1.00 97.38 359 ILE A C 1
ATOM 2776 O O . ILE A 1 359 ? -27.154 -7.449 35.027 1.00 97.38 359 ILE A O 1
ATOM 2780 N N . PRO A 1 360 ? -27.876 -9.357 34.089 1.00 97.19 360 PRO A N 1
ATOM 2781 C CA . PRO A 1 360 ? -27.280 -9.054 32.793 1.00 97.19 360 PRO A CA 1
ATOM 2782 C C . PRO A 1 360 ? -27.664 -7.656 32.317 1.00 97.19 360 PRO A C 1
ATOM 2784 O O . PRO A 1 360 ? -28.852 -7.332 32.256 1.00 97.19 360 PRO A O 1
ATOM 2787 N N . PHE A 1 361 ? -26.670 -6.841 31.949 1.00 97.81 361 PHE A N 1
ATOM 2788 C CA . PHE A 1 361 ? -26.837 -5.408 31.674 1.00 97.81 361 PHE A CA 1
ATOM 2789 C C . PHE A 1 361 ? -27.989 -5.095 30.720 1.00 97.81 361 PHE A C 1
ATOM 2791 O O . PHE A 1 361 ? -28.623 -4.058 30.845 1.00 97.81 361 PHE A O 1
ATOM 2798 N N . HIS A 1 362 ? -28.279 -5.985 29.772 1.00 97.00 362 HIS A N 1
ATOM 2799 C CA . HIS A 1 362 ? -29.315 -5.787 28.767 1.00 97.00 362 HIS A CA 1
ATOM 2800 C C . HIS A 1 362 ? -30.734 -6.188 29.212 1.00 97.00 362 HIS A C 1
ATOM 2802 O O . HIS A 1 362 ? -31.666 -6.091 28.412 1.00 97.00 362 HIS A O 1
ATOM 2808 N N . ARG A 1 363 ? -30.891 -6.702 30.437 1.00 97.31 363 ARG A N 1
ATOM 2809 C CA . ARG A 1 363 ? -32.166 -7.100 31.062 1.00 97.31 363 ARG A CA 1
ATOM 2810 C C . ARG A 1 363 ? -32.561 -6.210 32.240 1.00 97.31 363 ARG A C 1
ATOM 2812 O O . ARG A 1 363 ? -33.667 -6.357 32.746 1.00 97.31 363 ARG A O 1
ATOM 2819 N N . PHE A 1 364 ? -31.660 -5.346 32.697 1.00 97.81 364 PHE A N 1
ATOM 2820 C CA . PHE A 1 364 ? -31.934 -4.419 33.786 1.00 97.81 364 PHE A CA 1
ATOM 2821 C C . PHE A 1 364 ? -32.876 -3.294 33.333 1.00 97.81 364 PHE A C 1
ATOM 2823 O O . PHE A 1 364 ? -32.823 -2.864 32.179 1.00 97.81 364 PHE A O 1
ATOM 2830 N N . ASP A 1 365 ? -33.727 -2.823 34.244 1.00 96.75 365 ASP A N 1
ATOM 2831 C CA . ASP A 1 365 ? -34.708 -1.773 33.970 1.00 96.75 365 ASP A CA 1
ATOM 2832 C C . ASP A 1 365 ? -34.144 -0.381 34.304 1.00 96.75 365 ASP A C 1
ATOM 2834 O O . ASP A 1 365 ? -34.046 0.035 35.467 1.00 96.75 365 ASP A O 1
ATOM 2838 N N . TYR A 1 366 ? -33.705 0.324 33.262 1.00 97.69 366 TYR A N 1
ATOM 2839 C CA . TYR A 1 366 ? -33.054 1.626 33.392 1.00 97.69 366 TYR A CA 1
ATOM 2840 C C . TYR A 1 366 ? -34.056 2.776 33.340 1.00 97.69 366 TYR A C 1
ATOM 2842 O O . TYR A 1 366 ? -34.828 2.909 32.391 1.00 97.69 366 TYR A O 1
ATOM 2850 N N . HIS A 1 367 ? -33.934 3.681 34.307 1.00 96.31 367 HIS A N 1
ATOM 2851 C CA . HIS A 1 367 ? -34.705 4.910 34.414 1.00 96.31 367 HIS A CA 1
ATOM 2852 C C . HIS A 1 367 ? -33.773 6.112 34.296 1.00 96.31 367 HIS A C 1
ATOM 2854 O O . HIS A 1 367 ? -32.782 6.220 35.014 1.00 96.31 367 HIS A O 1
ATOM 2860 N N . PHE A 1 368 ? -34.092 7.033 33.389 1.00 97.00 368 PHE A N 1
ATOM 2861 C CA . PHE A 1 368 ? -33.300 8.241 33.183 1.00 97.00 368 PHE A CA 1
ATOM 2862 C C . PHE A 1 368 ? -33.837 9.398 34.041 1.00 97.00 368 PHE A C 1
ATOM 2864 O O . PHE A 1 368 ? -35.052 9.601 34.064 1.00 97.00 368 PHE A O 1
ATOM 2871 N N . PRO A 1 369 ? -32.973 10.202 34.689 1.00 98.06 369 PRO A N 1
ATOM 2872 C CA . PRO A 1 369 ? -31.509 10.175 34.625 1.00 98.06 369 PRO A CA 1
ATOM 2873 C C . PRO A 1 369 ? -30.872 8.994 35.375 1.00 98.06 369 PRO A C 1
ATOM 2875 O O . PRO A 1 369 ? -31.317 8.623 36.457 1.00 98.06 369 PRO A O 1
ATOM 2878 N N . VAL A 1 370 ? -29.786 8.451 34.817 1.00 98.56 370 VAL A N 1
ATOM 2879 C CA . VAL A 1 370 ? -29.068 7.286 35.367 1.00 98.56 370 VAL A CA 1
ATOM 2880 C C . VAL A 1 370 ? -27.584 7.585 35.553 1.00 98.56 370 VAL A C 1
ATOM 2882 O O . VAL A 1 370 ? -26.969 8.257 34.726 1.00 98.56 370 VAL A O 1
ATOM 2885 N N . ALA A 1 371 ? -26.993 7.054 36.616 1.00 98.62 371 ALA A N 1
ATOM 2886 C CA . ALA A 1 371 ? -25.566 7.037 36.866 1.00 98.62 371 ALA A CA 1
ATOM 2887 C C . ALA A 1 371 ? -25.057 5.596 36.892 1.00 98.62 371 ALA A C 1
ATOM 2889 O O . ALA A 1 371 ? -25.532 4.780 37.681 1.00 98.62 371 ALA A O 1
ATOM 2890 N N . VAL A 1 372 ? -24.072 5.296 36.047 1.00 98.56 372 VAL A N 1
ATOM 2891 C CA . VAL A 1 372 ? -23.398 3.994 36.020 1.00 98.56 372 VAL A CA 1
ATOM 2892 C C . VAL A 1 372 ? -22.034 4.085 36.689 1.00 98.56 372 VAL A C 1
ATOM 2894 O O . VAL A 1 372 ? -21.242 4.983 36.394 1.00 98.56 372 VAL A O 1
ATOM 2897 N N . ILE A 1 373 ? -21.771 3.162 37.610 1.00 98.62 373 ILE A N 1
ATOM 2898 C CA . ILE A 1 373 ? -20.558 3.139 38.425 1.00 98.62 373 ILE A CA 1
ATOM 2899 C C . ILE A 1 373 ? -19.631 2.046 37.900 1.00 98.62 373 ILE A C 1
ATOM 2901 O O . ILE A 1 373 ? -20.034 0.888 37.818 1.00 98.62 373 ILE A O 1
ATOM 2905 N N . PHE A 1 374 ? -18.385 2.408 37.595 1.00 98.19 374 PHE A N 1
ATOM 2906 C CA . PHE A 1 374 ? -17.320 1.472 37.231 1.00 98.19 374 PHE A CA 1
ATOM 2907 C C . PHE A 1 374 ? -16.238 1.466 38.306 1.00 98.19 374 PHE A C 1
ATOM 2909 O O . PHE A 1 374 ? -15.774 2.527 38.727 1.00 98.19 374 PHE A O 1
ATOM 2916 N N . GLY A 1 375 ? -15.850 0.269 38.739 1.00 94.44 375 GLY A N 1
ATOM 2917 C CA . GLY A 1 375 ? -14.908 0.064 39.836 1.00 94.44 375 GLY A CA 1
ATOM 2918 C C . GLY A 1 375 ? -13.464 -0.150 39.413 1.00 94.44 375 GLY A C 1
ATOM 2919 O O . GLY A 1 375 ? -13.125 -0.234 38.231 1.00 94.44 375 GLY A O 1
ATOM 2920 N N . ASN A 1 376 ? -12.615 -0.289 40.427 1.00 94.88 376 ASN A N 1
ATOM 2921 C CA . ASN A 1 376 ? -11.200 -0.578 40.280 1.00 94.88 376 ASN A CA 1
ATOM 2922 C C . ASN A 1 376 ? -10.961 -1.871 39.486 1.00 94.88 376 ASN A C 1
ATOM 2924 O O . ASN A 1 376 ? -11.545 -2.908 39.782 1.00 94.88 376 ASN A O 1
ATOM 2928 N N . GLU A 1 377 ? -10.005 -1.862 38.557 1.00 91.31 377 GLU A N 1
ATOM 2929 C CA . GLU A 1 377 ? -9.773 -2.988 37.639 1.00 91.31 377 GLU A CA 1
ATOM 2930 C C . GLU A 1 377 ? -9.301 -4.285 38.322 1.00 91.31 377 GLU A C 1
ATOM 2932 O O . GLU A 1 377 ? -9.283 -5.343 37.693 1.00 91.31 377 GLU A O 1
ATOM 2937 N N . ARG A 1 378 ? -8.874 -4.210 39.588 1.00 88.94 378 ARG A N 1
ATOM 2938 C CA . ARG A 1 378 ? -8.436 -5.364 40.384 1.00 88.94 378 ARG A CA 1
ATOM 2939 C C . ARG A 1 378 ? -9.358 -5.660 41.561 1.00 88.94 378 ARG A C 1
ATOM 2941 O O . ARG A 1 378 ? -9.541 -6.827 41.885 1.00 88.94 378 ARG A O 1
ATOM 2948 N N . LEU A 1 379 ? -9.831 -4.623 42.247 1.00 92.12 379 LEU A N 1
ATOM 2949 C CA . LEU A 1 379 ? -10.593 -4.754 43.493 1.00 92.12 379 LEU A CA 1
ATOM 2950 C C . LEU A 1 379 ? -12.108 -4.660 43.288 1.00 92.12 379 LEU A C 1
ATOM 2952 O O . LEU A 1 379 ? -12.846 -4.959 44.221 1.00 92.12 379 LEU A O 1
ATOM 2956 N N . GLY A 1 380 ? -12.553 -4.251 42.099 1.00 92.88 380 GLY A N 1
ATOM 2957 C CA . GLY A 1 380 ? -13.957 -4.003 41.814 1.00 92.88 380 GLY A CA 1
ATOM 2958 C C . GLY A 1 380 ? -14.501 -2.764 42.525 1.00 92.88 380 GLY A C 1
ATOM 2959 O O . GLY A 1 380 ? -13.751 -1.868 42.937 1.00 92.88 380 GLY A O 1
ATOM 2960 N N . ILE A 1 381 ? -15.824 -2.713 42.645 1.00 95.69 381 ILE A N 1
ATOM 2961 C CA . ILE A 1 381 ? -16.564 -1.677 43.371 1.00 95.69 381 ILE A CA 1
ATOM 2962 C C . ILE A 1 381 ? -16.641 -2.038 44.856 1.00 95.69 381 ILE A C 1
ATOM 2964 O O . ILE A 1 381 ? -16.954 -3.167 45.241 1.00 95.69 381 ILE A O 1
ATOM 2968 N N . SER A 1 382 ? -16.392 -1.054 45.721 1.00 93.75 382 SER A N 1
ATOM 2969 C CA . SER A 1 382 ? -16.447 -1.281 47.168 1.00 93.75 382 SER A CA 1
ATOM 2970 C C . SER A 1 382 ? -17.861 -1.632 47.658 1.00 93.75 382 SER A C 1
ATOM 2972 O O . SER A 1 382 ? -18.869 -1.106 47.184 1.00 93.75 382 SER A O 1
ATOM 2974 N N . GLN A 1 383 ? -17.959 -2.478 48.688 1.00 94.12 383 GLN A N 1
ATOM 2975 C CA . GLN A 1 383 ? -19.252 -2.918 49.228 1.00 94.12 383 GLN A CA 1
ATOM 2976 C C . GLN A 1 383 ? -20.114 -1.753 49.756 1.00 94.12 383 GLN A C 1
ATOM 2978 O O . GLN A 1 383 ? -21.341 -1.804 49.704 1.00 94.12 383 GLN A O 1
ATOM 2983 N N . SER A 1 384 ? -19.486 -0.692 50.273 1.00 95.81 384 SER A N 1
ATOM 2984 C CA . SER A 1 384 ? -20.179 0.525 50.716 1.00 95.81 384 SER A CA 1
ATOM 2985 C C . SER A 1 384 ? -20.844 1.275 49.562 1.00 95.81 384 SER A C 1
ATOM 2987 O O . SER A 1 384 ? -21.905 1.858 49.768 1.00 95.81 384 SER A O 1
ATOM 2989 N N . VAL A 1 385 ? -20.253 1.234 48.368 1.00 97.12 385 VAL A N 1
ATOM 2990 C CA . VAL A 1 385 ? -20.806 1.814 47.139 1.00 97.12 385 VAL A CA 1
ATOM 2991 C C . VAL A 1 385 ? -21.898 0.909 46.568 1.00 97.12 385 VAL A C 1
ATOM 2993 O O . VAL A 1 385 ? -22.989 1.400 46.286 1.00 97.12 385 VAL A O 1
ATOM 2996 N N . LEU A 1 386 ? -21.667 -0.409 46.499 1.00 96.75 386 LEU A N 1
ATOM 2997 C CA . LEU A 1 386 ? -22.668 -1.377 46.020 1.00 96.75 386 LEU A CA 1
ATOM 2998 C C . LEU A 1 386 ? -23.982 -1.297 46.813 1.00 96.75 386 LEU A C 1
ATOM 3000 O O . LEU A 1 386 ? -25.053 -1.289 46.219 1.00 96.75 386 LEU A O 1
ATOM 3004 N N . ARG A 1 387 ? -23.912 -1.149 48.145 1.00 96.19 387 ARG A N 1
ATOM 3005 C CA . ARG A 1 387 ? -25.100 -1.003 49.013 1.00 96.19 387 ARG A CA 1
ATOM 3006 C C . ARG A 1 387 ? -25.940 0.249 48.747 1.00 96.19 387 ARG A C 1
ATOM 3008 O O . ARG A 1 387 ? -27.075 0.315 49.208 1.00 96.19 387 ARG A O 1
ATOM 3015 N N . LEU A 1 388 ? -25.377 1.264 48.096 1.00 97.38 388 LEU A N 1
ATOM 3016 C CA . LEU A 1 388 ? -26.086 2.502 47.770 1.00 97.38 388 LEU A CA 1
ATOM 3017 C C . LEU A 1 388 ? -26.712 2.472 46.372 1.00 97.38 388 LEU A C 1
ATOM 3019 O O . LEU A 1 388 ? -27.498 3.369 46.067 1.00 97.38 388 LEU A O 1
ATOM 3023 N N . CYS A 1 389 ? -26.358 1.485 45.547 1.00 97.62 389 CYS A N 1
ATOM 3024 C CA . CYS A 1 389 ? -26.866 1.346 44.190 1.00 97.62 389 CYS A CA 1
ATOM 3025 C C . CYS A 1 389 ? -28.269 0.727 44.195 1.00 97.62 389 CYS A C 1
ATOM 3027 O O . CYS A 1 389 ? -28.580 -0.131 45.020 1.00 97.62 389 CYS A O 1
ATOM 3029 N N . ASP A 1 390 ? -29.102 1.150 43.251 1.00 97.88 390 ASP A N 1
ATOM 3030 C CA . ASP A 1 390 ? -30.451 0.620 43.036 1.00 97.88 390 ASP A CA 1
ATOM 3031 C C . ASP A 1 390 ? -30.418 -0.738 42.310 1.00 97.88 390 ASP A C 1
ATOM 3033 O O . ASP A 1 390 ? -31.394 -1.485 42.328 1.00 97.88 390 ASP A O 1
ATOM 3037 N N . GLY A 1 391 ? -29.284 -1.083 41.694 1.00 96.75 391 GLY A N 1
ATOM 3038 C CA . GLY A 1 391 ? -29.041 -2.389 41.097 1.00 96.75 391 GLY A CA 1
ATOM 3039 C C . GLY A 1 391 ? -27.570 -2.636 40.780 1.00 96.75 391 GLY A C 1
ATOM 3040 O O . GLY A 1 391 ? -26.764 -1.704 40.701 1.00 96.75 391 GLY A O 1
ATOM 3041 N N . ILE A 1 392 ? -27.234 -3.912 40.593 1.00 98.31 392 ILE A N 1
ATOM 3042 C CA . ILE A 1 392 ? -25.919 -4.361 40.131 1.00 98.31 392 ILE A CA 1
ATOM 3043 C C . ILE A 1 392 ? -26.124 -5.107 38.819 1.00 98.31 392 ILE A C 1
ATOM 3045 O O . ILE A 1 392 ? -26.946 -6.025 38.744 1.00 98.31 392 ILE A O 1
ATOM 3049 N N . ILE A 1 393 ? -25.378 -4.701 37.800 1.00 98.38 393 ILE A N 1
ATOM 3050 C CA . ILE A 1 393 ? -25.399 -5.313 36.480 1.00 98.38 393 ILE A CA 1
ATOM 3051 C C . ILE A 1 393 ? -24.042 -5.895 36.118 1.00 98.38 393 ILE A C 1
ATOM 3053 O O . ILE A 1 393 ? -23.004 -5.350 36.496 1.00 98.38 393 ILE A O 1
ATOM 3057 N N . ASP A 1 394 ? -24.055 -6.951 35.314 1.00 96.81 394 ASP A N 1
ATOM 3058 C CA . ASP A 1 394 ? -22.854 -7.535 34.729 1.00 96.81 394 ASP A CA 1
ATOM 3059 C C . ASP A 1 394 ? -22.924 -7.567 33.197 1.00 96.81 394 ASP A C 1
ATOM 3061 O O . ASP A 1 394 ? -23.979 -7.440 32.569 1.00 96.81 394 ASP A O 1
ATOM 3065 N N . ILE A 1 395 ? -21.758 -7.719 32.572 1.00 96.88 395 ILE A N 1
ATOM 3066 C CA . ILE A 1 395 ? -21.650 -8.031 31.149 1.00 96.88 395 ILE A CA 1
ATOM 3067 C C . ILE A 1 395 ? -21.292 -9.513 31.063 1.00 96.88 395 ILE A C 1
ATOM 3069 O O . ILE A 1 395 ? -20.168 -9.860 31.433 1.00 96.88 395 ILE A O 1
ATOM 3073 N N . PRO A 1 396 ? -22.193 -10.378 30.562 1.00 93.56 396 PRO A N 1
ATOM 3074 C CA . PRO A 1 396 ? -21.904 -11.799 30.447 1.00 93.56 396 PRO A CA 1
ATOM 3075 C C . PRO A 1 396 ? -20.640 -12.056 29.621 1.00 93.56 396 PRO A C 1
ATOM 3077 O O . PRO A 1 396 ? -20.524 -11.606 28.476 1.00 93.56 396 PRO A O 1
ATOM 3080 N N . VAL A 1 397 ? -19.699 -12.802 30.198 1.00 92.75 397 VAL A N 1
ATOM 3081 C CA . VAL A 1 397 ? -18.455 -13.231 29.550 1.00 92.75 397 VAL A CA 1
ATOM 3082 C C . VAL A 1 397 ? -18.432 -14.752 29.427 1.00 92.75 397 VAL A C 1
ATOM 3084 O O . VAL A 1 397 ? -18.757 -15.469 30.366 1.00 92.75 397 VAL A O 1
ATOM 3087 N N . TYR A 1 398 ? -18.037 -15.252 28.256 1.00 90.69 398 TYR A N 1
ATOM 3088 C CA . TYR A 1 398 ? -18.064 -16.689 27.932 1.00 90.69 398 TYR A CA 1
ATOM 3089 C C . TYR A 1 398 ? -16.668 -17.281 27.681 1.00 90.69 398 TYR A C 1
ATOM 3091 O O . TYR A 1 398 ? -16.536 -18.421 27.244 1.00 90.69 398 TYR A O 1
ATOM 3099 N N . GLY A 1 399 ? -15.617 -16.484 27.881 1.00 88.88 399 GLY A N 1
ATOM 3100 C CA . GLY A 1 399 ? -14.233 -16.890 27.650 1.00 88.88 399 GLY A CA 1
ATOM 3101 C C . GLY A 1 399 ? -13.527 -17.364 28.920 1.00 88.88 399 GLY A C 1
ATOM 3102 O O . GLY A 1 399 ? -14.079 -17.345 30.011 1.00 88.88 399 GLY A O 1
ATOM 3103 N N . TYR A 1 400 ? -12.246 -17.718 28.781 1.00 85.38 400 TYR A N 1
ATOM 3104 C CA . TYR A 1 400 ? -11.384 -18.079 29.917 1.00 85.38 400 TYR A CA 1
ATOM 3105 C C . TYR A 1 400 ? -11.201 -16.933 30.930 1.00 85.38 400 TYR A C 1
ATOM 3107 O O . TYR A 1 400 ? -10.933 -17.160 32.106 1.00 85.38 400 TYR A O 1
ATOM 3115 N N . LYS A 1 401 ? -11.291 -15.680 30.470 1.00 87.81 401 LYS A N 1
ATOM 3116 C CA . LYS A 1 401 ? -11.219 -14.498 31.333 1.00 87.81 401 LYS A CA 1
ATOM 3117 C C . LYS A 1 401 ? -12.603 -14.187 31.897 1.00 87.81 401 LYS A C 1
ATOM 3119 O O . LYS A 1 401 ? -13.584 -14.216 31.165 1.00 87.81 401 LYS A O 1
ATOM 3124 N N . ASN A 1 402 ? -12.639 -13.833 33.178 1.00 84.44 402 ASN A N 1
ATOM 3125 C CA . ASN A 1 402 ? -13.852 -13.513 33.930 1.00 84.44 402 ASN A CA 1
ATOM 3126 C C . ASN A 1 402 ? -14.256 -12.030 33.855 1.00 84.44 402 ASN A C 1
ATOM 3128 O O . ASN A 1 402 ? -15.211 -11.628 34.504 1.00 84.44 402 ASN A O 1
ATOM 3132 N N . SER A 1 403 ? -13.535 -11.210 33.089 1.00 89.25 403 SER A N 1
ATOM 3133 C CA . SER A 1 403 ? -13.832 -9.791 32.917 1.00 89.25 403 SER A CA 1
ATOM 3134 C C . SER A 1 403 ? -13.270 -9.256 31.600 1.00 89.25 403 SER A C 1
ATOM 3136 O O . SER A 1 403 ? -12.463 -9.904 30.924 1.00 89.25 403 SER A O 1
ATOM 3138 N N . ILE A 1 404 ? -13.707 -8.051 31.237 1.00 93.50 404 ILE A N 1
ATOM 3139 C CA . ILE A 1 404 ? -13.206 -7.275 30.100 1.00 93.50 404 ILE A CA 1
ATOM 3140 C C . ILE A 1 404 ? -12.591 -5.960 30.592 1.00 93.50 404 ILE A C 1
ATOM 3142 O O . ILE A 1 404 ? -12.781 -5.557 31.737 1.00 93.50 404 ILE A O 1
ATOM 3146 N N . ASN A 1 405 ? -11.844 -5.275 29.724 1.00 95.81 405 ASN A N 1
ATOM 3147 C CA . ASN A 1 405 ? -11.297 -3.956 30.041 1.00 95.81 405 ASN A CA 1
ATOM 3148 C C . ASN A 1 405 ? -12.423 -2.976 30.436 1.00 95.81 405 ASN A C 1
ATOM 3150 O O . ASN A 1 405 ? -13.449 -2.910 29.764 1.00 95.81 405 ASN A O 1
ATOM 3154 N N . VAL A 1 406 ? -12.211 -2.187 31.493 1.00 96.62 406 VAL A N 1
ATOM 3155 C CA . VAL A 1 406 ? -13.234 -1.285 32.051 1.00 96.62 406 VAL A CA 1
ATOM 3156 C C . VAL A 1 406 ? -13.716 -0.208 31.070 1.00 96.62 406 VAL A C 1
ATOM 3158 O O . VAL A 1 406 ? -14.899 0.110 31.060 1.00 96.62 406 VAL A O 1
ATOM 3161 N N . ALA A 1 407 ? -12.854 0.311 30.189 1.00 96.75 407 ALA A N 1
ATOM 3162 C CA . ALA A 1 407 ? -13.274 1.261 29.158 1.00 96.75 407 ALA A CA 1
ATOM 3163 C C . ALA A 1 407 ? -14.131 0.577 28.077 1.00 96.75 407 ALA A C 1
ATOM 3165 O O . ALA A 1 407 ? -15.092 1.166 27.584 1.00 96.75 407 ALA A O 1
ATOM 3166 N N . ALA A 1 408 ? -13.842 -0.689 27.755 1.00 97.25 408 ALA A N 1
ATOM 3167 C CA . ALA A 1 408 ? -14.697 -1.491 26.879 1.00 97.25 408 ALA A CA 1
ATOM 3168 C C . ALA A 1 408 ? -16.050 -1.812 27.540 1.00 97.25 408 ALA A C 1
ATOM 3170 O O . ALA A 1 408 ? -17.089 -1.686 26.892 1.00 97.25 408 ALA A O 1
ATOM 3171 N N . ALA A 1 409 ? -16.053 -2.154 28.834 1.00 97.56 409 ALA A N 1
ATOM 3172 C CA . ALA A 1 409 ? -17.277 -2.342 29.612 1.00 97.56 409 ALA A CA 1
ATOM 3173 C C . ALA A 1 409 ? -18.133 -1.068 29.632 1.00 97.56 409 ALA A C 1
ATOM 3175 O O . ALA A 1 409 ? -19.334 -1.128 29.366 1.00 97.56 409 ALA A O 1
ATOM 3176 N N . ALA A 1 410 ? -17.500 0.088 29.854 1.00 98.19 410 ALA A N 1
ATOM 3177 C CA . ALA A 1 410 ? -18.156 1.386 29.772 1.00 98.19 410 ALA A CA 1
ATOM 3178 C C . ALA A 1 410 ? -18.770 1.632 28.392 1.00 98.19 410 ALA A C 1
ATOM 3180 O O . ALA A 1 410 ? -19.915 2.066 28.317 1.00 98.19 410 ALA A O 1
ATOM 3181 N N . GLY A 1 411 ? -18.066 1.288 27.309 1.00 98.19 411 GLY A N 1
ATOM 3182 C CA . GLY A 1 411 ? -18.589 1.378 25.941 1.00 98.19 411 GLY A CA 1
ATOM 3183 C C . GLY A 1 411 ? -19.857 0.555 25.724 1.00 98.19 411 GLY A C 1
ATOM 3184 O O . GLY A 1 411 ? -20.845 1.074 25.203 1.00 98.19 411 GLY A O 1
ATOM 3185 N N . ILE A 1 412 ? -19.846 -0.705 26.162 1.00 98.31 412 ILE A N 1
ATOM 3186 C CA . ILE A 1 412 ? -20.976 -1.635 26.013 1.00 98.31 412 ILE A CA 1
ATOM 3187 C C . ILE A 1 412 ? -22.201 -1.134 26.782 1.00 98.31 412 ILE A C 1
ATOM 3189 O O . ILE A 1 412 ? -23.285 -1.015 26.205 1.00 98.31 412 ILE A O 1
ATOM 3193 N N . VAL A 1 413 ? -22.029 -0.811 28.067 1.00 98.31 413 VAL A N 1
ATOM 3194 C CA . VAL A 1 413 ? -23.133 -0.338 28.915 1.00 98.31 413 VAL A CA 1
ATOM 3195 C C . VAL A 1 413 ? -23.652 1.002 28.405 1.00 98.31 413 VAL A C 1
ATOM 3197 O O . VAL A 1 413 ? -24.860 1.172 28.261 1.00 98.31 413 VAL A O 1
ATOM 3200 N N . LEU A 1 414 ? -22.765 1.934 28.052 1.00 98.19 414 LEU A N 1
ATOM 3201 C CA . LEU A 1 414 ? -23.174 3.258 27.599 1.00 98.19 414 LEU A CA 1
ATOM 3202 C C . LEU A 1 414 ? -23.991 3.204 26.306 1.00 98.19 414 LEU A C 1
ATOM 3204 O O . LEU A 1 414 ? -25.069 3.788 26.251 1.00 98.19 414 LEU A O 1
ATOM 3208 N N . TYR A 1 415 ? -23.535 2.489 25.275 1.00 97.88 415 TYR A N 1
ATOM 3209 C CA . TYR A 1 415 ? -24.304 2.392 24.028 1.00 97.88 415 TYR A CA 1
ATOM 3210 C C . TYR A 1 415 ? -25.600 1.590 24.198 1.00 97.88 415 TYR A C 1
ATOM 3212 O O . TYR A 1 415 ? -26.582 1.868 23.506 1.00 97.88 415 TYR A O 1
ATOM 3220 N N . HIS A 1 416 ? -25.658 0.660 25.157 1.00 98.00 416 HIS A N 1
ATOM 3221 C CA . HIS A 1 416 ? -26.920 0.038 25.545 1.00 98.00 416 HIS A CA 1
ATOM 3222 C C . HIS A 1 416 ? -27.894 1.054 26.159 1.00 98.00 416 HIS A C 1
ATOM 3224 O O . HIS A 1 416 ? -29.046 1.105 25.731 1.00 98.00 416 HIS A O 1
ATOM 3230 N N . LEU A 1 417 ? -27.435 1.903 27.086 1.00 97.88 417 LEU A N 1
ATOM 3231 C CA . LEU A 1 417 ? -28.246 2.991 27.645 1.00 97.88 417 LEU A CA 1
ATOM 3232 C C . LEU A 1 417 ? -28.721 3.957 26.556 1.00 97.88 417 LEU A C 1
ATOM 3234 O O . LEU A 1 417 ? -29.887 4.344 26.553 1.00 97.88 417 LEU A O 1
ATOM 3238 N N . LEU A 1 418 ? -27.853 4.305 25.599 1.00 96.75 418 LEU A N 1
ATOM 3239 C CA . LEU A 1 418 ? -28.232 5.173 24.482 1.00 96.75 418 LEU A CA 1
ATOM 3240 C C . LEU A 1 418 ? -29.358 4.579 23.631 1.00 96.75 418 LEU A C 1
ATOM 3242 O O . LEU A 1 418 ? -30.273 5.298 23.225 1.00 96.75 418 LEU A O 1
ATOM 3246 N N . ARG A 1 419 ? -29.298 3.267 23.385 1.00 96.06 419 ARG A N 1
ATOM 3247 C CA . ARG A 1 419 ? -30.346 2.519 22.685 1.00 96.06 419 ARG A CA 1
ATOM 3248 C C . ARG A 1 419 ? -31.646 2.497 23.491 1.00 96.06 419 ARG A C 1
ATOM 3250 O O . ARG A 1 419 ? -32.702 2.783 22.939 1.00 96.06 419 ARG A O 1
ATOM 3257 N N . THR A 1 420 ? -31.578 2.194 24.786 1.00 94.50 420 THR A N 1
ATOM 3258 C CA . THR A 1 420 ? -32.752 2.136 25.675 1.00 94.50 420 THR A CA 1
ATOM 3259 C C . THR A 1 420 ? -33.430 3.503 25.814 1.00 94.50 420 THR A C 1
ATOM 3261 O O . THR A 1 420 ? -34.655 3.583 25.810 1.00 94.50 420 THR A O 1
ATOM 3264 N N . GLY A 1 421 ? -32.654 4.590 25.833 1.00 93.06 421 GLY A N 1
ATOM 3265 C CA . GLY A 1 421 ? -33.165 5.963 25.819 1.00 93.06 421 GLY A CA 1
ATOM 3266 C C . GLY A 1 421 ? -33.604 6.490 24.446 1.00 93.06 421 GLY A C 1
ATOM 3267 O O . GLY A 1 421 ? -33.950 7.665 24.348 1.00 93.06 421 GLY A O 1
ATOM 3268 N N . LYS A 1 422 ? -33.589 5.657 23.390 1.00 91.75 422 LYS A N 1
ATOM 3269 C CA . LYS A 1 422 ? -33.953 6.017 22.002 1.00 91.75 422 LYS A CA 1
ATOM 3270 C C . LYS A 1 422 ? -33.172 7.215 21.438 1.00 91.75 422 LYS A C 1
ATOM 3272 O O . LYS A 1 422 ? -33.692 8.004 20.657 1.00 91.75 422 LYS A O 1
ATOM 3277 N N . TRP A 1 423 ? -31.904 7.374 21.829 1.00 92.75 423 TRP A N 1
ATOM 3278 C CA . TRP A 1 423 ? -31.040 8.465 21.343 1.00 92.75 423 TRP A CA 1
ATOM 3279 C C . TRP A 1 423 ? -30.128 8.071 20.177 1.00 92.75 423 TRP A C 1
ATOM 3281 O O . TRP A 1 423 ? -29.375 8.918 19.687 1.00 92.75 423 TRP A O 1
ATOM 3291 N N . LEU A 1 424 ? -30.169 6.798 19.772 1.00 88.25 424 LEU A N 1
ATOM 3292 C CA . LEU A 1 424 ? -29.473 6.278 18.592 1.00 88.25 424 LEU A CA 1
ATOM 3293 C C . LEU A 1 424 ? -30.329 6.334 17.322 1.00 88.25 424 LEU A C 1
ATOM 3295 O O . LEU A 1 424 ? -29.767 6.264 16.233 1.00 88.25 424 LEU A O 1
ATOM 3299 N N . ASP A 1 425 ? -31.646 6.495 17.463 1.00 77.50 425 ASP A N 1
ATOM 3300 C CA . ASP A 1 425 ? -32.576 6.691 16.352 1.00 77.50 425 ASP A CA 1
ATOM 3301 C C . ASP A 1 425 ? -32.399 8.135 15.853 1.00 77.50 425 ASP A C 1
ATOM 3303 O O . ASP A 1 425 ? -33.028 9.070 16.355 1.00 77.50 425 ASP A O 1
ATOM 3307 N N . ARG A 1 426 ? -31.425 8.338 14.963 1.00 56.41 426 ARG A N 1
ATOM 3308 C CA . ARG A 1 426 ? -31.163 9.613 14.287 1.00 56.41 426 ARG A CA 1
ATOM 3309 C C . ARG A 1 426 ? -31.684 9.594 12.866 1.00 56.41 426 ARG A C 1
ATOM 3311 O O . ARG A 1 426 ? -31.482 8.556 12.196 1.00 56.41 426 ARG A O 1
#

Foldseek 3Di:
DPLLCVVCVVCLQVLLVLLVVQVVQVFFPQNFKKKKFKDFQRDDDDADKDFDPDWLQVLLGIKIWMFFARDTSVVCNVPVSQGTWIWHAHNRRGIIAIDRHRGGYLLVLLVSLQVSLCVVQPVLWRMKIWTHLPLLLVLCVVPVDWVVLLVQLCPLDDCSVVQSQQETEDHADDPSDPVNSNVNSVSSNGHQKYAHHNRTIMGTDSGVVRRVVSRVSSSSSSVSSVVCVPPDDDDDDDDDDDDDDDDPPDPDDDPPDDDPDDLVVLLPDDAFLEEEEEAPADQLLLLLLLLLLCSVRRHQAYEYEAPHDAPPDPRSCVRNVPSSVRGHYDYYDHPLVVLVVVVVVVAAEEEEDLDPPAAALLPDDDDPSYYYYFYYPPPTHDPSSVVSHPGYHYHDDDDPDSDDRRSVVSNVNSVSVCVVVVVVVD

pLDDT: mean 89.85, std 14.04, range [32.31, 98.69]

Radius of gyration: 36.35 Å; chains: 1; bounding box: 71×45×96 Å

Secondary structure (DSSP, 8-state):
--HHHHHHHHHHHHHHHHHHHHHHTT-S-TT--EEEEEEESPPP--S--EE-SS--GGGTTEEEEEEBTT--HHHHHH-GGGGEEEEEE-TTSSEEEEEESSSB-TTHHHHHHHHHHHHHH-TT--EEEEE--HHHHHHHHH--SHHHHHHHHHTTSTTHHHHGGGEEEPPP--TT-HHHHHHHHHHTTT-SEEEETTTEEEEEESSHHHHHHHHHHHHHHHHHHHHHTTS----PPP-S--PPSSS-SSSS----S--SS-HHHHHHS--EEEEEEEES---HHHHHHHHHHHHHHTEEEEEEETT---SS-HHHHHHHTTHHHHS-B--BSSHHHHHHHHHHTT-EEEEE---TTPEETTTS---SSEEEEE-BTTTBS-HHHHTTSSEEEE----SSSS---HHHHHHHHHHHHHHHTT-S--